Protein 2XRY (pdb70)

Solvent-accessible surface area: 19736 Å² total; per-residue (Å²): 110,47,31,114,68,28,136,27,32,99,95,3,34,91,65,39,42,101,41,172,107,28,117,9,27,2,0,0,3,1,25,23,0,13,3,9,121,24,0,1,0,0,13,17,0,18,11,12,0,99,85,41,135,26,40,0,7,2,0,10,9,16,23,90,44,51,91,131,6,2,19,12,3,14,45,9,32,0,83,7,1,57,37,5,53,71,35,0,72,192,52,86,1,35,28,58,41,30,77,12,40,0,13,148,81,1,19,158,7,12,102,87,105,80,4,2,5,0,0,0,0,4,12,5,16,118,67,4,72,104,36,9,104,122,0,45,102,42,18,80,11,18,0,51,6,0,0,6,11,4,0,1,0,6,36,65,6,4,168,124,60,5,141,13,10,115,33,1,71,78,77,0,82,73,45,25,117,65,1,34,55,94,20,45,145,9,72,54,3,108,103,94,83,144,84,8,51,60,14,26,99,86,2,29,147,47,4,87,111,115,99,17,87,48,123,81,69,95,55,35,39,52,76,188,80,21,124,27,0,29,151,12,0,48,140,30,11,82,47,0,45,74,99,26,0,61,36,16,31,90,46,81,39,23,10,18,86,104,45,27,13,29,1,33,0,2,20,24,7,0,4,13,2,4,5,36,0,0,23,48,0,73,133,17,168,25,79,139,42,2,48,169,19,9,13,29,64,11,1,0,74,17,6,0,6,2,1,0,4,62,61,23,118,14,15,46,14,29,115,17,4,40,74,66,0,58,119,9,2,75,74,13,75,145,33,144,24,80,76,84,27,79,76,85,68,0,57,40,10,138,12,152,15,59,0,0,26,3,0,0,47,15,0,8,15,9,0,22,1,12,34,32,0,56,53,0,6,3,10,9,0,1,27,19,1,121,26,0,59,54,0,6,106,10,0,29,55,1,7,22,38,12,1,3,15,1,74,8,2,65,15,28,5,32,8,2,30,3,0,0,1,2,16,23,137,38,89,58,107,118,120,13,6,0,85,3,80,63,24,24,67,108,19,3,108,191,111,14,78,3,87,61,0,37,131,106,49,125

Sequence (458 aa):
LVPRGSHMMNPKRIIRALKKSSGKQGDGPVVYWMSRDQRAEDNWALLFFSRAIAKEANVPVVVVVVFCCLTDEFLEAGIRQYEFMLKGLQELEVSLSRKKIPSFFLRGDPGEKISRFVKDYNAGTLVTDFSPLRIKKNQWIEKVISSGISIPFFEVDAHNVVPCWEASQKHEYAAHTFRPKLLYALLPEFLEEFPELEPNSSVTTPETLSDVLETGVKALLPERALLKNKDPLFEPWHFEPGEKAAKKKVMESSFIIADRLDSYGALRNDPTKNMLSNLSPYLHFGQISSQRVVLEVEKKAESNPGSKKKAFLDEILIWKEISDNFCYYNPGYDGFESFPSSWAKESLNAHRNDVRSHIYTLEEFEAGKTHHDPLWNASSQMMELLSTGKMHGYTRMYWAKKILEWSSESPEKALEIAICLNDRYELDGRDPNGYAGIAWSIGGVHDRAWGEREVTGKIRYMMSYEGCKRKFDVKLYIEKYS

Radius of gyration: 22.35 Å; Cα contacts (8 Å, |Δi|>4): 830; chains: 1; bounding box: 66×51×48 Å

Foldseek 3Di:
DFDPPLPQDCQQKDWPDAFAFWLAAEEEAEEFALADPLFNQLSVSQRVCVVSVYHYEYEYEPEPCPLLAALLQLVQLLVQNVVRQVVLVVLLHHYYYHYYAQLVGVLVCCVVRRHGEYEYEDDLDPVVVVSSVSNNVRDRHIYMYGHSAALRRLCQQDVAQDQALVVSVVSQVVCCVPRLDDDDRRHGDPHNPVPSVNVSVVVNVVRVVVADADPVRHGQADNPPQRHHLVSLVVLLVCLLVPQLQCCQPPLQAQLDPRDSPNLLCSRSSRDHLSVSLVVLVPGDHHPRSSVVNCCCSHRLQSSLRNLSNRPVPLLALVSFDPVQNVQLVVQLPPDAPAADDLVCQQCLNDPQLLLSLQSLCQRYYLDGRPNVLLVNLLVLQRHHNGLGVSSVSQLSSNQHRHSNHPGSSSSQSSCCNSRVRNHDFQDQDHSNGRRDDDDPVNVVVVYPSVSSSVVRD

Nearest PDB structures (foldseek):
  5o86-assembly1_A  TM=1.002E+00  e=1.732E-87  Methanosarcina mazei Go1
  5o8e-assembly1_A  TM=1.001E+00  e=5.358E-87  Methanosarcina mazei Go1
  5o8d-assembly1_A  TM=1.002E+00  e=7.398E-87  Methanosarcina mazei Go1
  7ycm-assembly1_A  TM=9.935E-01  e=6.486E-84  Methanosarcina mazei Go1
  8oet-assembly1_A  TM=9.949E-01  e=1.063E-82  Methanosarcina mazei Go1

Structure (mmCIF, N/CA/C/O backbone):
data_2XRY
#
_entry.id   2XRY
#
_cell.length_a   69.770
_cell.length_b   69.770
_cell.length_c   243.080
_cell.angle_alpha   90.00
_cell.angle_beta   90.00
_cell.angle_gamma   90.00
#
_symmetry.space_group_name_H-M   'P 43 21 2'
#
loop_
_entity.id
_entity.type
_entity.pdbx_description
1 polymer 'DEOXYRIBODIPYRIMIDINE PHOTOLYASE'
2 non-polymer 'FLAVIN-ADENINE DINUCLEOTIDE'
3 non-polymer 'SULFATE ION'
4 non-polymer GLYCEROL
5 water water
#
loop_
_atom_site.group_PDB
_atom_site.id
_atom_site.type_symbol
_atom_site.label_atom_id
_atom_site.label_alt_id
_atom_site.label_comp_id
_atom_site.label_asym_id
_atom_site.label_entity_id
_atom_site.label_seq_id
_atom_site.pdbx_PDB_ins_code
_atom_site.Cartn_x
_atom_site.Cartn_y
_atom_site.Cartn_z
_atom_site.occupancy
_atom_site.B_iso_or_equiv
_atom_site.auth_seq_id
_atom_site.auth_comp_id
_atom_site.auth_asym_id
_atom_site.auth_atom_id
_atom_site.pdbx_PDB_model_num
ATOM 1 N N . LEU A 1 14 ? -7.459 11.014 109.082 1.00 49.68 -4 LEU A N 1
ATOM 2 C CA . LEU A 1 14 ? -8.055 10.465 107.835 1.00 51.18 -4 LEU A CA 1
ATOM 3 C C . LEU A 1 14 ? -8.136 11.539 106.746 1.00 51.43 -4 LEU A C 1
ATOM 4 O O . LEU A 1 14 ? -8.439 12.708 107.017 1.00 49.16 -4 LEU A O 1
ATOM 6 N N . VAL A 1 15 ? -7.849 11.118 105.518 1.00 50.38 -3 VAL A N 1
ATOM 7 C CA . VAL A 1 15 ? -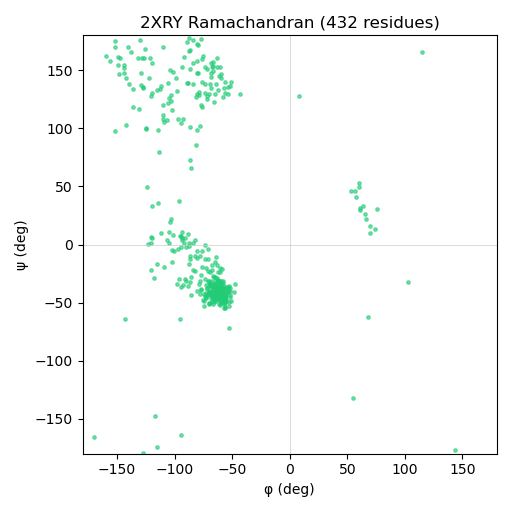7.955 11.955 104.333 1.00 49.17 -3 VAL A CA 1
ATOM 8 C C . VAL A 1 15 ? -8.935 11.261 103.394 1.00 51.14 -3 VAL A C 1
ATOM 9 O O . VAL A 1 15 ? -9.167 10.057 103.536 1.00 51.03 -3 VAL A O 1
ATOM 13 N N . PRO A 1 16 ? -9.518 12.000 102.430 1.00 53.51 -2 PRO A N 1
ATOM 14 C CA . PRO A 1 16 ? -10.484 11.332 101.552 1.00 57.38 -2 PRO A CA 1
ATOM 15 C C . PRO A 1 16 ? -9.813 10.276 100.668 1.00 60.03 -2 PRO A C 1
ATOM 16 O O . PRO A 1 16 ? -8.630 10.410 100.326 1.00 60.70 -2 PRO A O 1
ATOM 20 N N . ARG A 1 17 ? -10.563 9.229 100.330 1.00 64.18 -1 ARG A N 1
ATOM 21 C CA . ARG A 1 17 ? -10.070 8.174 99.447 1.00 65.80 -1 ARG A CA 1
ATOM 22 C C . ARG A 1 17 ? -9.616 8.779 98.117 1.00 66.42 -1 ARG A C 1
ATOM 23 O O . ARG A 1 17 ? -10.339 9.573 97.509 1.00 67.01 -1 ARG A O 1
ATOM 25 N N . GLY A 1 18 ? -8.408 8.419 97.688 1.00 66.38 0 GLY A N 1
ATOM 26 C CA . GLY A 1 18 ? -7.850 8.912 96.431 1.00 65.44 0 GLY A CA 1
ATOM 27 C C . GLY A 1 18 ? -7.366 10.352 96.502 1.00 63.60 0 GLY A C 1
ATOM 28 O O . GLY A 1 18 ? -7.386 11.066 95.496 1.00 63.33 0 GLY A O 1
ATOM 29 N N . SER A 1 19 ? -6.914 10.776 97.682 1.00 60.54 1 SER A N 1
ATOM 30 C CA . SER A 1 19 ? -6.364 12.122 97.855 1.00 58.08 1 SER A CA 1
ATOM 31 C C . SER A 1 19 ? -4.903 12.218 97.386 1.00 54.39 1 SER A C 1
ATOM 32 O O . SER A 1 19 ? -4.335 13.314 97.365 1.00 54.50 1 SER A O 1
ATOM 35 N N . HIS A 1 20 ? -4.312 11.076 97.017 1.00 50.91 2 HIS A N 1
ATOM 36 C CA . HIS A 1 20 ? -2.919 10.985 96.529 1.00 49.54 2 HIS A CA 1
ATOM 37 C C . HIS A 1 20 ? -1.857 11.393 97.563 1.00 43.82 2 HIS A C 1
ATOM 38 O O . HIS A 1 20 ? -0.810 11.929 97.201 1.00 41.95 2 HIS A O 1
ATOM 45 N N . MET A 1 21 ? -2.146 11.120 98.836 1.00 38.46 3 MET A N 1
ATOM 46 C CA A MET A 1 21 ? -1.232 11.416 99.927 0.50 37.02 3 MET A CA 1
ATOM 47 C CA B MET A 1 21 ? -1.241 11.419 99.946 0.50 37.19 3 MET A CA 1
ATOM 48 C C . MET A 1 21 ? -0.668 10.099 100.469 1.00 34.00 3 MET A C 1
ATOM 49 O O . MET A 1 21 ? -1.408 9.254 100.959 1.00 34.05 3 MET A O 1
ATOM 58 N N . ASN A 1 22 ? 0.642 9.918 100.369 1.00 26.17 4 ASN A N 1
ATOM 59 C CA . ASN A 1 22 ? 1.305 8.744 100.934 1.00 21.04 4 ASN A CA 1
ATOM 60 C C . ASN A 1 22 ? 1.407 8.978 102.441 1.00 20.81 4 ASN A C 1
ATOM 61 O O . ASN A 1 22 ? 2.059 9.927 102.865 1.00 22.21 4 ASN A O 1
ATOM 66 N N . PRO A 1 23 ? 0.808 8.094 103.247 1.00 21.63 5 PRO A N 1
ATOM 67 C CA . PRO A 1 23 ? 0.741 8.287 104.696 1.00 22.37 5 PRO A CA 1
ATOM 68 C C . PRO A 1 23 ? 2.087 8.252 105.409 1.00 20.86 5 PRO A C 1
ATOM 69 O O . PRO A 1 23 ? 2.187 8.706 106.554 1.00 19.86 5 PRO A O 1
ATOM 73 N N . LYS A 1 24 ? 3.121 7.747 104.730 1.00 17.89 6 LYS A N 1
ATOM 74 C CA . LYS A 1 24 ? 4.438 7.710 105.318 1.00 17.18 6 LYS A CA 1
ATOM 75 C C . LYS A 1 24 ? 5.035 9.116 105.412 1.00 17.33 6 LYS A C 1
ATOM 76 O O . LYS A 1 24 ? 6.013 9.314 106.122 1.00 16.61 6 LYS A O 1
ATOM 82 N N . ARG A 1 25 ? 4.430 10.102 104.741 1.00 14.74 7 ARG A N 1
ATOM 83 C CA . ARG A 1 25 ? 4.921 11.501 104.849 1.00 14.34 7 ARG A CA 1
ATOM 84 C C . ARG A 1 25 ? 4.464 12.245 106.103 1.00 15.05 7 ARG A C 1
ATOM 85 O O . ARG A 1 25 ? 4.979 13.315 106.416 1.00 15.58 7 ARG A O 1
ATOM 93 N N . ILE A 1 26 ? 3.515 11.670 106.827 1.00 15.10 8 ILE A N 1
ATOM 94 C CA A ILE A 1 26 ? 2.912 12.305 108.004 0.50 15.79 8 ILE A CA 1
ATOM 95 C CA B ILE A 1 26 ? 2.936 12.312 108.008 0.50 18.66 8 ILE A CA 1
ATOM 96 C C . ILE A 1 26 ? 3.188 11.488 109.266 1.00 20.08 8 ILE A C 1
ATOM 97 O O . ILE A 1 26 ? 3.131 10.268 109.225 1.00 21.83 8 ILE A O 1
ATOM 106 N N . ARG A 1 27 ? 3.502 12.179 110.365 1.00 18.52 9 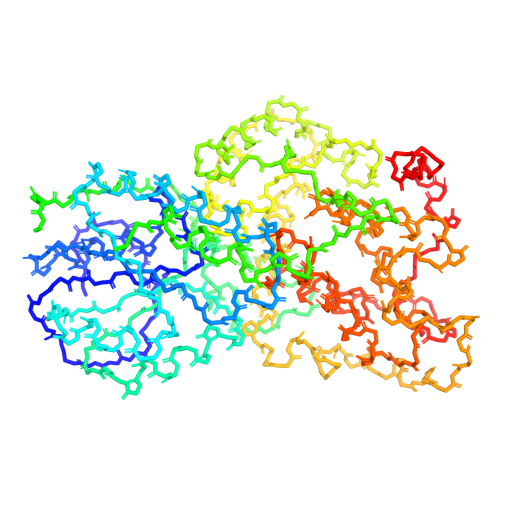ARG A N 1
ATOM 107 C CA . ARG A 1 27 ? 3.793 11.599 111.688 1.00 23.58 9 ARG A CA 1
ATOM 108 C C . ARG A 1 27 ? 2.929 12.334 112.700 1.00 19.74 9 ARG A C 1
ATOM 109 O O . ARG A 1 27 ? 2.864 13.566 112.672 1.00 20.10 9 ARG A O 1
ATOM 117 N N . ALA A 1 28 ? 2.341 11.594 113.636 1.00 23.19 10 ALA A N 1
ATOM 118 C CA . ALA A 1 28 ? 1.610 12.211 114.755 1.00 22.23 10 ALA A CA 1
ATOM 119 C C . ALA A 1 28 ? 2.609 12.697 115.784 1.00 24.36 10 ALA A C 1
ATOM 120 O O . ALA A 1 28 ? 3.487 11.946 116.183 1.00 23.15 10 ALA A O 1
ATOM 122 N N . LEU A 1 29 ? 2.478 13.962 116.187 1.00 18.66 11 LEU A N 1
ATOM 123 C CA . LEU A 1 29 ? 3.246 14.549 117.289 1.00 21.40 11 LEU A CA 1
ATOM 124 C C . LEU A 1 29 ? 2.528 14.442 118.629 1.00 24.75 11 LEU A C 1
ATOM 125 O O . LEU A 1 29 ? 3.159 14.292 119.683 1.00 25.08 11 LEU A O 1
ATOM 130 N N . LYS A 1 30 ? 1.206 14.551 118.576 1.00 22.40 12 LYS A N 1
ATOM 131 C CA A LYS A 1 30 ? 0.379 14.526 119.766 0.50 26.49 12 LYS A CA 1
ATOM 132 C CA B LYS A 1 30 ? 0.376 14.530 119.767 0.50 26.03 12 LYS A CA 1
ATOM 133 C C . LYS A 1 30 ? -0.978 14.004 119.365 1.00 25.12 12 LYS A C 1
ATOM 134 O O . LYS A 1 30 ? -1.573 14.493 118.396 1.00 23.98 12 LYS A O 1
ATOM 145 N N . SER A 1 31 ? -1.459 12.994 120.083 1.00 27.71 13 SER A N 1
ATOM 146 C CA A SER A 1 31 ? -2.849 12.605 119.978 0.50 28.71 13 SER A CA 1
ATOM 147 C CA B SER A 1 31 ? -2.849 12.598 119.988 0.50 26.06 13 SER A CA 1
ATOM 148 C C . SER A 1 31 ? -3.643 13.620 120.781 1.00 29.48 13 SER A C 1
ATOM 149 O O . SER A 1 31 ? -3.122 14.253 121.700 1.00 34.11 13 SER A O 1
ATOM 154 N N . GLY A 1 32 ? -4.894 13.788 120.445 1.00 28.59 14 GLY A N 1
ATOM 155 C CA . GLY A 1 32 ? -5.706 14.722 121.194 1.00 28.49 14 GLY A CA 1
ATOM 156 C C . GLY A 1 32 ? -7.127 14.538 120.767 1.00 29.22 14 GLY A C 1
ATOM 157 O O . GLY A 1 32 ? -7.456 13.551 120.108 1.00 35.32 14 GLY A O 1
ATOM 158 N N . LYS A 1 33 ? -7.968 15.491 121.126 1.00 31.95 15 LYS A N 1
ATOM 159 C CA . LYS A 1 33 ? -9.360 15.446 120.742 1.00 31.12 15 LYS A CA 1
ATOM 160 C C . LYS A 1 33 ? -9.599 16.471 119.648 1.00 26.76 15 LYS A C 1
ATOM 161 O O . LYS A 1 33 ? -9.372 17.666 119.834 1.00 26.63 15 LYS A O 1
ATOM 167 N N . GLN A 1 34 ? -10.069 15.986 118.514 1.00 25.64 16 GLN A N 1
ATOM 168 C CA . GLN A 1 34 ? -10.341 16.826 117.357 1.00 26.70 16 GLN A CA 1
ATOM 169 C C . GLN A 1 34 ? -11.415 17.871 117.660 1.00 24.46 16 GLN A C 1
ATOM 170 O O . GLN A 1 34 ? -12.468 17.565 118.214 1.00 25.55 16 GLN A O 1
ATOM 176 N N . GLY A 1 35 ? -11.146 19.112 117.286 1.00 22.33 17 GLY A N 1
ATOM 177 C CA . GLY A 1 35 ? -12.129 20.194 117.369 1.00 24.56 17 GLY A CA 1
ATOM 178 C C . GLY A 1 35 ? -12.941 20.222 116.088 1.00 24.89 17 GLY A C 1
ATOM 179 O O . GLY A 1 35 ? -12.683 19.444 115.174 1.00 25.61 17 GLY A O 1
ATOM 180 N N . ASP A 1 36 ? -13.917 21.119 115.996 1.00 26.10 18 ASP A N 1
ATOM 181 C CA . ASP A 1 36 ? -14.764 21.136 114.810 1.00 26.07 18 ASP A CA 1
ATOM 182 C C . ASP A 1 36 ? -14.499 22.288 113.859 1.00 26.38 18 ASP A C 1
ATOM 183 O O . ASP A 1 36 ? -15.204 22.420 112.872 1.00 25.00 18 ASP A O 1
ATOM 188 N N . GLY A 1 37 ? -13.487 23.102 114.147 1.00 23.41 19 GLY A N 1
ATOM 189 C CA . GLY A 1 37 ? -13.145 24.264 113.323 1.00 23.71 19 GLY A CA 1
ATOM 190 C C . GLY A 1 37 ? -12.078 23.976 112.286 1.00 19.79 19 GLY A C 1
ATOM 191 O O . GLY A 1 37 ? -11.800 22.823 111.973 1.00 22.63 19 GLY A O 1
ATOM 192 N N . PRO A 1 38 ? -11.468 25.038 111.723 1.00 20.61 20 PRO A N 1
ATOM 193 C CA . PRO A 1 38 ? -10.538 24.860 110.607 1.00 19.32 20 PRO A CA 1
ATOM 194 C C . PRO A 1 38 ? -9.321 23.985 110.933 1.00 20.36 20 PRO A C 1
ATOM 195 O O . PRO A 1 38 ? -8.912 23.875 112.093 1.00 18.62 20 PRO A O 1
ATOM 199 N N . VAL A 1 39 ? -8.778 23.347 109.903 1.00 18.19 21 VAL A N 1
ATOM 200 C CA . VAL A 1 39 ? -7.468 22.740 110.004 1.00 15.88 21 VAL A CA 1
ATOM 201 C C . VAL A 1 39 ? -6.452 23.859 109.862 1.00 17.77 21 VAL A C 1
ATOM 202 O O . VAL A 1 39 ? -6.526 24.665 108.913 1.00 17.63 21 VAL A O 1
ATOM 206 N N . VAL A 1 40 ? -5.483 23.893 110.773 1.00 16.06 22 VAL A N 1
ATOM 207 C CA . VAL A 1 40 ? -4.479 24.936 110.752 1.00 14.53 22 VAL A CA 1
ATOM 208 C C . VAL A 1 40 ? -3.137 24.334 110.337 1.00 14.91 22 VAL A C 1
ATOM 209 O O . VAL A 1 40 ? -2.653 23.413 110.984 1.00 14.91 22 VAL A O 1
ATOM 213 N N . TYR A 1 41 ? -2.571 24.819 109.235 1.00 14.41 23 TYR A N 1
ATOM 214 C CA . TYR A 1 41 ? -1.197 24.505 108.858 1.00 12.84 23 TYR A CA 1
ATOM 215 C C . TYR A 1 41 ? -0.296 25.600 109.436 1.00 13.37 23 TYR A C 1
ATOM 216 O O . TYR A 1 41 ? -0.300 26.760 108.983 1.00 14.79 23 TYR A O 1
ATOM 225 N N . TRP A 1 42 ? 0.460 25.214 110.458 1.00 14.52 24 TRP A N 1
ATOM 226 C CA . TRP A 1 42 ? 1.539 26.019 110.994 1.00 12.07 24 TRP A CA 1
ATOM 227 C C . TRP A 1 42 ? 2.761 25.819 110.084 1.00 14.66 24 TRP A C 1
ATOM 228 O O . TRP A 1 42 ? 3.483 24.844 110.188 1.00 12.24 24 TRP A O 1
ATOM 239 N N . MET A 1 43 ? 2.939 26.772 109.182 1.00 12.48 25 MET A N 1
ATOM 240 C CA . MET A 1 43 ? 3.989 26.754 108.162 1.00 14.74 25 MET A CA 1
ATOM 241 C C . MET A 1 43 ? 5.234 27.296 108.818 1.00 15.64 25 MET A C 1
ATOM 242 O O . MET A 1 43 ? 5.156 28.245 109.566 1.00 15.87 25 MET A O 1
ATOM 247 N N . SER A 1 44 ? 6.379 26.687 108.553 1.00 12.10 26 SER A N 1
ATOM 248 C CA . SER A 1 44 ? 7.633 27.123 109.175 1.00 12.60 26 SER A CA 1
ATOM 249 C C . SER A 1 44 ? 8.748 26.979 108.167 1.00 12.31 26 SER A C 1
ATOM 250 O O . SER A 1 44 ? 9.331 27.984 107.709 1.00 15.27 26 SER A O 1
ATOM 253 N N . ARG A 1 45 ? 9.026 25.742 107.763 1.00 11.67 27 ARG A N 1
ATOM 254 C CA . ARG A 1 45 ? 10.138 25.478 106.853 1.00 12.09 27 ARG A CA 1
ATOM 255 C C . ARG A 1 45 ? 9.769 25.628 105.394 1.00 13.08 27 ARG A C 1
ATOM 256 O O . ARG A 1 45 ? 10.645 25.857 104.541 1.00 15.85 27 ARG A O 1
ATOM 264 N N . ASP A 1 46 ? 8.506 25.401 105.067 1.00 13.34 28 ASP A N 1
ATOM 265 C CA . ASP A 1 46 ? 8.099 25.270 103.661 1.00 10.85 28 ASP A CA 1
ATOM 266 C C . ASP A 1 46 ? 7.198 26.405 103.201 1.00 12.35 28 ASP A C 1
ATOM 267 O O . ASP A 1 46 ? 5.983 26.247 103.101 1.00 12.64 28 ASP A O 1
ATOM 272 N N . GLN A 1 47 ? 7.843 27.533 102.904 1.00 12.26 29 GLN A N 1
ATOM 273 C CA . GLN A 1 47 ? 7.174 28.802 102.642 1.00 11.31 29 GLN A CA 1
ATOM 274 C C . GLN A 1 47 ? 6.751 28.945 101.177 1.00 12.94 29 GLN A C 1
ATOM 275 O O . GLN A 1 47 ? 7.263 29.774 100.428 1.00 12.00 29 GLN A O 1
ATOM 281 N N . ARG A 1 48 ? 5.808 28.093 100.769 1.00 12.00 30 ARG A N 1
ATOM 282 C CA . ARG A 1 48 ? 5.300 28.103 99.424 1.00 12.08 30 ARG A CA 1
ATOM 283 C C . ARG A 1 48 ? 3.897 27.486 99.376 1.00 12.83 30 ARG A C 1
ATOM 284 O O . ARG A 1 48 ? 3.513 26.695 100.243 1.00 12.36 30 ARG A O 1
ATOM 292 N N . ALA A 1 49 ? 3.153 27.838 98.337 1.00 14.70 31 ALA A N 1
ATOM 293 C CA . ALA A 1 49 ? 1.800 27.313 98.155 1.00 15.31 31 ALA A CA 1
ATOM 294 C C . ALA A 1 49 ? 1.751 26.114 97.226 1.00 17.08 31 ALA A C 1
ATOM 295 O O . ALA A 1 49 ? 0.833 25.285 97.325 1.00 19.45 31 ALA A O 1
ATOM 297 N N . GLU A 1 50 ? 2.676 26.050 96.270 1.00 15.14 32 GLU A N 1
ATOM 298 C CA . GLU A 1 50 ? 2.738 24.918 95.338 1.00 17.23 32 GLU A CA 1
ATOM 299 C C . GLU A 1 50 ? 3.706 23.866 95.842 1.00 15.64 32 GLU A C 1
ATOM 300 O O . GLU A 1 50 ? 4.650 24.177 96.557 1.00 13.72 32 GLU A O 1
ATOM 306 N N . ASP A 1 51 ? 3.452 22.614 95.444 1.00 15.08 33 ASP A N 1
ATOM 307 C CA . ASP A 1 51 ? 4.369 21.508 95.694 1.00 13.58 33 ASP A CA 1
ATOM 308 C C . ASP A 1 51 ? 4.732 21.415 97.176 1.00 13.35 33 ASP A C 1
ATOM 309 O O . ASP A 1 51 ? 5.886 21.273 97.531 1.00 11.91 33 ASP A O 1
ATOM 314 N N . ASN A 1 52 ? 3.730 21.504 98.046 1.00 11.15 34 ASN A N 1
ATOM 315 C CA . ASN A 1 52 ? 3.925 21.517 99.503 1.00 10.86 34 ASN A CA 1
ATOM 316 C C . ASN A 1 52 ? 3.095 20.402 100.145 1.00 11.80 34 ASN A C 1
ATOM 317 O O . ASN A 1 52 ? 1.875 20.558 100.323 1.00 14.72 34 ASN A O 1
ATOM 322 N N . TRP A 1 53 ? 3.722 19.279 100.484 1.00 12.97 35 TRP A N 1
ATOM 323 C CA . TRP A 1 53 ? 2.945 18.165 101.017 1.00 10.79 35 TRP A CA 1
ATOM 324 C C . TRP A 1 53 ? 2.233 18.495 102.327 1.00 13.32 35 TRP A C 1
ATOM 325 O O . TRP A 1 53 ? 1.179 17.929 102.621 1.00 14.55 35 TRP A O 1
ATOM 336 N N . ALA A 1 54 ? 2.823 19.367 103.139 1.00 12.38 36 ALA A N 1
ATOM 337 C CA . ALA A 1 54 ? 2.188 19.738 104.413 1.00 12.26 36 ALA A CA 1
ATOM 338 C C . ALA A 1 54 ? 0.912 20.488 104.163 1.00 15.00 36 ALA A C 1
ATOM 339 O O . ALA A 1 54 ? -0.114 20.212 104.792 1.00 14.57 36 ALA A O 1
ATOM 341 N N . LEU A 1 55 ? 0.956 21.451 103.242 1.00 14.73 37 LEU A N 1
ATOM 342 C CA . LEU A 1 55 ? -0.261 22.181 102.851 1.00 14.42 37 LEU A CA 1
ATOM 343 C C . LEU A 1 55 ? -1.291 21.261 102.199 1.00 16.07 37 LEU A C 1
ATOM 344 O O . LEU A 1 55 ? -2.486 21.353 102.489 1.00 16.02 37 LEU A O 1
ATOM 349 N N . LEU A 1 56 ? -0.831 20.394 101.299 1.00 16.05 38 LEU A N 1
ATOM 350 C CA . LEU A 1 56 ? -1.699 19.433 100.643 1.00 13.11 38 LEU A CA 1
ATOM 351 C C . LEU A 1 56 ? -2.345 18.479 101.636 1.00 15.61 38 LEU A C 1
ATOM 352 O O . LEU A 1 56 ? -3.540 18.204 101.530 1.00 16.30 38 LEU A O 1
ATOM 357 N N . PHE A 1 57 ? -1.586 17.950 102.583 1.00 15.92 39 PHE A N 1
ATOM 358 C CA A PHE A 1 57 ? -2.178 17.088 103.612 0.50 16.39 39 PHE A CA 1
ATOM 359 C CA B PHE A 1 57 ? -2.176 17.082 103.592 0.50 16.15 39 PHE A CA 1
ATOM 360 C C . PHE A 1 57 ? -3.198 17.866 104.437 1.00 15.08 39 PHE A C 1
ATOM 361 O O . PHE A 1 57 ? -4.298 17.372 104.717 1.00 17.05 39 PHE A O 1
ATOM 376 N N . SER A 1 58 ? -2.849 19.091 104.826 1.00 16.99 40 SER A N 1
ATOM 377 C CA . SER A 1 58 ? -3.762 19.934 105.610 1.00 14.36 40 SER A CA 1
ATOM 378 C C . SER A 1 58 ? -5.076 20.187 104.874 1.00 14.22 40 SER A C 1
ATOM 379 O O . SER A 1 58 ? -6.150 20.083 105.468 1.00 16.67 40 SER A O 1
ATOM 382 N N . ARG A 1 59 ? -4.995 20.497 103.582 1.00 15.72 41 ARG A N 1
ATOM 383 C CA . ARG A 1 59 ? -6.181 20.669 102.755 1.00 15.06 41 ARG A CA 1
ATOM 384 C C . ARG A 1 59 ? -7.060 19.393 102.693 1.00 17.64 41 ARG A C 1
ATOM 385 O O . ARG A 1 59 ? -8.275 19.474 102.736 1.00 23.33 41 ARG A O 1
ATOM 393 N N . ALA A 1 60 ? -6.412 18.234 102.566 1.00 17.42 42 ALA A N 1
ATOM 394 C CA . ALA A 1 60 ? -7.080 16.936 102.472 1.00 18.93 42 ALA A CA 1
ATOM 395 C C . ALA A 1 60 ? -7.788 16.535 103.773 1.00 17.61 42 ALA A C 1
ATOM 396 O O . ALA A 1 60 ? -8.930 16.042 103.752 1.00 20.65 42 ALA A O 1
ATOM 398 N N . ILE A 1 61 ? -7.141 16.778 104.912 1.00 18.55 43 ILE A N 1
ATOM 399 C CA . ILE A 1 61 ? -7.783 16.579 106.234 1.00 20.66 43 ILE A CA 1
ATOM 400 C C . ILE A 1 61 ? -8.968 17.528 106.417 1.00 19.88 43 ILE A C 1
ATOM 401 O O . ILE A 1 61 ? -10.041 17.122 106.913 1.00 20.04 43 ILE A O 1
ATOM 406 N N . ALA A 1 62 ? -8.800 18.780 106.002 1.00 19.23 44 ALA A N 1
ATOM 407 C CA . ALA A 1 62 ? -9.879 19.770 106.014 1.00 19.98 44 ALA A CA 1
ATOM 408 C C . ALA A 1 62 ? -11.072 19.327 105.163 1.00 22.56 44 ALA A C 1
ATOM 409 O O . ALA A 1 62 ? -12.215 19.367 105.605 1.00 23.51 44 ALA A O 1
ATOM 411 N N . LYS A 1 63 ? -10.817 18.903 103.931 1.00 19.83 45 LYS A N 1
ATOM 412 C CA . LYS A 1 63 ? -11.879 18.424 103.074 1.00 21.05 45 LYS A CA 1
ATOM 413 C C . LYS A 1 63 ? -12.626 17.257 103.700 1.00 23.79 45 LYS A C 1
ATOM 414 O O . LYS A 1 63 ? -13.863 17.225 103.653 1.00 23.10 45 LYS A O 1
ATOM 420 N N . GLU A 1 64 ? -11.911 16.307 104.288 1.00 22.47 46 GLU A N 1
ATOM 421 C CA . GLU A 1 64 ? -12.545 15.134 104.947 1.00 25.17 46 GLU A CA 1
ATOM 422 C C . GLU A 1 64 ? -13.405 15.535 106.159 1.00 25.46 46 GLU A C 1
ATOM 423 O O . GLU A 1 64 ? -14.432 14.900 106.439 1.00 28.34 46 GLU A O 1
ATOM 429 N N . ALA A 1 65 ? -12.994 16.590 106.858 1.00 25.67 47 ALA A N 1
ATOM 430 C CA . ALA A 1 65 ? -13.698 17.101 108.033 1.00 23.78 47 ALA A CA 1
ATOM 431 C C . ALA A 1 65 ? -14.722 18.195 107.688 1.00 26.13 47 ALA A C 1
ATOM 432 O O . ALA A 1 65 ? -15.361 18.748 108.582 1.00 28.70 47 ALA A O 1
ATOM 434 N N . ASN A 1 66 ? -14.857 18.519 106.404 1.00 26.47 48 ASN A N 1
ATOM 435 C CA . ASN A 1 66 ? -15.771 19.561 105.933 1.00 25.37 48 ASN A CA 1
ATOM 436 C C . ASN A 1 66 ? -15.549 20.955 106.557 1.00 27.22 48 ASN A C 1
ATOM 437 O O . ASN A 1 66 ? -16.521 21.629 106.961 1.00 24.87 48 ASN A O 1
ATOM 442 N N . VAL A 1 67 ? -14.296 21.383 106.622 1.00 26.04 49 VAL A N 1
ATOM 443 C CA . VAL A 1 67 ? -13.911 22.708 107.132 1.00 21.76 49 VAL A CA 1
ATOM 444 C C . VAL A 1 67 ? -12.832 23.334 106.244 1.00 23.80 49 VAL A C 1
ATOM 445 O O . VAL A 1 67 ? -12.206 22.645 105.452 1.00 21.01 49 VAL A O 1
ATOM 449 N N . PRO A 1 68 ? -12.595 24.642 106.393 1.00 21.85 50 PRO A N 1
ATOM 450 C CA . PRO A 1 68 ? -11.508 25.227 105.612 1.00 16.81 50 PRO A CA 1
ATOM 451 C C . PRO A 1 68 ? -10.141 24.865 106.177 1.00 19.35 50 PRO A C 1
ATOM 452 O O . PRO A 1 68 ? -10.013 24.419 107.317 1.00 20.77 50 PRO A O 1
ATOM 456 N N . VAL A 1 69 ? -9.144 25.034 105.339 1.00 16.57 51 VAL A N 1
ATOM 457 C CA . VAL A 1 69 ? -7.758 25.055 105.788 1.00 15.20 51 VAL A CA 1
ATOM 458 C C . VAL A 1 69 ? -7.327 26.519 105.918 1.00 18.91 51 VAL A C 1
ATOM 459 O O . VAL A 1 69 ? -7.741 27.373 105.136 1.00 17.60 51 VAL A O 1
ATOM 463 N N . VAL A 1 70 ? -6.511 26.792 106.935 1.00 16.83 52 VAL A N 1
ATOM 464 C CA A VAL A 1 70 ? -5.934 28.120 107.120 0.50 14.76 52 VAL A CA 1
ATOM 465 C CA B VAL A 1 70 ? -5.968 28.113 107.204 0.50 14.93 52 VAL A CA 1
ATOM 466 C C . VAL A 1 70 ? -4.457 27.943 107.404 1.00 14.76 52 VAL A C 1
ATOM 467 O O . VAL A 1 70 ? -4.035 26.908 107.875 1.00 17.79 52 VAL A O 1
ATOM 474 N N . VAL A 1 71 ? -3.672 28.952 107.062 1.00 13.32 53 VAL A N 1
ATOM 475 C CA . VAL A 1 71 ? -2.210 28.903 107.261 1.00 11.26 53 VAL A CA 1
ATOM 476 C C . VAL A 1 71 ? -1.820 29.896 108.336 1.00 15.10 53 VAL A C 1
ATOM 477 O O . VAL A 1 71 ? -2.327 30.993 108.351 1.00 14.98 53 VAL A O 1
ATOM 481 N N . VAL A 1 72 ? -0.942 29.511 109.260 1.00 14.87 54 VAL A N 1
ATOM 482 C CA A VAL A 1 72 ? -0.439 30.456 110.236 0.50 12.37 54 VAL A CA 1
ATOM 483 C CA B VAL A 1 72 ? -0.436 30.430 110.273 0.50 12.75 54 VAL A CA 1
ATOM 484 C C . VAL A 1 72 ? 1.082 30.372 110.212 1.00 11.37 54 VAL A C 1
ATOM 485 O O . VAL A 1 72 ? 1.657 29.303 109.995 1.00 14.40 54 VAL A O 1
ATOM 492 N N . PHE A 1 73 ? 1.721 31.515 110.391 1.00 14.99 55 PHE A N 1
ATOM 493 C CA . PHE A 1 73 ? 3.174 31.575 110.370 1.00 14.00 55 PHE A CA 1
ATOM 494 C C . PHE A 1 73 ? 3.573 32.453 111.534 1.00 12.91 55 PHE A C 1
ATOM 495 O O . PHE A 1 73 ? 2.992 33.515 111.713 1.00 15.24 55 PHE A O 1
ATOM 503 N N . CYS A 1 74 ? 4.565 32.030 112.330 1.00 13.08 56 CYS A N 1
ATOM 504 C CA A CYS A 1 74 ? 5.002 32.844 113.474 0.70 14.05 56 CYS A CA 1
ATOM 505 C CA B CYS A 1 74 ? 4.992 32.826 113.471 0.30 16.44 56 CYS A CA 1
ATOM 506 C C . CYS A 1 74 ? 6.239 33.631 113.103 1.00 14.10 56 CYS A C 1
ATOM 507 O O . CYS A 1 74 ? 7.248 33.046 112.664 1.00 15.34 56 CYS A O 1
ATOM 512 N N . LEU A 1 75 ? 6.158 34.945 113.266 1.00 15.60 57 LEU A N 1
ATOM 513 C CA . LEU A 1 75 ? 7.339 35.813 113.139 1.00 15.69 57 LEU A CA 1
ATOM 514 C C . LEU A 1 75 ? 7.973 35.808 114.538 1.00 17.28 57 LEU A C 1
ATOM 515 O O . LEU A 1 75 ? 7.495 36.480 115.438 1.00 16.71 57 LEU A O 1
ATOM 520 N N . THR A 1 76 ? 9.030 35.022 114.702 1.00 15.59 58 THR A N 1
ATOM 521 C CA . THR A 1 76 ? 9.548 34.660 116.028 1.00 14.22 58 THR A CA 1
ATOM 522 C C . THR A 1 76 ? 10.524 35.698 116.560 1.00 22.02 58 THR A C 1
ATOM 523 O O . THR A 1 76 ? 11.002 36.546 115.817 1.00 21.76 58 THR A O 1
ATOM 527 N N . ASP A 1 77 ? 10.827 35.577 117.853 1.00 22.64 59 ASP A N 1
ATOM 528 C CA . ASP A 1 77 ? 11.666 36.522 118.575 1.00 25.60 59 ASP A CA 1
ATOM 529 C C . ASP A 1 77 ? 13.135 36.337 118.257 1.00 26.27 59 ASP A C 1
ATOM 530 O O . ASP A 1 77 ? 13.945 37.123 118.721 1.00 22.51 59 ASP A O 1
ATOM 535 N N . GLU A 1 78 ? 13.478 35.307 117.484 1.00 21.35 60 GLU A N 1
ATOM 536 C CA . GLU A 1 78 ? 14.872 34.994 117.191 1.00 23.75 60 GLU A CA 1
ATOM 537 C C . GLU A 1 78 ? 15.364 35.623 115.878 1.00 24.21 60 GLU A C 1
ATOM 538 O O . GLU A 1 78 ? 16.498 35.365 115.453 1.00 20.53 60 GLU A O 1
ATOM 544 N N . PHE A 1 79 ? 14.556 36.483 115.246 1.00 23.06 61 PHE A N 1
ATOM 545 C CA . PHE A 1 79 ? 14.973 37.088 113.972 1.00 20.13 61 PHE A CA 1
ATOM 546 C C . PHE A 1 79 ? 16.200 37.990 114.175 1.00 18.64 61 PHE A C 1
ATOM 547 O O . PHE A 1 79 ? 17.030 38.202 113.257 1.00 17.29 61 PHE A O 1
ATOM 555 N N . LEU A 1 80 ? 16.311 38.525 115.394 1.00 19.84 62 LEU A N 1
ATOM 556 C CA . LEU A 1 80 ? 17.396 39.401 115.743 1.00 18.43 62 LEU A CA 1
ATOM 557 C C . LEU A 1 80 ? 18.750 38.708 115.877 1.00 17.49 62 LEU A C 1
ATOM 558 O O . LEU A 1 80 ? 19.743 39.384 116.074 1.00 18.17 62 LEU A O 1
ATOM 563 N N . GLU A 1 81 ? 18.779 37.386 115.732 1.00 17.97 63 GLU A N 1
ATOM 564 C CA . GLU A 1 81 ? 20.016 36.621 115.755 1.00 17.85 63 GLU A CA 1
ATOM 565 C C . GLU A 1 81 ? 20.690 36.535 114.386 1.00 21.15 63 GLU A C 1
ATOM 566 O O . GLU A 1 81 ? 21.849 36.137 114.282 1.00 22.06 63 GLU A O 1
ATOM 572 N N . ALA A 1 82 ? 19.976 36.930 113.330 1.00 16.45 64 ALA A N 1
ATOM 573 C CA . ALA A 1 82 ? 20.546 36.965 112.002 1.00 14.68 64 ALA A CA 1
ATOM 574 C C . ALA A 1 82 ? 20.536 38.408 111.515 1.00 19.13 64 ALA A C 1
ATOM 575 O O . ALA A 1 82 ? 20.721 39.336 112.323 1.00 18.11 64 ALA A O 1
ATOM 577 N N . GLY A 1 83 ? 20.373 38.623 110.215 1.00 14.39 65 GLY A N 1
ATOM 578 C CA . GLY A 1 83 ? 20.445 39.972 109.684 1.00 15.29 65 GLY A CA 1
ATOM 579 C C . GLY A 1 83 ? 19.270 40.404 108.825 1.00 13.24 65 GLY A C 1
ATOM 580 O O . GLY A 1 83 ? 18.301 39.665 108.594 1.00 11.48 65 GLY A O 1
ATOM 581 N N . ILE A 1 84 ? 19.375 41.627 108.343 1.00 14.07 66 ILE A N 1
ATOM 582 C CA . ILE A 1 84 ? 18.407 42.157 107.394 1.00 14.19 66 ILE A CA 1
ATOM 583 C C . ILE A 1 84 ? 18.382 41.254 106.158 1.00 12.66 66 ILE A C 1
ATOM 584 O O . ILE A 1 84 ? 17.315 40.983 105.579 1.00 12.80 66 ILE A O 1
ATOM 589 N N . ARG A 1 85 ? 19.538 40.748 105.752 1.00 11.99 67 ARG A N 1
ATOM 590 C CA . ARG A 1 85 ? 19.579 39.997 104.501 1.00 13.68 67 ARG A CA 1
ATOM 591 C C . ARG A 1 85 ? 18.588 38.831 104.513 1.00 12.35 67 ARG A C 1
ATOM 592 O O . ARG A 1 85 ? 17.864 38.643 103.537 1.00 14.33 67 ARG A O 1
ATOM 600 N N . GLN A 1 86 ? 18.534 38.061 105.603 1.00 10.43 68 GLN A N 1
ATOM 601 C CA . GLN A 1 86 ? 17.602 36.928 105.687 1.00 10.66 68 GLN A CA 1
ATOM 602 C C . GLN A 1 86 ? 16.160 37.389 105.979 1.00 11.34 68 GLN A C 1
ATOM 603 O O . GLN A 1 86 ? 15.205 36.844 105.446 1.00 11.98 68 GLN A O 1
ATOM 609 N N . TYR A 1 87 ? 15.988 38.393 106.826 1.00 10.53 69 TYR A N 1
ATOM 610 C CA . TYR A 1 87 ? 14.647 38.847 107.195 1.00 12.34 69 TYR A CA 1
ATOM 611 C C . TYR A 1 87 ? 13.897 39.375 105.986 1.00 12.97 69 TYR A C 1
ATOM 612 O O . TYR A 1 87 ? 12.718 39.039 105.765 1.00 13.22 69 TYR A O 1
ATOM 621 N N . GLU A 1 88 ? 14.558 40.209 105.195 1.00 10.53 70 GLU A N 1
ATOM 622 C CA . GLU A 1 88 ? 13.945 40.770 103.998 1.00 14.85 70 GLU A CA 1
ATOM 623 C C . GLU A 1 88 ? 13.675 39.696 102.956 1.00 12.56 70 GLU A C 1
ATOM 624 O O . GLU A 1 88 ? 12.616 39.666 102.319 1.00 14.31 70 GLU A O 1
ATOM 630 N N . PHE A 1 89 ? 14.623 38.776 102.779 1.00 14.74 71 PHE A N 1
ATOM 631 C CA . PHE A 1 89 ? 14.410 37.673 101.831 1.00 13.12 71 PHE A CA 1
ATOM 632 C C . PHE A 1 89 ? 13.169 36.831 102.230 1.00 12.64 71 PHE A C 1
ATOM 633 O O . PHE A 1 89 ? 12.343 36.478 101.389 1.00 16.12 71 PHE A O 1
ATOM 641 N N . MET A 1 90 ? 13.030 36.518 103.513 1.00 9.55 72 MET A N 1
ATOM 642 C CA . MET A 1 90 ? 11.940 35.701 103.983 1.00 12.98 72 MET A CA 1
ATOM 643 C C . MET A 1 90 ? 10.626 36.493 103.873 1.00 13.71 72 MET A C 1
ATOM 644 O O . MET A 1 90 ? 9.641 35.992 103.340 1.00 13.41 72 MET A O 1
ATOM 649 N N . LEU A 1 91 ? 10.609 37.717 104.388 1.00 13.94 73 LEU A N 1
ATOM 650 C CA . LEU A 1 91 ? 9.348 38.468 104.441 1.00 14.28 73 LEU A CA 1
ATOM 651 C C . LEU A 1 91 ? 8.850 38.879 103.067 1.00 13.93 73 LEU A C 1
ATOM 652 O O . LEU A 1 91 ? 7.639 38.816 102.808 1.00 14.95 73 LEU A O 1
ATOM 657 N N . LYS A 1 92 ? 9.744 39.226 102.158 1.00 15.07 74 LYS A N 1
ATOM 658 C CA . LYS A 1 92 ? 9.281 39.531 100.794 1.00 16.58 74 LYS A CA 1
ATOM 659 C C . LYS A 1 92 ? 8.682 38.286 100.155 1.00 15.91 74 LYS A C 1
ATOM 660 O O . LYS A 1 92 ? 7.690 38.370 99.445 1.00 17.33 74 LYS A O 1
ATOM 666 N N . GLY A 1 93 ? 9.260 37.112 100.403 1.00 12.71 75 GLY A N 1
ATOM 667 C CA . GLY A 1 93 ? 8.635 35.882 99.963 1.00 12.05 75 GLY A CA 1
ATOM 668 C C . GLY A 1 93 ? 7.232 35.738 100.535 1.00 14.57 75 GLY A C 1
ATOM 669 O O . GLY A 1 93 ? 6.287 35.453 99.816 1.00 14.85 75 GLY A O 1
ATOM 670 N N . LEU A 1 94 ? 7.111 35.958 101.840 1.00 14.15 76 LEU A N 1
ATOM 671 C CA . LEU A 1 94 ? 5.833 35.817 102.516 1.00 13.10 76 LEU A CA 1
ATOM 672 C C . LEU A 1 94 ? 4.790 36.778 101.960 1.00 15.15 76 LEU A C 1
ATOM 673 O O . LEU A 1 94 ? 3.614 36.419 101.906 1.00 15.65 76 LEU A O 1
ATOM 678 N N . GLN A 1 95 ? 5.184 37.983 101.543 1.00 14.08 77 GLN A N 1
ATOM 679 C CA . GLN A 1 95 ? 4.221 38.925 100.952 1.00 17.45 77 GLN A CA 1
ATOM 680 C C . GLN A 1 95 ? 3.602 38.370 99.676 1.00 17.96 77 GLN A C 1
ATOM 681 O O . GLN A 1 95 ? 2.400 38.591 99.405 1.00 18.82 77 GLN A O 1
ATOM 687 N N . GLU A 1 96 ? 4.420 37.694 98.875 1.00 15.45 78 GLU A N 1
ATOM 688 C CA . GLU A 1 96 ? 3.974 37.062 97.644 1.00 16.71 78 GLU A CA 1
ATOM 689 C C . GLU A 1 96 ? 3.120 35.829 97.963 1.00 14.22 78 GLU A C 1
ATOM 690 O O . GLU A 1 96 ? 2.122 35.559 97.287 1.00 17.97 78 GLU A O 1
ATOM 696 N N . LEU A 1 97 ? 3.514 35.103 99.004 1.00 14.32 79 LEU A N 1
ATOM 697 C CA . LEU A 1 97 ? 2.783 33.905 99.462 1.00 11.77 79 LEU A CA 1
ATOM 698 C C . LEU A 1 97 ? 1.359 34.223 99.920 1.00 15.72 79 LEU A C 1
ATOM 699 O O . LEU A 1 97 ? 0.424 33.483 99.609 1.00 16.06 79 LEU A O 1
ATOM 704 N N . GLU A 1 98 ? 1.204 35.340 100.622 1.00 18.05 80 GLU A N 1
ATOM 705 C CA . GLU A 1 98 ? -0.111 35.829 101.040 1.00 21.77 80 GLU A CA 1
ATOM 706 C C . GLU A 1 98 ? -1.081 35.886 99.876 1.00 19.42 80 GLU A C 1
ATOM 707 O O . GLU A 1 98 ? -2.245 35.454 99.978 1.00 21.57 80 GLU A O 1
ATOM 713 N N . VAL A 1 99 ? -0.604 36.472 98.788 1.00 20.73 81 VAL A N 1
ATOM 714 C CA . VAL A 1 99 ? -1.399 36.646 97.596 1.00 19.90 81 VAL A CA 1
ATOM 715 C C . VAL A 1 99 ? -1.708 35.281 96.970 1.00 19.73 81 VAL A C 1
ATOM 716 O O . VAL A 1 99 ? -2.867 34.995 96.636 1.00 21.59 81 VAL A O 1
ATOM 720 N N . SER A 1 100 ? -0.686 34.435 96.851 1.00 19.62 82 SER A N 1
ATOM 721 C CA . SER A 1 100 ? -0.863 33.091 96.282 1.00 18.89 82 SER A CA 1
ATOM 722 C C . SER A 1 100 ? -1.955 32.320 97.042 1.00 18.52 82 SER A C 1
ATOM 723 O O . SER A 1 100 ? -2.868 31.756 96.452 1.00 20.69 82 SER A O 1
ATOM 726 N N . LEU A 1 101 ? -1.849 32.333 98.369 1.00 19.29 83 LEU A N 1
ATOM 727 C CA . LEU A 1 101 ? -2.814 31.648 99.205 1.00 18.91 83 LEU A CA 1
ATOM 728 C C . LEU A 1 101 ? -4.209 32.304 99.114 1.00 19.56 83 LEU A C 1
ATOM 729 O O . LEU A 1 101 ? -5.210 31.613 99.049 1.00 20.70 83 LEU A O 1
ATOM 734 N N . SER A 1 102 ? -4.270 33.636 99.088 1.00 22.07 84 SER A N 1
ATOM 735 C CA . SER A 1 102 ? -5.552 34.330 98.916 1.00 22.38 84 SER A CA 1
ATOM 736 C C . SER A 1 102 ? -6.246 33.925 97.628 1.00 23.07 84 SER A C 1
ATOM 737 O O . SER A 1 102 ? -7.487 33.885 97.572 1.00 22.09 84 SER A O 1
ATOM 740 N N . ARG A 1 103 ? -5.470 33.627 96.586 1.00 20.68 85 ARG A N 1
ATOM 741 C CA . ARG A 1 103 ? -6.070 33.212 95.316 1.00 25.57 85 ARG A CA 1
ATOM 742 C C . ARG A 1 103 ? -6.680 31.825 95.421 1.00 23.37 85 ARG A C 1
ATOM 743 O O . ARG A 1 103 ? -7.526 31.480 94.610 1.00 26.86 85 ARG A O 1
ATOM 751 N N . LYS A 1 104 ? -6.225 31.022 96.385 1.00 22.24 86 LYS A N 1
ATOM 752 C CA . LYS A 1 104 ? -6.837 29.715 96.667 1.00 19.68 86 LYS A CA 1
ATOM 753 C C . LYS A 1 104 ? -7.898 29.834 97.774 1.00 22.80 86 LYS A C 1
ATOM 754 O O . LYS A 1 104 ? -8.342 28.832 98.311 1.00 20.62 86 LYS A O 1
ATOM 760 N N . LYS A 1 105 ? -8.271 31.057 98.149 1.00 18.34 87 LYS A N 1
ATOM 761 C CA . LYS A 1 105 ? -9.239 31.279 99.228 1.00 21.79 87 LYS A CA 1
ATOM 762 C C . LYS A 1 105 ? -8.768 30.713 100.575 1.00 20.47 87 LYS A C 1
ATOM 763 O O . LYS A 1 105 ? -9.586 30.331 101.434 1.00 20.62 87 LYS A O 1
ATOM 769 N N . ILE A 1 106 ? -7.452 30.718 100.779 1.00 19.77 88 ILE A N 1
ATOM 770 C CA . ILE A 1 106 ? -6.829 30.218 102.013 1.00 19.99 88 ILE A CA 1
ATOM 771 C C . ILE A 1 106 ? -6.265 31.417 102.765 1.00 21.52 88 ILE A C 1
ATOM 772 O O . ILE A 1 106 ? -5.276 32.019 102.330 1.00 20.43 88 ILE A O 1
ATOM 777 N N . PRO A 1 107 ? -6.854 31.751 103.917 1.00 21.85 89 PRO A N 1
ATOM 778 C CA . PRO A 1 107 ? -6.312 32.887 104.658 1.00 21.93 89 PRO A CA 1
ATOM 779 C C . PRO A 1 107 ? -5.011 32.566 105.333 1.00 19.70 89 PRO A C 1
ATOM 780 O O . PRO A 1 107 ? -4.768 31.397 105.688 1.00 19.38 89 PRO A O 1
ATOM 784 N N . SER A 1 108 ? -4.197 33.593 105.524 1.00 20.60 90 SER A N 1
ATOM 785 C CA . SER A 1 108 ? -2.913 33.447 106.187 1.00 18.07 90 SER A CA 1
ATOM 786 C C . SER A 1 108 ? -2.810 34.449 107.330 1.00 20.72 90 SER A C 1
ATOM 787 O O . SER A 1 108 ? -3.186 35.623 107.193 1.00 22.85 90 SER A O 1
ATOM 790 N N . PHE A 1 109 ? -2.344 33.957 108.467 1.00 16.72 91 PHE A N 1
ATOM 791 C CA . PHE A 1 109 ? -2.203 34.764 109.657 1.00 17.54 91 PHE A CA 1
ATOM 792 C C . PHE A 1 109 ? -0.751 34.768 110.088 1.00 18.36 91 PHE A C 1
ATOM 793 O O . PHE A 1 109 ? -0.146 33.714 110.227 1.00 18.92 91 PHE A O 1
ATOM 801 N N . PHE A 1 110 ? -0.197 35.956 110.283 1.00 19.93 92 PHE A N 1
ATOM 802 C CA . PHE A 1 110 ? 1.198 36.112 110.667 1.00 19.00 92 PHE A CA 1
ATOM 803 C C . PHE A 1 110 ? 1.219 36.615 112.102 1.00 20.13 92 PHE A C 1
ATOM 804 O O . PHE A 1 110 ? 0.837 37.738 112.381 1.00 25.31 92 PHE A O 1
ATOM 812 N N . LEU A 1 111 ? 1.620 35.737 113.012 1.00 16.61 93 LEU A N 1
ATOM 813 C CA . LEU A 1 111 ? 1.576 35.986 114.444 1.00 16.75 93 LEU A CA 1
ATOM 814 C C . LEU A 1 111 ? 2.933 36.446 114.943 1.00 19.90 93 LEU A C 1
ATOM 815 O O . LEU A 1 111 ? 3.935 35.817 114.628 1.00 20.76 93 LEU A O 1
ATOM 820 N N . ARG A 1 112 ? 2.963 37.513 115.731 1.00 18.32 94 ARG A N 1
ATOM 821 C CA . ARG A 1 112 ? 4.224 38.106 116.164 1.00 18.19 94 ARG A CA 1
ATOM 822 C C . ARG A 1 112 ? 4.547 37.563 117.544 1.00 17.50 94 ARG A C 1
ATOM 823 O O . ARG A 1 112 ? 3.906 37.950 118.523 1.00 25.03 94 ARG A O 1
ATOM 827 N N . GLY A 1 113 ? 5.547 36.690 117.616 1.00 19.90 95 GLY A N 1
ATOM 828 C CA . GLY A 1 113 ? 5.971 36.096 118.871 1.00 19.93 95 GLY A CA 1
ATOM 829 C C . GLY A 1 113 ? 6.390 34.665 118.642 1.00 20.67 95 GLY A C 1
ATOM 830 O O . GLY A 1 113 ? 6.368 34.176 117.509 1.00 23.34 95 GLY A O 1
ATOM 831 N N . ASP A 1 114 ? 6.741 33.986 119.723 1.00 25.31 96 ASP A N 1
ATOM 832 C CA . ASP A 1 114 ? 7.175 32.605 119.597 1.00 25.30 96 ASP A CA 1
ATOM 833 C C . ASP A 1 114 ? 5.997 31.635 119.636 1.00 21.63 96 ASP A C 1
ATOM 834 O O . ASP A 1 114 ? 4.927 31.954 120.191 1.00 20.34 96 ASP A O 1
ATOM 839 N N . PRO A 1 115 ? 6.157 30.482 118.970 1.00 20.52 97 PRO A N 1
ATOM 840 C CA . PRO A 1 115 ? 5.045 29.599 118.676 1.00 21.40 97 PRO A CA 1
ATOM 841 C C . PRO A 1 115 ? 4.277 29.064 119.872 1.00 19.22 97 PRO A C 1
ATOM 842 O O . PRO A 1 115 ? 3.077 28.917 119.792 1.00 21.53 97 PRO A O 1
ATOM 846 N N . GLY A 1 116 ? 4.956 28.755 120.968 1.00 21.48 98 GLY A N 1
ATOM 847 C CA . GLY A 1 116 ? 4.265 28.204 122.131 1.00 20.62 98 GLY A CA 1
ATOM 848 C C . GLY A 1 116 ? 3.087 29.036 122.577 1.00 22.58 98 GLY A C 1
ATOM 849 O O . GLY A 1 116 ? 1.965 28.529 122.696 1.00 28.31 98 GLY A O 1
ATOM 850 N N . GLU A 1 117 ? 3.303 30.321 122.804 1.00 18.63 99 GLU A N 1
ATOM 851 C CA . GLU A 1 117 ? 2.207 31.183 123.205 1.00 26.99 99 GLU A CA 1
ATOM 852 C C . GLU A 1 117 ? 1.284 31.473 122.042 1.00 24.07 99 GLU A C 1
ATOM 853 O O . GLU A 1 117 ? 0.080 31.406 122.209 1.00 26.10 99 GLU A O 1
ATOM 859 N N . LYS A 1 118 ? 1.849 31.784 120.876 1.00 21.83 100 LYS A N 1
ATOM 860 C CA . LYS A 1 118 ? 1.028 32.302 119.764 1.00 19.91 100 LYS A CA 1
ATOM 861 C C . LYS A 1 118 ? 0.197 31.239 119.088 1.00 18.18 100 LYS A C 1
ATOM 862 O O . LYS A 1 118 ? -0.977 31.476 118.790 1.00 20.11 100 LYS A O 1
ATOM 868 N N . ILE A 1 119 ? 0.775 30.071 118.846 1.00 18.37 101 ILE A N 1
ATOM 869 C CA . ILE A 1 119 ? 0.020 28.970 118.199 1.00 19.58 101 ILE A CA 1
ATOM 870 C C . ILE A 1 119 ? -1.035 28.407 119.167 1.00 22.06 101 ILE A C 1
ATOM 871 O O . ILE A 1 119 ? -2.168 28.130 118.766 1.00 20.59 101 ILE A O 1
ATOM 876 N N . SER A 1 120 ? -0.693 28.262 120.448 1.00 18.59 102 SER A N 1
ATOM 877 C CA . SER A 1 120 ? -1.688 27.821 121.444 1.00 22.94 102 SER A CA 1
ATOM 878 C C . SER A 1 120 ? -2.912 28.722 121.526 1.00 24.77 102 SER A C 1
ATOM 879 O O . SER A 1 120 ? -4.060 28.259 121.558 1.00 23.40 102 SER A O 1
ATOM 882 N N . ARG A 1 121 ? -2.674 30.020 121.539 1.00 23.95 103 ARG A N 1
ATOM 883 C CA . ARG A 1 121 ? -3.740 31.001 121.638 1.00 27.09 103 ARG A CA 1
ATOM 884 C C . ARG A 1 121 ? -4.571 31.037 120.356 1.00 23.64 103 ARG A C 1
ATOM 885 O O . ARG A 1 121 ? -5.796 31.141 120.396 1.00 25.72 103 ARG A O 1
ATOM 893 N N . PHE A 1 122 ? -3.890 30.961 119.215 1.00 23.59 104 PHE A N 1
ATOM 894 C CA . PHE A 1 122 ? -4.583 30.953 117.935 1.00 22.53 104 PHE A CA 1
ATOM 895 C C . PHE A 1 122 ? -5.527 29.747 117.867 1.00 23.99 104 PHE A C 1
ATOM 896 O O . PHE A 1 122 ? -6.669 29.879 117.479 1.00 21.55 104 PHE A O 1
ATOM 904 N N . VAL A 1 123 ? -5.030 28.570 118.229 1.00 21.83 105 VAL A N 1
ATOM 905 C CA . VAL A 1 123 ? -5.833 27.333 118.207 1.00 23.44 105 VAL A CA 1
ATOM 906 C C . VAL A 1 123 ? -7.117 27.472 119.037 1.00 29.18 105 VAL A C 1
ATOM 907 O O . VAL A 1 123 ? -8.207 27.067 118.615 1.00 25.25 105 VAL A O 1
ATOM 911 N N . LYS A 1 124 ? -6.990 28.083 120.207 1.00 29.93 106 LYS A N 1
ATOM 912 C CA . LYS A 1 124 ? -8.133 28.326 121.071 1.00 28.50 106 LYS A CA 1
ATOM 913 C C . LYS A 1 124 ? -9.092 29.392 120.485 1.00 29.12 106 LYS A C 1
ATOM 914 O O . LYS A 1 124 ? -10.298 29.177 120.397 1.00 30.97 106 LYS A O 1
ATOM 917 N N . ASP A 1 125 ? -8.542 30.537 120.092 1.00 29.26 107 ASP A N 1
ATOM 918 C CA . ASP A 1 125 ? -9.330 31.662 119.591 1.00 31.70 107 ASP A CA 1
ATOM 919 C C . ASP A 1 125 ? -10.087 31.327 118.315 1.00 30.99 107 ASP A C 1
ATOM 920 O O . ASP A 1 125 ? -11.197 31.804 118.124 1.00 31.62 107 ASP A O 1
ATOM 925 N N . TYR A 1 126 ? -9.478 30.541 117.434 1.00 26.88 108 TYR A N 1
ATOM 926 C CA . TYR A 1 126 ? -10.075 30.231 116.130 1.00 28.47 108 TYR A CA 1
ATOM 927 C C . TYR A 1 126 ? -10.719 28.845 116.096 1.00 29.69 108 TYR A C 1
ATOM 928 O O . TYR A 1 126 ? -11.119 28.374 115.032 1.00 27.62 108 TYR A O 1
ATOM 937 N N . ASN A 1 127 ? -10.816 28.194 117.257 1.00 26.15 109 ASN A N 1
ATOM 938 C CA . ASN A 1 127 ? -11.521 26.926 117.378 1.00 23.66 109 ASN A CA 1
ATOM 939 C C . ASN A 1 127 ? -10.964 25.845 116.447 1.00 24.22 109 ASN A C 1
ATOM 940 O O . ASN A 1 127 ? -11.720 25.071 115.890 1.00 25.62 109 ASN A O 1
ATOM 945 N N . ALA A 1 128 ? -9.639 25.772 116.316 1.00 20.13 110 ALA A N 1
ATOM 946 C CA . ALA A 1 128 ? -9.018 24.851 115.351 1.00 15.97 110 ALA A CA 1
ATOM 947 C C . ALA A 1 128 ? -9.380 23.407 115.632 1.00 20.56 110 ALA A C 1
ATOM 948 O O . ALA A 1 128 ? -9.472 23.005 116.786 1.00 21.51 110 ALA A O 1
ATOM 950 N N . GLY A 1 129 ? -9.556 22.629 114.565 1.00 22.28 111 GLY A N 1
ATOM 951 C CA . GLY A 1 129 ? -9.869 21.210 114.694 1.00 19.36 111 GLY A CA 1
ATOM 952 C C . GLY A 1 129 ? -8.654 20.321 114.840 1.00 21.18 111 GLY A C 1
ATOM 953 O O . GLY A 1 129 ? -8.647 19.384 115.642 1.00 23.26 111 GLY A O 1
ATOM 954 N N . THR A 1 130 ? -7.649 20.614 114.021 1.00 20.61 112 THR A N 1
ATOM 955 C CA . THR A 1 130 ? -6.412 19.853 113.926 1.00 18.17 112 THR A CA 1
ATOM 956 C C . THR A 1 130 ? -5.293 20.816 113.576 1.00 18.29 112 THR A C 1
ATOM 957 O O . THR A 1 130 ? -5.532 21.812 112.871 1.00 19.61 112 THR A O 1
ATOM 961 N N . LEU A 1 131 ? -4.096 20.521 114.084 1.00 14.72 113 LEU A N 1
ATOM 962 C CA . LEU A 1 131 ? -2.880 21.318 113.763 1.00 11.89 113 LEU A CA 1
ATOM 963 C C . LEU A 1 131 ? -1.900 20.436 113.002 1.00 12.78 113 LEU A C 1
ATOM 964 O O . LEU A 1 131 ? -1.709 19.289 113.374 1.00 13.65 113 LEU A O 1
ATOM 969 N N . VAL A 1 132 ? -1.364 20.976 111.909 1.00 12.36 114 VAL A N 1
ATOM 970 C CA . VAL A 1 132 ? -0.365 20.329 111.082 1.00 14.15 114 VAL A CA 1
ATOM 971 C C . VAL A 1 132 ? 0.804 21.308 110.925 1.00 13.10 114 VAL A C 1
ATOM 972 O O . VAL A 1 132 ? 0.594 22.499 110.715 1.00 14.53 114 VAL A O 1
ATOM 976 N N . THR A 1 133 ? 2.024 20.800 111.067 1.00 13.87 115 THR A N 1
ATOM 977 C CA . THR A 1 133 ? 3.203 21.572 110.737 1.00 10.48 115 THR A CA 1
ATOM 978 C C . THR A 1 133 ? 4.068 20.820 109.752 1.00 11.44 115 THR A C 1
ATOM 979 O O . THR A 1 133 ? 3.829 19.635 109.463 1.00 13.62 115 THR A O 1
ATOM 983 N N . ASP A 1 134 ? 5.046 21.540 109.209 1.00 11.59 116 ASP A N 1
ATOM 984 C CA . ASP A 1 134 ? 6.026 20.916 108.336 1.00 9.99 116 ASP A CA 1
ATOM 985 C C . ASP A 1 134 ? 7.188 20.408 109.196 1.00 13.94 116 ASP A C 1
ATOM 986 O O . ASP A 1 134 ? 7.179 20.588 110.413 1.00 14.94 116 ASP A O 1
ATOM 991 N N . PHE A 1 135 ? 8.127 19.696 108.584 1.00 12.00 117 PHE A N 1
ATOM 992 C CA . PHE A 1 135 ? 9.196 19.009 109.299 1.00 10.96 117 PHE A CA 1
ATOM 993 C C . PHE A 1 135 ? 10.513 19.750 109.212 1.00 9.72 117 PHE A C 1
ATOM 994 O O . PHE A 1 135 ? 10.981 20.082 108.115 1.00 10.59 117 PHE A O 1
ATOM 1002 N N . SER A 1 136 ? 11.107 19.962 110.376 1.00 10.61 118 SER A N 1
ATOM 1003 C CA . SER A 1 136 ? 12.503 20.358 110.503 1.00 10.83 118 SER A CA 1
ATOM 1004 C C . SER A 1 136 ? 13.109 19.612 111.664 1.00 12.72 118 SER A C 1
ATOM 1005 O O . SER A 1 136 ? 12.519 19.567 112.751 1.00 13.73 118 SER A O 1
ATOM 1008 N N . PRO A 1 137 ? 14.336 19.123 111.490 1.00 9.33 119 PRO A N 1
ATOM 1009 C CA . PRO A 1 137 ? 14.999 18.406 112.565 1.00 11.08 119 PRO A CA 1
ATOM 1010 C C . PRO A 1 137 ? 15.783 19.294 113.521 1.00 11.44 119 PRO A C 1
ATOM 1011 O O . PRO A 1 137 ? 16.431 18.766 114.457 1.00 14.86 119 PRO A O 1
ATOM 1015 N N . LEU A 1 138 ? 15.775 20.606 113.309 1.00 10.43 120 LEU A N 1
ATOM 1016 C CA . LEU A 1 138 ? 16.608 21.477 114.105 1.00 9.96 120 LEU A CA 1
ATOM 1017 C C . LEU A 1 138 ? 16.074 21.603 115.515 1.00 12.19 120 LEU A C 1
ATOM 1018 O O . LEU A 1 138 ? 14.853 21.565 115.771 1.00 10.03 120 LEU A O 1
ATOM 1023 N N . ARG A 1 139 ? 17.007 21.843 116.424 1.00 9.52 121 ARG A N 1
ATOM 1024 C CA . ARG A 1 139 ? 16.683 22.057 117.819 1.00 14.42 121 ARG A CA 1
ATOM 1025 C C . ARG A 1 139 ? 15.624 23.111 118.091 1.00 12.06 121 ARG A C 1
ATOM 1026 O O . ARG A 1 139 ? 14.770 22.896 118.943 1.00 12.74 121 ARG A O 1
ATOM 1034 N N . ILE A 1 140 ? 15.719 24.274 117.436 1.00 12.21 122 ILE A N 1
ATOM 1035 C CA . ILE A 1 140 ? 14.745 25.344 117.704 1.00 11.55 122 ILE A CA 1
ATOM 1036 C C . ILE A 1 140 ? 13.288 24.951 117.368 1.00 11.34 122 ILE A C 1
ATOM 1037 O O . ILE A 1 140 ? 12.370 25.285 118.131 1.00 11.55 122 ILE A O 1
ATOM 1042 N N . LYS A 1 141 ? 13.083 24.175 116.300 1.00 11.62 123 LYS A N 1
ATOM 1043 C CA A LYS A 1 141 ? 11.722 23.717 115.954 0.50 9.37 123 LYS A CA 1
ATOM 1044 C CA B LYS A 1 141 ? 11.757 23.659 115.927 0.50 12.54 123 LYS A CA 1
ATOM 1045 C C . LYS A 1 141 ? 11.244 22.702 116.994 1.00 11.58 123 LYS A C 1
ATOM 1046 O O . LYS A 1 141 ? 10.072 22.699 117.368 1.00 12.29 123 LYS A O 1
ATOM 1057 N N . ASN A 1 142 ? 12.139 21.871 117.507 1.00 13.25 124 ASN A N 1
ATOM 1058 C CA . ASN A 1 142 ? 11.772 20.934 118.545 1.00 12.93 124 ASN A CA 1
ATOM 1059 C C . ASN A 1 142 ? 11.434 21.645 119.850 1.00 12.15 124 ASN A C 1
ATOM 1060 O O . ASN A 1 142 ? 10.488 21.250 120.523 1.00 14.33 124 ASN A O 1
ATOM 1065 N N . GLN A 1 143 ? 12.137 22.737 120.149 1.00 13.85 125 GLN A N 1
ATOM 1066 C CA . GLN A 1 143 ? 11.789 23.578 121.291 1.00 12.37 125 GLN A CA 1
ATOM 1067 C C . GLN A 1 143 ? 10.365 24.097 121.103 1.00 13.96 125 GLN A C 1
ATOM 1068 O O . GLN A 1 143 ? 9.552 23.975 122.008 1.00 15.78 125 GLN A O 1
ATOM 1074 N N . TRP A 1 144 ? 10.077 24.660 119.930 1.00 12.57 126 TRP A N 1
ATOM 1075 C CA . TRP A 1 144 ? 8.762 25.222 119.654 1.00 14.42 126 TRP A CA 1
ATOM 1076 C C . TRP A 1 144 ? 7.679 24.150 119.768 1.00 14.12 126 TRP A C 1
ATOM 1077 O O . TRP A 1 144 ? 6.628 24.400 120.373 1.00 14.53 126 TRP A O 1
ATOM 1088 N N . ILE A 1 145 ? 7.923 22.965 119.212 1.00 13.99 127 ILE A N 1
ATOM 1089 C CA . ILE A 1 145 ? 6.946 21.852 119.248 1.00 15.55 127 ILE A CA 1
ATOM 1090 C C . ILE A 1 145 ? 6.607 21.493 120.691 1.00 16.12 127 ILE A C 1
ATOM 1091 O O . ILE A 1 145 ? 5.445 21.369 121.063 1.00 16.78 127 ILE A O 1
ATOM 1096 N N . GLU A 1 146 ? 7.629 21.350 121.520 1.00 14.96 128 GLU A N 1
ATOM 1097 C CA . GLU A 1 146 ? 7.393 21.029 122.911 1.00 16.35 128 GLU A CA 1
ATOM 1098 C C . GLU A 1 146 ? 6.489 22.031 123.604 1.00 17.56 128 GLU A C 1
ATOM 1099 O O . GLU A 1 146 ? 5.578 21.628 124.300 1.00 17.44 128 GLU A O 1
ATOM 1105 N N . LYS A 1 147 ? 6.713 23.331 123.398 1.00 16.31 129 LYS A N 1
ATOM 1106 C CA . LYS A 1 147 ? 5.896 24.382 124.020 1.00 17.04 129 LYS A CA 1
ATOM 1107 C C . LYS A 1 147 ? 4.471 24.380 123.453 1.00 16.50 129 LYS A C 1
ATOM 1108 O O . LYS A 1 147 ? 3.478 24.522 124.205 1.00 19.13 129 LYS A O 1
ATOM 1114 N N . VAL A 1 148 ? 4.337 24.193 122.135 1.00 14.59 130 VAL A N 1
ATOM 1115 C CA . VAL A 1 148 ? 2.983 24.058 121.546 1.00 14.78 130 VAL A CA 1
ATOM 1116 C C . VAL A 1 148 ? 2.208 22.865 122.092 1.00 18.57 130 VAL A C 1
ATOM 1117 O O . VAL A 1 148 ? 1.036 23.003 122.470 1.00 18.64 130 VAL A O 1
ATOM 1121 N N . ILE A 1 149 ? 2.872 21.719 122.191 1.00 18.24 131 ILE A N 1
ATOM 1122 C CA . ILE A 1 149 ? 2.241 20.476 122.663 1.00 19.32 131 ILE A CA 1
ATOM 1123 C C . ILE A 1 149 ? 1.660 20.703 124.046 1.00 21.93 131 ILE A C 1
ATOM 1124 O O . ILE A 1 149 ? 0.576 20.207 124.332 1.00 23.47 131 ILE A O 1
ATOM 1129 N N . SER A 1 150 ? 2.356 21.480 124.880 1.00 19.33 132 SER A N 1
ATOM 1130 C CA A SER A 1 150 ? 1.907 21.721 126.249 0.50 23.77 132 SER A CA 1
ATOM 1131 C CA B SER A 1 150 ? 1.907 21.732 126.252 0.50 22.84 132 SER A CA 1
ATOM 1132 C C . SER A 1 150 ? 0.706 22.672 126.311 1.00 22.87 132 SER A C 1
ATOM 1133 O O . SER A 1 150 ? 0.010 22.738 127.332 1.00 26.31 132 SER A O 1
ATOM 1138 N N . GLY A 1 151 ? 0.479 23.423 125.234 1.00 20.89 133 GLY A N 1
ATOM 1139 C CA . GLY A 1 151 ? -0.562 24.447 125.205 1.00 22.89 133 GLY A CA 1
ATOM 1140 C C . GLY A 1 151 ? -1.822 24.102 124.413 1.00 22.73 133 GLY A C 1
ATOM 1141 O O . GLY A 1 151 ? -2.740 24.928 124.332 1.00 23.97 133 GLY A O 1
ATOM 1142 N N . ILE A 1 152 ? -1.890 22.894 123.833 1.00 20.41 134 ILE A N 1
ATOM 1143 C CA . ILE A 1 152 ? -3.037 22.506 122.999 1.00 20.23 134 ILE A CA 1
ATOM 1144 C C . ILE A 1 152 ? -3.650 21.169 123.426 1.00 20.84 134 ILE A C 1
ATOM 1145 O O . ILE A 1 152 ? -3.006 20.358 124.097 1.00 22.83 134 ILE A O 1
ATOM 1150 N N . SER A 1 153 ? -4.898 20.939 123.016 1.00 21.44 135 SER A N 1
ATOM 1151 C CA . SER A 1 153 ? -5.594 19.689 123.287 1.00 25.98 135 SER A CA 1
ATOM 1152 C C . SER A 1 153 ? -6.091 18.965 122.029 1.00 22.74 135 SER A C 1
ATOM 1153 O O . SER A 1 153 ? -6.679 17.890 122.126 1.00 27.50 135 SER A O 1
ATOM 1156 N N . ILE A 1 154 ? -5.827 19.554 120.860 1.00 23.17 136 ILE A N 1
ATOM 1157 C CA . ILE A 1 154 ? -6.185 18.968 119.572 1.00 20.04 136 ILE A CA 1
ATOM 1158 C C . ILE A 1 154 ? -5.024 18.094 118.986 1.00 19.54 136 ILE A C 1
ATOM 1159 O O . ILE A 1 154 ? -3.864 18.218 119.410 1.00 22.13 136 ILE A O 1
ATOM 1164 N N . PRO A 1 155 ? -5.347 17.203 118.028 1.00 18.61 137 PRO A N 1
ATOM 1165 C CA . PRO A 1 155 ? -4.334 16.397 117.362 1.00 21.33 137 PRO A CA 1
ATOM 1166 C C . PRO A 1 155 ? -3.348 17.277 116.620 1.00 18.40 137 PRO A C 1
ATOM 1167 O O . PRO A 1 155 ? -3.720 18.334 116.075 1.00 18.02 137 PRO A O 1
ATOM 1171 N N . PHE A 1 156 ? -2.090 16.840 116.609 1.00 16.76 138 PHE A N 1
ATOM 1172 C CA . PHE A 1 156 ? -0.975 17.614 116.075 1.00 16.13 138 PHE A CA 1
ATOM 1173 C C . PHE A 1 156 ? -0.144 16.654 115.255 1.00 18.47 138 PHE A C 1
ATOM 1174 O O . PHE A 1 156 ? 0.369 15.672 115.789 1.00 18.25 138 PHE A O 1
ATOM 1182 N N . PHE A 1 157 ? -0.025 16.935 113.952 1.00 17.20 139 PHE A N 1
ATOM 1183 C CA . PHE A 1 157 ? 0.769 16.124 113.033 1.00 15.83 139 PHE A CA 1
ATOM 1184 C C . PHE A 1 157 ? 1.878 16.946 112.411 1.00 15.04 139 PHE A C 1
ATOM 1185 O O . PHE A 1 157 ? 1.782 18.185 112.321 1.00 14.16 139 PHE A O 1
ATOM 1193 N N . GLU A 1 158 ? 2.925 16.243 111.968 1.00 13.04 140 GLU A N 1
ATOM 1194 C CA . GLU A 1 158 ? 3.926 16.836 111.083 1.00 11.63 140 GLU A CA 1
ATOM 1195 C C . GLU A 1 158 ? 4.076 16.090 109.781 1.00 11.80 140 GLU A C 1
ATOM 1196 O O . GLU A 1 158 ? 3.955 14.870 109.737 1.00 13.34 140 GLU A O 1
ATOM 1202 N N . VAL A 1 159 ? 4.299 16.844 108.717 1.00 12.21 141 VAL A N 1
ATOM 1203 C CA . VAL A 1 159 ? 4.467 16.304 107.383 1.00 11.77 141 VAL A CA 1
ATOM 1204 C C . VAL A 1 159 ? 5.857 16.698 106.874 1.00 10.79 141 VAL A C 1
ATOM 1205 O O . VAL A 1 159 ? 6.255 17.887 106.965 1.00 11.52 141 VAL A O 1
ATOM 1209 N N . ASP A 1 160 ? 6.621 15.732 106.354 1.00 12.51 142 ASP A N 1
ATOM 1210 C CA . ASP A 1 160 ? 7.879 16.036 105.706 1.00 13.01 142 ASP A CA 1
ATOM 1211 C C . ASP A 1 160 ? 7.573 16.558 104.307 1.00 14.97 142 ASP A C 1
ATOM 1212 O O . ASP A 1 160 ? 7.270 15.797 103.380 1.00 15.03 142 ASP A O 1
ATOM 1217 N N . ALA A 1 161 ? 7.651 17.870 104.185 1.00 11.35 143 ALA A N 1
ATOM 1218 C CA . ALA A 1 161 ? 7.422 18.572 102.938 1.00 11.35 143 ALA A CA 1
ATOM 1219 C C . ALA A 1 161 ? 8.761 18.984 102.305 1.00 12.95 143 ALA A C 1
ATOM 1220 O O . ALA A 1 161 ? 8.781 19.482 101.177 1.00 13.40 143 ALA A O 1
ATOM 1222 N N . HIS A 1 162 ? 9.872 18.741 102.994 1.00 11.12 144 HIS A N 1
ATOM 1223 C CA . HIS A 1 162 ? 11.164 19.245 102.505 1.00 9.16 144 HIS A CA 1
ATOM 1224 C C . HIS A 1 162 ? 11.981 18.217 101.744 1.00 12.55 144 HIS A C 1
ATOM 1225 O O . HIS A 1 162 ? 12.734 18.577 100.834 1.00 14.33 144 HIS A O 1
ATOM 1232 N N . ASN A 1 163 ? 11.874 16.976 102.163 1.00 13.78 145 ASN A N 1
ATOM 1233 C CA . ASN A 1 163 ? 12.641 15.893 101.590 1.00 13.50 145 ASN A CA 1
ATOM 1234 C C . ASN A 1 163 ? 11.760 15.123 100.635 1.00 13.53 145 ASN A C 1
ATOM 1235 O O . ASN A 1 163 ? 10.527 15.028 100.815 1.00 15.22 145 ASN A O 1
ATOM 1240 N N . VAL A 1 164 ? 12.389 14.580 99.595 1.00 12.95 146 VAL A N 1
ATOM 1241 C CA . VAL A 1 164 ? 11.677 13.653 98.700 1.00 10.79 146 VAL A CA 1
ATOM 1242 C C . VAL A 1 164 ? 11.261 12.393 99.454 1.00 14.06 146 VAL A C 1
ATOM 1243 O O . VAL A 1 164 ? 10.127 11.990 99.352 1.00 14.63 146 VAL A O 1
ATOM 1247 N N . VAL A 1 165 ? 12.172 11.777 100.203 1.00 13.07 147 VAL A N 1
ATOM 1248 C CA . VAL A 1 165 ? 11.838 10.610 101.012 1.00 14.55 147 VAL A CA 1
ATOM 1249 C C . VAL A 1 165 ? 11.775 11.111 102.448 1.00 12.11 147 VAL A C 1
ATOM 1250 O O . VAL A 1 165 ? 12.723 11.739 102.906 1.00 14.39 147 VAL A O 1
ATOM 1254 N N . PRO A 1 166 ? 10.655 10.865 103.150 1.00 12.87 148 PRO A N 1
ATOM 1255 C CA . PRO A 1 166 ? 10.533 11.350 104.520 1.00 14.15 148 PRO A CA 1
ATOM 1256 C C . PRO A 1 166 ? 11.727 10.943 105.372 1.00 16.39 148 PRO A C 1
ATOM 1257 O O . PRO A 1 166 ? 12.212 9.831 105.286 1.00 15.05 148 PRO A O 1
ATOM 1261 N N . CYS A 1 167 ? 12.226 11.875 106.169 1.00 15.21 149 CYS A N 1
ATOM 1262 C CA . CYS A 1 167 ? 13.452 11.660 106.918 1.00 16.89 149 CYS A CA 1
ATOM 1263 C C . CYS A 1 167 ? 13.433 10.380 107.768 1.00 17.87 149 CYS A C 1
ATOM 1264 O O . CYS A 1 167 ? 14.384 9.611 107.787 1.00 19.16 149 CYS A O 1
ATOM 1267 N N . TRP A 1 168 ? 12.303 10.119 108.402 1.00 16.85 150 TRP A N 1
ATOM 1268 C CA . TRP A 1 168 ? 12.148 8.939 109.256 1.00 17.68 150 TRP A CA 1
ATOM 1269 C C . TRP A 1 168 ? 11.925 7.648 108.450 1.00 18.71 150 TRP A C 1
ATOM 1270 O O . TRP A 1 168 ? 11.991 6.557 109.021 1.00 23.63 150 TRP A O 1
ATOM 1281 N N . GLU A 1 169 ? 11.693 7.754 107.141 1.00 16.92 151 GLU A N 1
ATOM 1282 C CA . GLU A 1 169 ? 11.598 6.581 106.257 1.00 15.19 151 GLU A CA 1
ATOM 1283 C C . GLU A 1 169 ? 12.906 6.228 105.565 1.00 18.60 151 GLU A C 1
ATOM 1284 O O . GLU A 1 169 ? 13.198 5.047 105.337 1.00 20.10 151 GLU A O 1
ATOM 1290 N N . ALA A 1 170 ? 13.676 7.241 105.184 1.00 16.48 152 ALA A N 1
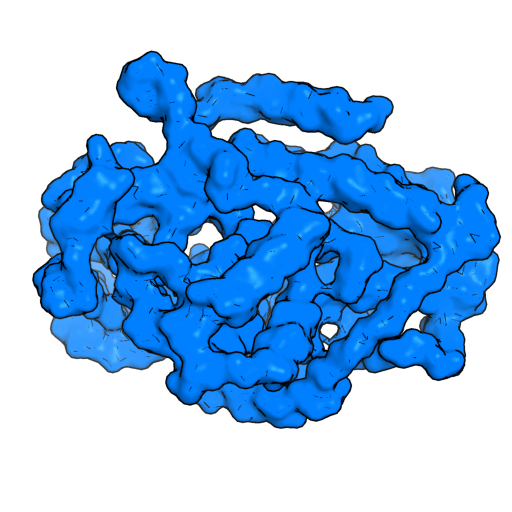ATOM 1291 C CA . ALA A 1 170 ? 14.891 7.012 104.404 1.00 17.27 152 ALA A CA 1
ATOM 1292 C C . ALA A 1 170 ? 15.861 6.063 105.104 1.00 23.08 152 ALA A C 1
ATOM 1293 O O . ALA A 1 170 ? 16.447 5.194 104.461 1.00 18.13 152 ALA A O 1
ATOM 1295 N N . SER A 1 171 ? 16.055 6.259 106.408 1.00 19.78 153 SER A N 1
ATOM 1296 C CA . SER A 1 171 ? 16.813 5.340 107.239 1.00 18.96 153 SER A CA 1
ATOM 1297 C C . SER A 1 171 ? 16.246 5.389 108.638 1.00 19.75 153 SER A C 1
ATOM 1298 O O . SER A 1 171 ? 15.665 6.398 109.035 1.00 19.86 153 SER A O 1
ATOM 1301 N N . GLN A 1 172 ? 16.422 4.307 109.388 1.00 20.52 154 GLN A N 1
ATOM 1302 C CA . GLN A 1 172 ? 16.019 4.265 110.799 1.00 23.09 154 GLN A CA 1
ATOM 1303 C C . GLN A 1 172 ? 17.116 4.781 111.725 1.00 19.28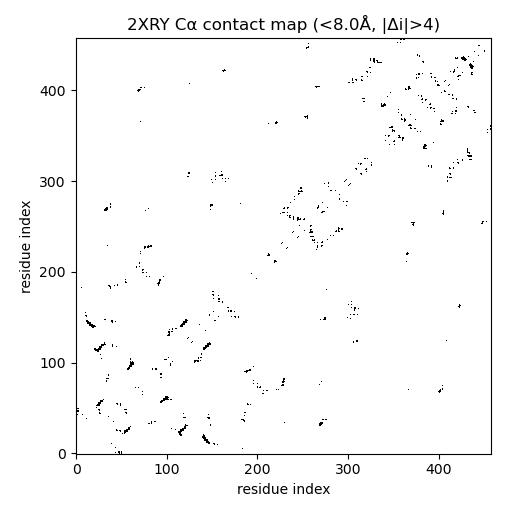 154 GLN A C 1
ATOM 1304 O O . GLN A 1 172 ? 16.932 4.793 112.936 1.00 20.82 154 GLN A O 1
ATOM 1310 N N . LYS A 1 173 ? 18.265 5.168 111.176 1.00 18.19 155 LYS A N 1
ATOM 1311 C CA . LYS A 1 173 ? 19.390 5.599 112.006 1.00 18.40 155 LYS A CA 1
ATOM 1312 C C . LYS A 1 173 ? 20.289 6.608 111.297 1.00 17.45 155 LYS A C 1
ATOM 1313 O O . LYS A 1 173 ? 20.154 6.827 110.096 1.00 14.29 155 LYS A O 1
ATOM 1319 N N . HIS A 1 174 ? 21.212 7.201 112.059 1.00 13.36 156 HIS A N 1
ATOM 1320 C CA . HIS A 1 174 ? 22.352 7.935 111.510 1.00 15.47 156 HIS A CA 1
ATOM 1321 C C . HIS A 1 174 ? 23.148 7.085 110.524 1.00 17.47 156 HIS A C 1
ATOM 1322 O O . HIS A 1 174 ? 23.542 5.911 110.836 1.00 17.58 156 HIS A O 1
ATOM 1329 N N . GLU A 1 175 ? 23.402 7.655 109.340 1.00 15.17 157 GLU A N 1
ATOM 1330 C CA . GLU A 1 175 ? 24.205 6.981 108.320 1.00 18.31 157 GLU A CA 1
ATOM 1331 C C . GLU A 1 175 ? 25.588 7.588 108.313 1.00 16.47 157 GLU A C 1
ATOM 1332 O O . GLU A 1 175 ? 25.733 8.794 108.138 1.00 17.57 157 GLU A O 1
ATOM 1338 N N . TYR A 1 176 ? 26.598 6.751 108.498 1.00 18.48 158 TYR A N 1
ATOM 1339 C CA . TYR A 1 176 ? 27.970 7.253 108.661 1.00 17.85 158 TYR A CA 1
ATOM 1340 C C . TYR A 1 176 ? 28.596 7.703 107.352 1.00 19.25 158 TYR A C 1
ATOM 1341 O O . TYR A 1 176 ? 29.563 8.469 107.369 1.00 22.03 158 TYR A O 1
ATOM 1350 N N . ALA A 1 177 ? 28.059 7.254 106.220 1.00 19.54 159 ALA A N 1
ATOM 1351 C CA . ALA A 1 177 ? 28.594 7.673 104.917 1.00 21.61 159 ALA A CA 1
ATOM 1352 C C . ALA A 1 177 ? 27.512 7.847 103.849 1.00 18.82 159 ALA A C 1
ATOM 1353 O O . ALA A 1 177 ? 26.454 7.220 103.915 1.00 19.90 159 ALA A O 1
ATOM 1355 N N . ALA A 1 178 ? 27.772 8.729 102.881 1.00 18.67 160 ALA A N 1
ATOM 1356 C CA . ALA A 1 178 ? 26.920 8.837 101.711 1.00 19.46 160 ALA A CA 1
ATOM 1357 C C . ALA A 1 178 ? 26.714 7.472 101.062 1.00 21.97 160 ALA A C 1
ATOM 1358 O O . ALA A 1 178 ? 25.598 7.164 100.630 1.00 25.33 160 ALA A O 1
ATOM 1360 N N . HIS A 1 179 ? 27.766 6.652 100.997 1.00 20.83 161 HIS A N 1
ATOM 1361 C CA . HIS A 1 179 ? 27.633 5.339 100.349 1.00 23.99 161 HIS A CA 1
ATOM 1362 C C . HIS A 1 179 ? 26.721 4.345 101.080 1.00 24.38 161 HIS A C 1
ATOM 1363 O O . HIS A 1 179 ? 26.278 3.387 100.456 1.00 28.35 161 HIS A O 1
ATOM 1370 N N . THR A 1 180 ? 26.416 4.563 102.364 1.00 23.32 162 THR A N 1
ATOM 1371 C CA . THR A 1 180 ? 25.425 3.719 103.081 1.00 21.89 162 THR A CA 1
ATOM 1372 C C . THR A 1 180 ? 23.995 4.301 102.984 1.00 22.52 162 THR A C 1
ATOM 1373 O O . THR A 1 180 ? 23.026 3.562 102.998 1.00 26.60 162 THR A O 1
ATOM 1377 N N . PHE A 1 181 ? 23.893 5.620 102.871 1.00 19.78 163 PHE A N 1
ATOM 1378 C CA . PHE A 1 181 ? 22.592 6.317 102.791 1.00 18.73 163 PHE A CA 1
ATOM 1379 C C . PHE A 1 181 ? 22.042 6.228 101.371 1.00 19.46 163 PHE A C 1
ATOM 1380 O O . PHE A 1 181 ? 20.838 6.033 101.164 1.00 19.74 163 PHE A O 1
ATOM 1388 N N . ARG A 1 182 ? 22.945 6.365 100.401 1.00 15.22 164 ARG A N 1
ATOM 1389 C CA . ARG A 1 182 ? 22.555 6.460 98.992 1.00 20.30 164 ARG A CA 1
ATOM 1390 C C . ARG A 1 182 ? 21.710 5.279 98.498 1.00 23.94 164 ARG A C 1
ATOM 1391 O O . ARG A 1 182 ? 20.652 5.494 97.915 1.00 20.91 164 ARG A O 1
ATOM 1399 N N . PRO A 1 183 ? 22.147 4.034 98.755 1.00 24.15 165 PRO A N 1
ATOM 1400 C CA . PRO A 1 183 ? 21.336 2.904 98.311 1.00 27.32 165 PRO A CA 1
ATOM 1401 C C . PRO A 1 183 ? 19.949 2.870 98.962 1.00 26.01 165 PRO A C 1
ATOM 1402 O O . PRO A 1 183 ? 18.983 2.537 98.285 1.00 27.04 165 PRO A O 1
ATOM 1406 N N . LYS A 1 184 ? 19.851 3.225 100.245 1.00 22.72 166 LYS A N 1
ATOM 1407 C CA . LYS A 1 184 ? 18.562 3.310 100.939 1.00 23.99 166 LYS A CA 1
ATOM 1408 C C . LYS A 1 184 ? 17.666 4.365 100.312 1.00 21.26 166 LYS A C 1
ATOM 1409 O O . LYS A 1 184 ? 16.484 4.114 100.099 1.00 20.58 166 LYS A O 1
ATOM 1415 N N . LEU A 1 185 ? 18.220 5.552 100.049 1.00 18.28 167 LEU A N 1
ATOM 1416 C CA A LEU A 1 185 ? 17.435 6.646 99.471 0.50 19.92 167 LEU A CA 1
ATOM 1417 C CA B LEU A 1 185 ? 17.458 6.667 99.463 0.50 18.68 167 LEU A CA 1
ATOM 1418 C C . LEU A 1 185 ? 16.989 6.295 98.050 1.00 20.64 167 LEU A C 1
ATOM 1419 O O . LEU A 1 185 ? 15.808 6.399 97.717 1.00 20.31 167 LEU A O 1
ATOM 1428 N N . TYR A 1 186 ? 17.928 5.870 97.214 1.00 21.50 168 TYR A N 1
ATOM 1429 C CA . TYR A 1 186 ? 17.602 5.586 95.809 1.00 24.59 168 TYR A CA 1
ATOM 1430 C C . TYR A 1 186 ? 16.574 4.460 95.668 1.00 25.58 168 TYR A C 1
ATOM 1431 O O . TYR A 1 186 ? 15.741 4.469 94.749 1.00 27.85 168 TYR A O 1
ATOM 1440 N N . ALA A 1 187 ? 16.584 3.517 96.602 1.00 24.04 169 ALA A N 1
ATOM 1441 C CA . ALA A 1 187 ? 15.614 2.428 96.609 1.00 25.42 169 ALA A CA 1
ATOM 1442 C C . ALA A 1 187 ? 14.175 2.879 96.891 1.00 23.19 169 ALA A C 1
ATOM 1443 O O . ALA A 1 187 ? 13.223 2.159 96.572 1.00 21.71 169 ALA A O 1
ATOM 1445 N N . LEU A 1 188 ? 14.024 4.046 97.524 1.00 22.89 170 LEU A N 1
ATOM 1446 C CA . LEU A 1 188 ? 12.714 4.587 97.862 1.00 17.86 170 LEU A CA 1
ATOM 1447 C C . LEU A 1 188 ? 12.220 5.682 96.907 1.00 19.21 170 LEU A C 1
ATOM 1448 O O . LEU A 1 188 ? 11.090 6.151 97.064 1.00 20.94 170 LEU A O 1
ATOM 1453 N N . LEU A 1 189 ? 13.037 6.126 95.948 1.00 21.33 171 LEU A N 1
ATOM 1454 C CA . LEU A 1 189 ? 12.554 7.085 94.937 1.00 19.17 171 LEU A CA 1
ATOM 1455 C C . LEU A 1 189 ? 11.340 6.602 94.124 1.00 22.03 171 LEU A C 1
ATOM 1456 O O . LEU A 1 189 ? 10.445 7.390 93.861 1.00 22.24 171 LEU A O 1
ATOM 1461 N N . PRO A 1 190 ? 11.329 5.335 93.681 1.00 20.92 172 PRO A N 1
ATOM 1462 C CA . PRO A 1 190 ? 10.150 4.868 92.943 1.00 22.64 172 PRO A CA 1
ATOM 1463 C C . PRO A 1 190 ? 8.878 5.114 93.724 1.00 24.86 172 PRO A C 1
ATOM 1464 O O . PRO A 1 190 ? 7.862 5.471 93.140 1.00 26.41 172 PRO A O 1
ATOM 1468 N N . GLU A 1 191 ? 8.939 4.962 95.044 1.00 21.12 173 GLU A N 1
ATOM 1469 C CA . GLU A 1 191 ? 7.778 5.209 95.882 1.00 19.39 173 GLU A CA 1
ATOM 1470 C C . GLU A 1 191 ? 7.499 6.683 96.064 1.00 18.85 173 GLU A C 1
ATOM 1471 O O . GLU A 1 191 ? 6.365 7.116 95.919 1.00 21.77 173 GLU A O 1
ATOM 1477 N N . PHE A 1 192 ? 8.526 7.456 96.389 1.00 15.03 174 PHE A N 1
ATOM 1478 C CA . PHE A 1 192 ? 8.313 8.822 96.879 1.00 14.39 174 PHE A CA 1
ATOM 1479 C C . PHE A 1 192 ? 8.553 9.929 95.875 1.00 17.21 174 PHE A C 1
ATOM 1480 O O . PHE A 1 192 ? 8.151 11.064 96.117 1.00 16.46 174 PHE A O 1
ATOM 1488 N N . LEU A 1 193 ? 9.204 9.639 94.758 1.00 16.53 175 LEU A N 1
ATOM 1489 C CA . LEU A 1 193 ? 9.450 10.701 93.797 1.00 17.07 175 LEU A CA 1
ATOM 1490 C C . LEU A 1 193 ? 8.331 10.658 92.794 1.00 19.45 175 LEU A C 1
ATOM 1491 O O . LEU A 1 193 ? 8.298 9.807 91.940 1.00 19.67 175 LEU A O 1
ATOM 1496 N N . GLU A 1 194 ? 7.409 11.598 92.916 1.00 19.48 176 GLU A N 1
ATOM 1497 C CA . GLU A 1 194 ? 6.165 11.571 92.181 1.00 23.26 176 GLU A CA 1
ATOM 1498 C C . GLU A 1 194 ? 5.734 13.009 91.940 1.00 21.34 176 GLU A C 1
ATOM 1499 O O . GLU A 1 194 ? 6.186 13.917 92.618 1.00 18.62 176 GLU A O 1
ATOM 1505 N N . GLU A 1 195 ? 4.852 13.203 90.979 1.00 21.27 177 GLU A N 1
ATOM 1506 C CA . GLU A 1 195 ? 4.245 14.511 90.755 1.00 22.12 177 GLU A CA 1
ATOM 1507 C C . GLU A 1 195 ? 3.322 14.921 91.902 1.00 22.67 177 GLU A C 1
ATOM 1508 O O . GLU A 1 195 ? 2.755 14.087 92.615 1.00 22.93 177 GLU A O 1
ATOM 1514 N N . PHE A 1 196 ? 3.187 16.225 92.075 1.00 19.65 178 PHE A N 1
ATOM 1515 C CA . PHE A 1 196 ? 2.288 16.778 93.059 1.00 19.23 178 PHE A CA 1
ATOM 1516 C C . PHE A 1 196 ? 0.898 17.002 92.479 1.00 21.52 178 PHE A C 1
ATOM 1517 O O . PHE A 1 196 ? 0.773 17.517 91.366 1.00 21.75 178 PHE A O 1
ATOM 1525 N N . PRO A 1 197 ? -0.148 16.679 93.260 1.00 19.83 179 PRO A N 1
ATOM 1526 C CA . PRO A 1 197 ? -1.476 17.120 92.885 1.00 21.38 179 PRO A CA 1
ATOM 1527 C C . PRO A 1 197 ? -1.568 18.634 93.020 1.00 23.36 179 PRO A C 1
ATOM 1528 O O . PRO A 1 197 ? -0.817 19.228 93.793 1.00 21.40 179 PRO A O 1
ATOM 1532 N N . GLU A 1 198 ? -2.487 19.245 92.284 1.00 24.57 180 GLU A N 1
ATOM 1533 C CA . GLU A 1 198 ? -2.802 20.659 92.435 1.00 26.66 180 GLU A CA 1
ATOM 1534 C C . GLU A 1 198 ? -3.482 20.879 93.778 1.00 24.21 180 GLU A C 1
ATOM 1535 O O . GLU A 1 198 ? -4.224 20.010 94.251 1.00 24.50 180 GLU A O 1
ATOM 1541 N N . LEU A 1 199 ? -3.199 22.021 94.403 1.00 20.13 181 LEU A N 1
ATOM 1542 C CA . LEU A 1 199 ? -3.841 22.390 95.673 1.00 20.72 181 LEU A CA 1
ATOM 1543 C C . LEU A 1 199 ? -5.271 22.861 95.393 1.00 23.57 181 LEU A C 1
ATOM 1544 O O . LEU A 1 199 ? -5.488 23.829 94.666 1.00 22.48 181 LEU A O 1
ATOM 1549 N N . GLU A 1 200 ? -6.232 22.146 95.952 1.00 22.22 182 GLU A N 1
ATOM 1550 C CA . GLU A 1 200 ? -7.644 22.503 95.832 1.00 24.53 182 GLU A CA 1
ATOM 1551 C C . GLU A 1 200 ? -7.925 23.738 96.678 1.00 23.59 182 GLU A C 1
ATOM 1552 O O . GLU A 1 200 ? -7.600 23.747 97.878 1.00 22.31 182 GLU A O 1
ATOM 1558 N N . PRO A 1 201 ? -8.501 24.799 96.071 1.00 23.23 183 PRO A N 1
ATOM 1559 C CA . PRO A 1 201 ? -8.848 25.954 96.898 1.00 22.78 183 PRO A CA 1
ATOM 1560 C C . PRO A 1 201 ? -9.889 25.623 97.961 1.00 23.92 183 PRO A C 1
ATOM 1561 O O . PRO A 1 201 ? -10.589 24.613 97.846 1.00 22.77 183 PRO A O 1
ATOM 1565 N N . ASN A 1 202 ? -9.981 26.457 98.994 1.00 23.81 184 ASN A N 1
ATOM 1566 C CA . ASN A 1 202 ? -11.108 26.372 99.900 1.00 21.48 184 ASN A CA 1
ATOM 1567 C C . ASN A 1 202 ? -12.400 26.596 99.099 1.00 27.32 184 ASN A C 1
ATOM 1568 O O . ASN A 1 202 ? -12.409 27.370 98.128 1.00 27.02 184 ASN A O 1
ATOM 1573 N N . SER A 1 203 ? -13.475 25.926 99.501 1.00 30.00 185 SER A N 1
ATOM 1574 C CA A SER A 1 203 ? -14.746 26.021 98.781 0.50 34.27 185 SER A CA 1
ATOM 1575 C CA B SER A 1 203 ? -14.753 26.023 98.788 0.50 34.03 185 SER A CA 1
ATOM 1576 C C . SER A 1 203 ? -15.292 27.449 98.791 1.00 36.63 185 SER A C 1
ATOM 1577 O O . SER A 1 203 ? -15.927 27.878 97.835 1.00 41.89 185 SER A O 1
ATOM 1582 N N . VAL A 1 204 ? -15.053 28.176 99.880 1.00 37.20 186 VAL A N 1
ATOM 1583 C CA . VAL A 1 204 ? -15.408 29.600 99.969 1.00 39.11 186 VAL A CA 1
ATOM 1584 C C . VAL A 1 204 ? -14.371 30.286 100.854 1.00 40.57 186 VAL A C 1
ATOM 1585 O O . VAL A 1 204 ? -13.671 29.598 101.598 1.00 38.37 186 VAL A O 1
ATOM 1589 N N . THR A 1 205 ? -14.247 31.614 100.761 1.00 40.72 187 THR A N 1
ATOM 1590 C CA A THR A 1 205 ? -13.308 32.344 101.623 0.50 41.66 187 THR A CA 1
ATOM 1591 C CA B THR A 1 205 ? -13.327 32.366 101.619 0.50 42.45 187 THR A CA 1
ATOM 1592 C C . THR A 1 205 ? -13.874 32.363 103.049 1.00 42.22 187 THR A C 1
ATOM 1593 O O . THR A 1 205 ? -14.925 32.953 103.297 1.00 42.72 187 THR A O 1
ATOM 1600 N N . PRO A 1 206 ? -13.189 31.681 103.994 1.00 40.40 188 PRO A N 1
ATOM 1601 C CA . PRO A 1 206 ? -13.724 31.579 105.366 1.00 43.84 188 PRO A CA 1
ATOM 1602 C C . PRO A 1 206 ? -14.081 32.924 105.997 1.00 46.24 188 PRO A C 1
ATOM 1603 O O . PRO A 1 206 ? -13.215 33.796 106.075 1.00 45.37 188 PRO A O 1
ATOM 1607 N N . GLU A 1 216 ? -1.972 44.850 111.463 1.00 54.57 198 GLU A N 1
ATOM 1608 C CA . GLU A 1 216 ? -0.610 45.062 110.984 1.00 53.44 198 GLU A CA 1
ATOM 1609 C C . GLU A 1 216 ? -0.329 44.214 109.742 1.00 49.58 198 GLU A C 1
ATOM 1610 O O . GLU A 1 216 ? -0.545 43.003 109.741 1.00 51.53 198 GLU A O 1
ATOM 1616 N N . THR A 1 217 ? 0.159 44.867 108.693 1.00 44.98 199 THR A N 1
ATOM 1617 C CA . THR A 1 217 ? 0.487 44.210 107.437 1.00 39.94 199 THR A CA 1
ATOM 1618 C C . THR A 1 217 ? 1.916 43.702 107.520 1.00 38.50 199 THR A C 1
ATOM 1619 O O . THR A 1 217 ? 2.660 44.094 108.434 1.00 34.40 199 THR A O 1
ATOM 1623 N N . LEU A 1 218 ? 2.309 42.837 106.579 1.00 32.54 200 LEU A N 1
ATOM 1624 C CA . LEU A 1 218 ? 3.695 42.388 106.537 1.00 29.27 200 LEU A CA 1
ATOM 1625 C C . LEU A 1 218 ? 4.626 43.549 106.244 1.00 25.21 200 LEU A C 1
ATOM 1626 O O . LEU A 1 218 ? 5.777 43.539 106.686 1.00 25.51 200 LEU A O 1
ATOM 1631 N N . SER A 1 219 ? 4.136 44.555 105.513 1.00 24.81 201 SER A N 1
ATOM 1632 C CA . SER A 1 219 ? 4.942 45.745 105.265 1.00 27.46 201 SER A CA 1
ATOM 1633 C C . SER A 1 219 ? 5.302 46.426 106.578 1.00 26.44 201 SER A C 1
ATOM 1634 O O . SER A 1 219 ? 6.453 46.771 106.793 1.00 27.01 201 SER A O 1
ATOM 1637 N N . ASP A 1 220 ? 4.328 46.584 107.462 1.00 31.29 202 ASP A N 1
ATOM 1638 C CA . ASP A 1 220 ? 4.585 47.198 108.771 1.00 35.18 202 ASP A CA 1
ATOM 1639 C C . ASP A 1 220 ? 5.597 46.371 109.574 1.00 32.45 202 ASP A C 1
ATOM 1640 O O . ASP A 1 220 ? 6.560 46.918 110.118 1.00 30.20 202 ASP A O 1
ATOM 1645 N N . VAL A 1 221 ? 5.412 45.053 109.612 1.00 27.59 203 VAL A N 1
ATOM 1646 C CA . VAL A 1 221 ? 6.321 44.172 110.346 1.00 27.09 203 VAL A CA 1
ATOM 1647 C C . VAL A 1 221 ? 7.738 44.251 109.804 1.00 25.89 203 VAL A C 1
ATOM 1648 O O . VAL A 1 221 ? 8.709 44.298 110.562 1.00 26.60 203 VAL A O 1
ATOM 1652 N N . LEU A 1 222 ? 7.850 44.216 108.476 1.00 23.59 204 LEU A N 1
ATOM 1653 C CA . LEU A 1 222 ? 9.133 44.330 107.805 1.00 27.16 204 LEU A CA 1
ATOM 1654 C C . LEU A 1 222 ? 9.816 45.635 108.188 1.00 26.25 204 LEU A C 1
ATOM 1655 O O . LEU A 1 222 ? 11.000 45.628 108.539 1.00 22.52 204 LEU A O 1
ATOM 1660 N N . GLU A 1 223 ? 9.064 46.742 108.150 1.00 26.56 205 GLU A N 1
ATOM 1661 C CA . GLU A 1 223 ? 9.607 48.051 108.518 1.00 31.22 205 GLU A CA 1
ATOM 1662 C C . GLU A 1 223 ? 10.166 48.006 109.933 1.00 29.13 205 GLU A C 1
ATOM 1663 O O . GLU A 1 223 ? 11.326 48.339 110.152 1.00 27.88 205 GLU A O 1
ATOM 1669 N N . THR A 1 224 ? 9.331 47.592 110.883 1.00 25.32 206 THR A N 1
ATOM 1670 C CA . THR A 1 224 ? 9.703 47.559 112.306 1.00 27.10 206 THR A CA 1
ATOM 1671 C C . THR A 1 224 ? 10.888 46.644 112.581 1.00 25.21 206 THR A C 1
ATOM 1672 O O . THR A 1 224 ? 11.808 46.998 113.328 1.00 25.74 206 THR A O 1
ATOM 1676 N N . GLY A 1 225 ? 10.880 45.475 111.953 1.00 21.87 207 GLY A N 1
ATOM 1677 C CA . GLY A 1 225 ? 11.990 44.533 112.093 1.00 20.03 207 GLY A CA 1
ATOM 1678 C C . GLY A 1 225 ? 13.308 45.071 111.561 1.00 20.78 207 GLY A C 1
ATOM 1679 O O . GLY A 1 225 ? 14.353 44.930 112.180 1.00 20.15 207 GLY A O 1
ATOM 1680 N N . VAL A 1 226 ? 13.271 45.684 110.382 1.00 23.64 208 VAL A N 1
ATOM 1681 C CA . VAL A 1 226 ? 14.477 46.243 109.802 1.00 21.32 208 VAL A CA 1
ATOM 1682 C C . VAL A 1 226 ? 15.049 47.328 110.702 1.00 22.98 208 VAL A C 1
ATOM 1683 O O . VAL A 1 226 ? 16.261 47.388 110.916 1.00 21.54 208 VAL A O 1
ATOM 1687 N N . LYS A 1 227 ? 14.178 48.174 111.248 1.00 24.90 209 LYS A N 1
ATOM 1688 C CA . LYS A 1 227 ? 14.613 49.218 112.181 1.00 24.79 209 LYS A CA 1
ATOM 1689 C C . LYS A 1 227 ? 15.367 48.627 113.379 1.00 22.14 209 LYS A C 1
ATOM 1690 O O . LYS A 1 227 ? 16.372 49.180 113.795 1.00 22.71 209 LYS A O 1
ATOM 1696 N N . ALA A 1 228 ? 14.906 47.481 113.896 1.00 22.12 210 ALA A N 1
ATOM 1697 C CA . ALA A 1 228 ? 15.567 46.810 115.013 1.00 18.66 210 ALA A CA 1
ATOM 1698 C C . ALA A 1 228 ? 16.936 46.199 114.659 1.00 20.92 210 ALA A C 1
ATOM 1699 O O . ALA A 1 228 ? 17.847 46.132 115.491 1.00 22.02 210 ALA A O 1
ATOM 1701 N N . LEU A 1 229 ? 17.059 45.738 113.413 1.00 19.45 211 LEU A N 1
ATOM 1702 C CA . LEU A 1 229 ? 18.274 45.137 112.876 1.00 19.90 211 LEU A CA 1
ATOM 1703 C C . LEU A 1 229 ? 19.318 46.141 112.384 1.00 20.68 211 LEU A C 1
ATOM 1704 O O . LEU A 1 229 ? 20.506 45.831 112.305 1.00 21.80 211 LEU A O 1
ATOM 1709 N N . LEU A 1 230 ? 18.871 47.349 112.055 1.00 24.40 212 LEU A N 1
ATOM 1710 C CA . LEU A 1 230 ? 19.734 48.342 111.409 1.00 26.09 212 LEU A CA 1
ATOM 1711 C C . LEU A 1 230 ? 21.058 48.586 112.137 1.00 25.94 212 LEU A C 1
ATOM 1712 O O . LEU A 1 230 ? 22.118 48.651 111.504 1.00 25.42 212 LEU A O 1
ATOM 1717 N N . PRO A 1 231 ? 21.028 48.700 113.480 1.00 26.47 213 PRO A N 1
ATOM 1718 C CA . PRO A 1 231 ? 22.286 48.922 114.182 1.00 26.74 213 PRO A CA 1
ATOM 1719 C C . PRO A 1 231 ? 23.339 47.805 114.080 1.00 28.18 213 PRO A C 1
ATOM 1720 O O . PRO A 1 231 ? 24.516 48.053 114.360 1.00 34.83 213 PRO A O 1
ATOM 1724 N N . GLU A 1 232 ? 22.944 46.590 113.695 1.00 26.57 214 GLU A N 1
ATOM 1725 C CA . GLU A 1 232 ? 23.875 45.474 113.555 1.00 26.70 214 GLU A CA 1
ATOM 1726 C C . GLU A 1 232 ? 24.210 45.122 112.102 1.00 23.79 214 GLU A C 1
ATOM 1727 O O . GLU A 1 232 ? 24.821 44.075 111.821 1.00 25.36 214 GLU A O 1
ATOM 1733 N N . ARG A 1 233 ? 23.814 45.989 111.181 1.00 21.63 215 ARG A N 1
ATOM 1734 C CA . ARG A 1 233 ? 23.999 45.735 109.764 1.00 24.54 215 ARG A CA 1
ATOM 1735 C C . ARG A 1 233 ? 25.492 45.671 109.451 1.00 26.72 215 ARG A C 1
ATOM 1736 O O . ARG A 1 233 ? 26.268 46.464 109.988 1.00 27.99 215 ARG A O 1
ATOM 1744 N N . ALA A 1 234 ? 25.902 44.716 108.617 1.00 27.29 216 ALA A N 1
ATOM 1745 C CA . ALA A 1 234 ? 27.284 44.651 108.141 1.00 25.90 216 ALA A CA 1
ATOM 1746 C C . ALA A 1 234 ? 27.659 45.857 107.232 1.00 27.25 216 ALA A C 1
ATOM 1747 O O . ALA A 1 234 ? 27.033 46.098 106.203 1.00 20.54 216 ALA A O 1
ATOM 1749 N N . LEU A 1 235 ? 28.703 46.595 107.621 1.00 27.85 217 LEU A N 1
ATOM 1750 C CA . LEU A 1 235 ? 29.144 47.812 106.908 1.00 30.64 217 LEU A CA 1
ATOM 1751 C C . LEU A 1 235 ? 30.646 47.754 106.602 1.00 34.27 217 LEU A C 1
ATOM 1752 O O . LEU A 1 235 ? 31.405 47.160 107.362 1.00 36.75 217 LEU A O 1
ATOM 1757 N N . LEU A 1 236 ? 31.065 48.352 105.489 1.00 39.15 218 LEU A N 1
ATOM 1758 C CA . LEU A 1 236 ? 32.494 48.545 105.202 1.00 45.25 218 LEU A CA 1
ATOM 1759 C C . LEU A 1 236 ? 33.011 49.770 105.971 1.00 47.63 218 LEU A C 1
ATOM 1760 O O . LEU A 1 236 ? 32.234 50.500 106.594 1.00 51.09 218 LEU A O 1
ATOM 1762 N N . LYS A 1 237 ? 34.323 49.990 105.940 0.50 50.76 219 LYS A N 1
ATOM 1763 C CA . LYS A 1 237 ? 34.930 51.131 106.629 0.50 53.01 219 LYS A CA 1
ATOM 1764 C C . LYS A 1 237 ? 34.179 52.440 106.347 0.50 55.12 219 LYS A C 1
ATOM 1765 O O . LYS A 1 237 ? 34.080 53.306 107.216 0.50 56.21 219 LYS A O 1
ATOM 1767 N N . ASN A 1 238 ? 33.645 52.562 105.133 1.00 57.11 220 ASN A N 1
ATOM 1768 C CA . ASN A 1 238 ? 32.898 53.753 104.702 1.00 58.65 220 ASN A CA 1
ATOM 1769 C C . ASN A 1 238 ? 31.483 53.914 105.293 1.00 55.92 220 ASN A C 1
ATOM 1770 O O . ASN A 1 238 ? 30.793 54.889 104.979 1.00 58.23 220 ASN A O 1
ATOM 1772 N N . LYS A 1 239 ? 31.047 52.967 106.123 0.50 50.47 221 LYS A N 1
ATOM 1773 C CA . LYS A 1 239 ? 29.670 52.951 106.637 0.50 47.00 221 LYS A CA 1
ATOM 1774 C C . LYS A 1 239 ? 28.627 52.624 105.560 0.50 45.43 221 LYS A C 1
ATOM 1775 O O . LYS A 1 239 ? 27.429 52.755 105.801 0.50 40.90 221 LYS A O 1
ATOM 1777 N N . ASP A 1 240 ? 29.082 52.208 104.378 1.00 45.85 222 ASP A N 1
ATOM 1778 C CA . ASP A 1 240 ? 28.185 51.732 103.324 1.00 44.85 222 ASP A CA 1
ATOM 1779 C C . ASP A 1 240 ? 27.977 50.241 103.534 1.00 34.82 222 ASP A C 1
ATOM 1780 O O . ASP A 1 240 ? 28.933 49.528 103.845 1.00 32.86 222 ASP A O 1
ATOM 1785 N N . PRO A 1 241 ? 26.736 49.761 103.364 1.00 31.71 223 PRO A N 1
ATOM 1786 C CA . PRO A 1 241 ? 26.490 48.359 103.687 1.00 26.35 223 PRO A CA 1
ATOM 1787 C C . PRO A 1 241 ? 27.160 47.381 102.741 1.00 20.01 223 PRO A C 1
ATOM 1788 O O . PRO A 1 241 ? 27.295 47.660 101.549 1.00 23.22 223 PRO A O 1
ATOM 1792 N N . LEU A 1 242 ? 27.547 46.223 103.282 1.00 19.71 224 LEU A N 1
ATOM 1793 C CA . LEU A 1 242 ? 28.219 45.190 102.498 1.00 20.84 224 LEU A CA 1
ATOM 1794 C C . LEU A 1 242 ? 27.255 44.410 101.610 1.00 19.31 224 LEU A C 1
ATOM 1795 O O . LEU A 1 242 ? 27.582 44.068 100.481 1.00 18.36 224 LEU A O 1
ATOM 1800 N N . PHE A 1 243 ? 26.068 44.121 102.117 1.00 16.20 225 PHE A N 1
ATOM 1801 C CA . PHE A 1 243 ? 25.176 43.224 101.416 1.00 14.17 225 PHE A CA 1
ATOM 1802 C C . PHE A 1 243 ? 24.645 43.828 100.114 1.00 14.27 225 PHE A C 1
ATOM 1803 O O . PHE A 1 243 ? 24.190 44.965 100.078 1.00 18.25 225 PHE A O 1
ATOM 1811 N N . GLU A 1 244 ? 24.672 43.005 99.071 1.00 12.69 226 GLU A N 1
ATOM 1812 C CA . GLU A 1 244 ? 24.146 43.316 97.751 1.00 14.05 226 GLU A CA 1
ATOM 1813 C C . GLU A 1 244 ? 22.897 42.490 97.501 1.00 13.46 226 GLU A C 1
ATOM 1814 O O . GLU A 1 244 ? 22.997 41.282 97.246 1.00 16.34 226 GLU A O 1
ATOM 1820 N N . PRO A 1 245 ? 21.703 43.115 97.558 1.00 16.03 227 PRO A N 1
ATOM 1821 C CA . PRO A 1 245 ? 20.458 42.333 97.528 1.00 17.16 227 PRO A CA 1
ATOM 1822 C C . PRO A 1 245 ? 19.981 41.908 96.159 1.00 20.68 227 PRO A C 1
ATOM 1823 O O . PRO A 1 245 ? 18.901 41.312 96.055 1.00 25.80 227 PRO A O 1
ATOM 1827 N N . TRP A 1 246 ? 20.761 42.197 95.124 1.00 15.59 228 TRP A N 1
ATOM 1828 C CA . TRP A 1 246 ? 20.336 41.883 93.754 1.00 15.94 228 TRP A CA 1
ATOM 1829 C C . TRP A 1 246 ? 20.809 40.553 93.209 1.00 18.37 228 TRP A C 1
ATOM 1830 O O . TRP A 1 246 ? 20.602 40.264 92.045 1.00 20.33 228 TRP A O 1
ATOM 1841 N N . HIS A 1 247 ? 21.477 39.763 94.018 1.00 17.49 229 HIS A N 1
ATOM 1842 C CA . HIS A 1 247 ? 21.889 38.439 93.565 1.00 19.71 229 HIS A CA 1
ATOM 1843 C C . HIS A 1 247 ? 20.785 37.436 93.588 1.00 21.77 229 HIS A C 1
ATOM 1844 O O . HIS A 1 247 ? 20.803 36.507 92.783 1.00 21.81 229 HIS A O 1
ATOM 1851 N N . PHE A 1 248 ? 19.842 37.579 94.517 1.00 19.73 230 PHE A N 1
ATOM 1852 C CA . PHE A 1 248 ? 18.752 36.596 94.662 1.00 18.63 230 PHE A CA 1
ATOM 1853 C C . PHE A 1 248 ? 17.483 37.308 94.989 1.00 22.59 230 PHE A C 1
ATOM 1854 O O . PHE A 1 248 ? 17.279 37.726 96.134 1.00 24.28 230 PHE A O 1
ATOM 1862 N N . GLU A 1 249 ? 16.630 37.452 93.992 1.00 17.98 231 GLU A N 1
ATOM 1863 C CA . GLU A 1 249 ? 15.308 38.044 94.179 1.00 19.91 231 GLU A CA 1
ATOM 1864 C C . GLU A 1 249 ? 14.452 37.029 94.946 1.00 19.43 231 GLU A C 1
ATOM 1865 O O . GLU A 1 249 ? 14.373 35.898 94.541 1.00 16.48 231 GLU A O 1
ATOM 1871 N N . PRO A 1 250 ? 13.811 37.433 96.052 1.00 18.72 232 PRO A N 1
ATOM 1872 C CA . PRO A 1 250 ? 13.057 36.434 96.808 1.00 18.09 232 PRO A CA 1
ATOM 1873 C C . PRO A 1 250 ? 11.725 36.019 96.202 1.00 18.47 232 PRO A C 1
ATOM 1874 O O . PRO A 1 250 ? 11.145 36.742 95.391 1.00 17.05 232 PRO A O 1
ATOM 1878 N N . GLY A 1 251 ? 11.245 34.848 96.620 1.00 15.32 233 GLY A N 1
ATOM 1879 C CA . GLY A 1 251 ? 9.879 34.421 96.415 1.00 15.80 233 GLY A CA 1
ATOM 1880 C C . GLY A 1 251 ? 9.705 33.208 95.519 1.00 16.03 233 GLY A C 1
ATOM 1881 O O . GLY A 1 251 ? 10.621 32.822 94.781 1.00 16.13 233 GLY A O 1
ATOM 1882 N N . GLU A 1 252 ? 8.506 32.632 95.568 1.00 14.47 234 GLU A N 1
ATOM 1883 C CA . GLU A 1 252 ? 8.177 31.444 94.764 1.00 16.88 234 GLU A CA 1
ATOM 1884 C C . GLU A 1 252 ? 8.419 31.644 93.265 1.00 16.32 234 GLU A C 1
ATOM 1885 O O . GLU A 1 252 ? 8.988 30.777 92.593 1.00 17.11 234 GLU A O 1
ATOM 1891 N N . LYS A 1 253 ? 7.959 32.762 92.712 1.00 16.97 235 LYS A N 1
ATOM 1892 C CA . LYS A 1 253 ? 8.061 32.959 91.265 1.00 16.16 235 LYS A CA 1
ATOM 1893 C C . LYS A 1 253 ? 9.525 33.078 90.811 1.00 16.63 235 LYS A C 1
ATOM 1894 O O . LYS A 1 253 ? 9.936 32.459 89.834 1.00 16.24 235 LYS A O 1
ATOM 1900 N N . ALA A 1 254 ? 10.315 33.828 91.560 1.00 16.11 236 ALA A N 1
ATOM 1901 C CA . ALA A 1 254 ? 11.750 33.962 91.259 1.00 15.90 236 ALA A CA 1
ATOM 1902 C C . ALA A 1 254 ? 12.466 32.643 91.361 1.00 15.25 236 ALA A C 1
ATOM 1903 O O . ALA A 1 254 ? 13.322 32.327 90.536 1.00 18.30 236 ALA A O 1
ATOM 1905 N N . ALA A 1 255 ? 12.135 31.860 92.386 1.00 13.67 237 ALA A N 1
ATOM 1906 C CA . ALA A 1 255 ? 12.758 30.538 92.569 1.00 13.66 237 ALA A CA 1
ATOM 1907 C C . ALA A 1 255 ? 12.577 29.653 91.332 1.00 12.35 237 ALA A C 1
ATOM 1908 O O . ALA A 1 255 ? 13.514 28.999 90.865 1.00 13.50 237 ALA A O 1
ATOM 1910 N N . LYS A 1 256 ? 11.351 29.609 90.811 1.00 13.79 238 LYS A N 1
ATOM 1911 C CA A LYS A 1 256 ? 11.059 28.848 89.580 0.50 13.62 238 LYS A CA 1
ATOM 1912 C CA B LYS A 1 256 ? 11.075 28.832 89.595 0.50 13.93 238 LYS A CA 1
ATOM 1913 C C . LYS A 1 256 ? 11.896 29.334 88.409 1.00 15.26 238 LYS A C 1
ATOM 1914 O O . LYS A 1 256 ? 12.391 28.545 87.613 1.00 17.79 238 LYS A O 1
ATOM 1919 N N . LYS A 1 257 ? 12.078 30.648 88.303 1.00 16.47 239 LYS A N 1
ATOM 1920 C CA . LYS A 1 257 ? 12.909 31.194 87.215 1.00 17.33 239 LYS A CA 1
ATOM 1921 C C . LYS A 1 257 ? 14.394 30.825 87.379 1.00 16.21 239 LYS A C 1
ATOM 1922 O O . LYS A 1 257 ? 15.072 30.566 86.391 1.00 16.88 239 LYS A O 1
ATOM 1928 N N . VAL A 1 258 ? 14.885 30.773 88.609 1.00 13.72 240 VAL A N 1
ATOM 1929 C CA . VAL A 1 258 ? 16.256 30.349 88.877 1.00 13.73 240 VAL A CA 1
ATOM 1930 C C . VAL A 1 258 ? 16.435 28.870 88.520 1.00 15.56 240 VAL A C 1
ATOM 1931 O O . VAL A 1 258 ? 17.402 28.505 87.884 1.00 14.23 240 VAL A O 1
ATOM 1935 N N . MET A 1 259 ? 15.475 28.039 88.895 1.00 13.27 241 MET A N 1
ATOM 1936 C CA . MET A 1 259 ? 15.481 26.616 88.495 1.00 14.01 241 MET A CA 1
ATOM 1937 C C . MET A 1 259 ? 15.516 26.491 86.978 1.00 15.59 241 MET A C 1
ATOM 1938 O O . MET A 1 259 ? 16.315 25.743 86.435 1.00 14.70 241 MET A O 1
ATOM 1943 N N . GLU A 1 260 ? 14.697 27.267 86.286 1.00 16.61 242 GLU A N 1
ATOM 1944 C CA . GLU A 1 260 ? 14.627 27.184 84.818 1.00 17.42 242 GLU A CA 1
ATOM 1945 C C . GLU A 1 260 ? 15.894 27.649 84.170 1.00 18.37 242 GLU A C 1
ATOM 1946 O O . GLU A 1 260 ? 16.367 27.015 83.223 1.00 18.25 242 GLU A O 1
ATOM 1952 N N . SER A 1 261 ? 16.476 28.734 84.681 1.00 17.63 243 SER A N 1
ATOM 1953 C CA A SER A 1 261 ? 17.743 29.237 84.158 0.50 18.53 243 SER A CA 1
ATOM 1954 C CA B SER A 1 261 ? 17.736 29.233 84.136 0.50 17.45 243 SER A CA 1
ATOM 1955 C C . SER A 1 261 ? 18.881 28.256 84.428 1.00 18.10 243 SER A C 1
ATOM 1956 O O . SER A 1 261 ? 19.760 28.067 83.599 1.00 18.15 243 SER A O 1
ATOM 1961 N N . PHE A 1 262 ? 18.859 27.614 85.595 1.00 15.36 244 PHE A N 1
ATOM 1962 C CA . PHE A 1 262 ? 19.806 26.544 85.852 1.00 15.91 244 PHE A CA 1
ATOM 1963 C C . PHE A 1 262 ? 19.716 25.455 84.795 1.00 15.10 244 PHE A C 1
ATOM 1964 O O . PHE A 1 262 ? 20.712 25.110 84.166 1.00 16.22 244 PHE A O 1
ATOM 1972 N N . ILE A 1 263 ? 18.525 24.927 84.575 1.00 15.09 245 ILE A N 1
ATOM 1973 C CA A ILE A 1 263 ? 18.340 23.839 83.618 0.50 20.93 245 ILE A CA 1
ATOM 1974 C CA B ILE A 1 263 ? 18.411 23.824 83.636 0.50 18.03 245 ILE A CA 1
ATOM 1975 C C . ILE A 1 263 ? 18.763 24.279 82.221 1.00 19.19 245 ILE A C 1
ATOM 1976 O O . ILE A 1 263 ? 19.474 23.559 81.514 1.00 21.85 245 ILE A O 1
ATOM 1985 N N . ALA A 1 264 ? 18.335 25.477 81.832 1.00 18.57 246 ALA A N 1
ATOM 1986 C CA . ALA A 1 264 ? 18.600 25.987 80.489 1.00 21.50 246 ALA A CA 1
ATOM 1987 C C . ALA A 1 264 ? 20.080 26.305 80.245 1.00 22.53 246 ALA A C 1
ATOM 1988 O O . ALA A 1 264 ? 20.611 25.957 79.180 1.00 24.65 246 ALA A O 1
ATOM 1990 N N . ASP A 1 265 ? 20.757 26.926 81.216 1.00 19.51 247 ASP A N 1
ATOM 1991 C CA . ASP A 1 265 ? 22.061 27.567 80.996 1.00 22.89 247 ASP A CA 1
ATOM 1992 C C . ASP A 1 265 ? 23.250 27.068 81.810 1.00 21.96 247 ASP A C 1
ATOM 1993 O O . ASP A 1 265 ? 24.401 27.307 81.440 1.00 24.84 247 ASP A O 1
ATOM 1998 N N . ARG A 1 266 ? 23.023 26.428 82.944 1.00 20.28 248 ARG A N 1
ATOM 1999 C CA . ARG A 1 266 ? 24.146 26.095 83.820 1.00 18.53 248 ARG A CA 1
ATOM 2000 C C . ARG A 1 266 ? 24.335 24.582 84.020 1.00 17.33 248 ARG A C 1
ATOM 2001 O O . ARG A 1 266 ? 25.461 24.127 84.226 1.00 20.18 248 ARG A O 1
ATOM 2009 N N . LEU A 1 267 ? 23.253 23.814 83.941 1.00 18.02 249 LEU A N 1
ATOM 2010 C CA . LEU A 1 267 ? 23.297 22.377 84.244 1.00 16.21 249 LEU A CA 1
ATOM 2011 C C . LEU A 1 267 ? 24.264 21.638 83.341 1.00 21.21 249 LEU A C 1
ATOM 2012 O O . LEU A 1 267 ? 24.952 20.744 83.808 1.00 16.51 249 LEU A O 1
ATOM 2017 N N . ASP A 1 268 ? 24.336 22.002 82.064 1.00 19.60 250 ASP A N 1
ATOM 2018 C CA . ASP A 1 268 ? 25.179 21.243 81.150 1.00 20.25 250 ASP A CA 1
ATOM 2019 C C . ASP A 1 268 ? 26.649 21.280 81.620 1.00 20.52 250 ASP A C 1
ATOM 2020 O O . ASP A 1 268 ? 27.348 20.285 81.533 1.00 24.45 250 ASP A O 1
ATOM 2025 N N . SER A 1 269 ? 27.076 22.417 82.158 1.00 18.43 251 SER A N 1
ATOM 2026 C CA . SER A 1 269 ? 28.459 22.601 82.609 1.00 24.15 251 SER A CA 1
ATOM 2027 C C . SER A 1 269 ? 28.669 22.303 84.095 1.00 21.20 251 SER A C 1
ATOM 2028 O O . SER A 1 269 ? 29.794 22.401 84.574 1.00 20.04 251 SER A O 1
ATOM 2031 N N . TYR A 1 270 ? 27.597 21.968 84.814 1.00 17.81 252 TYR A N 1
ATOM 2032 C CA . TYR A 1 270 ? 27.668 21.720 86.267 1.00 19.14 252 TYR A CA 1
ATOM 2033 C C . TYR A 1 270 ? 28.670 20.611 86.641 1.00 21.31 252 TYR A C 1
ATOM 2034 O O . TYR A 1 270 ? 29.469 20.753 87.564 1.00 18.77 252 TYR A O 1
ATOM 2043 N N . GLY A 1 271 ? 28.626 19.490 85.931 1.00 18.36 253 GLY A N 1
ATOM 2044 C CA . GLY A 1 271 ? 29.557 18.392 86.200 1.00 19.86 253 GLY A CA 1
ATOM 2045 C C . GLY A 1 271 ? 31.007 18.848 86.135 1.00 18.98 253 GLY A C 1
ATOM 2046 O O . GLY A 1 271 ? 31.802 18.519 87.002 1.00 20.64 253 GLY A O 1
ATOM 2047 N N . ALA A 1 272 ? 31.324 19.650 85.127 1.00 19.96 254 ALA A N 1
ATOM 2048 C CA . ALA A 1 272 ? 32.692 20.113 84.890 1.00 20.93 254 ALA A CA 1
ATOM 2049 C C . ALA A 1 272 ? 33.141 21.273 85.801 1.00 22.60 254 ALA A C 1
ATOM 2050 O O . ALA A 1 272 ? 34.332 21.368 86.142 1.00 23.13 254 ALA A O 1
ATOM 2052 N N . LEU A 1 273 ? 32.224 22.167 86.163 1.00 19.42 255 LEU A N 1
ATOM 2053 C CA . LEU A 1 273 ? 32.596 23.435 86.780 1.00 19.20 255 LEU A CA 1
ATOM 2054 C C . LEU A 1 273 ? 32.033 23.673 88.168 1.00 18.36 255 LEU A C 1
ATOM 2055 O O . LEU A 1 273 ? 32.232 24.743 88.730 1.00 20.53 255 LEU A O 1
ATOM 2060 N N . ARG A 1 274 ? 31.356 22.683 88.745 1.00 16.81 256 ARG A N 1
ATOM 2061 C CA . ARG A 1 274 ? 30.801 22.842 90.097 1.00 15.79 256 ARG A CA 1
ATOM 2062 C C . ARG A 1 274 ? 31.832 23.117 91.179 1.00 17.80 256 ARG A C 1
ATOM 2063 O O . ARG A 1 274 ? 31.488 23.657 92.222 1.00 19.68 256 ARG A O 1
ATOM 2071 N N . ASN A 1 275 ? 33.082 22.728 90.962 1.00 18.81 257 ASN A N 1
ATOM 2072 C CA . ASN A 1 275 ? 34.139 23.005 91.929 1.00 21.28 257 ASN A CA 1
ATOM 2073 C C . ASN A 1 275 ? 35.047 24.161 91.519 1.00 23.99 257 ASN A C 1
ATOM 2074 O O . ASN A 1 275 ? 36.169 24.268 92.005 1.00 23.32 257 ASN A O 1
ATOM 2079 N N . ASP A 1 276 ? 34.557 25.034 90.641 1.00 20.60 258 ASP A N 1
ATOM 2080 C CA . ASP A 1 276 ? 35.295 26.236 90.246 1.00 20.43 258 ASP A CA 1
ATOM 2081 C C . ASP A 1 276 ? 34.581 27.501 90.701 1.00 21.03 258 ASP A C 1
ATOM 2082 O O . ASP A 1 276 ? 33.629 27.962 90.035 1.00 19.76 258 ASP A O 1
ATOM 2087 N N . PRO A 1 277 ? 35.025 28.079 91.843 1.00 18.73 259 PRO A N 1
ATOM 2088 C CA . PRO A 1 277 ? 34.374 29.260 92.412 1.00 21.22 259 PRO A CA 1
ATOM 2089 C C . PRO A 1 277 ? 34.437 30.504 91.557 1.00 19.05 259 PRO A C 1
ATOM 2090 O O . PRO A 1 277 ? 33.776 31.485 91.892 1.00 23.89 259 PRO A O 1
ATOM 2094 N N . THR A 1 278 ? 35.241 30.501 90.496 1.00 20.79 260 THR A N 1
ATOM 2095 C CA . THR A 1 278 ? 35.262 31.651 89.573 1.00 23.91 260 THR A CA 1
ATOM 2096 C C . THR A 1 278 ? 34.138 31.612 88.543 1.00 27.96 260 THR A C 1
ATOM 2097 O O . THR A 1 278 ? 33.932 32.594 87.809 1.00 29.19 260 THR A O 1
ATOM 2101 N N . LYS A 1 279 ? 33.428 30.486 88.478 1.00 26.70 261 LYS A N 1
ATOM 2102 C CA . LYS A 1 279 ? 32.379 30.272 87.482 1.00 28.51 261 LYS A CA 1
ATOM 2103 C C . LYS A 1 279 ? 31.011 30.213 88.148 1.00 24.72 261 LYS A C 1
ATOM 2104 O O . LYS A 1 279 ? 30.840 29.532 89.172 1.00 24.45 261 LYS A O 1
ATOM 2110 N N . ASN A 1 280 ? 30.043 30.926 87.576 1.00 25.02 262 ASN A N 1
ATOM 2111 C CA . ASN A 1 280 ? 28.662 30.926 88.073 1.00 25.55 262 ASN A CA 1
ATOM 2112 C C . ASN A 1 280 ? 27.925 29.773 87.434 1.00 20.66 262 ASN A C 1
ATOM 2113 O O . ASN A 1 280 ? 27.084 29.982 86.537 1.00 21.23 262 ASN A O 1
ATOM 2118 N N . MET A 1 281 ? 28.247 28.558 87.866 1.00 20.28 263 MET A N 1
ATOM 2119 C CA . MET A 1 281 ? 27.623 27.380 87.276 1.00 21.48 263 MET A CA 1
ATOM 2120 C C . MET A 1 281 ? 26.847 26.508 88.250 1.00 16.79 263 MET A C 1
ATOM 2121 O O . MET A 1 281 ? 26.370 25.447 87.874 1.00 19.19 263 MET A O 1
ATOM 2126 N N . LEU A 1 282 ? 26.701 26.954 89.494 1.00 15.67 264 LEU A N 1
ATOM 2127 C CA . LEU A 1 282 ? 25.837 26.251 90.421 1.00 12.64 264 LEU A CA 1
ATOM 2128 C C . LEU A 1 282 ? 24.378 26.624 90.157 1.00 14.97 264 LEU A C 1
ATOM 2129 O O . LEU A 1 282 ? 24.077 27.527 89.403 1.00 14.42 264 LEU A O 1
ATOM 2134 N N . SER A 1 283 ? 23.454 25.941 90.810 1.00 12.55 265 SER A N 1
ATOM 2135 C CA . SER A 1 283 ? 22.034 26.270 90.570 1.00 12.97 265 SER A CA 1
ATOM 2136 C C . SER A 1 283 ? 21.638 27.628 91.165 1.00 11.89 265 SER A C 1
ATOM 2137 O O . SER A 1 283 ? 20.724 28.293 90.663 1.00 14.09 265 SER A O 1
ATOM 2140 N N . ASN A 1 284 ? 22.275 28.000 92.265 1.00 10.64 266 ASN A N 1
ATOM 2141 C CA . ASN A 1 284 ? 21.903 29.187 93.051 1.00 11.17 266 ASN A CA 1
ATOM 2142 C C . ASN A 1 284 ? 20.524 29.054 93.699 1.00 12.99 266 ASN A C 1
ATOM 2143 O O . ASN A 1 284 ? 19.875 30.047 94.016 1.00 14.47 266 ASN A O 1
ATOM 2148 N N . LEU A 1 285 ? 20.115 27.805 93.949 1.00 12.86 267 LEU A N 1
ATOM 2149 C CA . LEU A 1 285 ? 18.808 27.533 94.534 1.00 9.69 267 LEU A CA 1
ATOM 2150 C C . LEU A 1 285 ? 18.812 27.543 96.064 1.00 9.44 267 LEU A C 1
ATOM 2151 O O . LEU A 1 285 ? 17.728 27.600 96.652 1.00 11.16 267 LEU A O 1
ATOM 2156 N N . SER A 1 286 ? 19.985 27.451 96.718 1.00 12.55 268 SER A N 1
ATOM 2157 C CA . SER A 1 286 ? 19.956 27.215 98.184 1.00 11.12 268 SER A CA 1
ATOM 2158 C C . SER A 1 286 ? 19.106 28.201 99.009 1.00 10.57 268 SER A C 1
ATOM 2159 O O . SER A 1 286 ? 18.440 27.774 99.946 1.00 9.94 268 SER A O 1
ATOM 2162 N N . PRO A 1 287 ? 19.128 29.514 98.694 1.00 10.19 269 PRO A N 1
ATOM 2163 C CA . PRO A 1 287 ? 18.344 30.452 99.549 1.00 11.77 269 PRO A CA 1
ATOM 2164 C C . PRO A 1 287 ? 16.850 30.096 99.452 1.00 14.42 269 PRO A C 1
ATOM 2165 O O . PRO A 1 287 ? 16.124 30.059 100.458 1.00 12.40 269 PRO A O 1
ATOM 2169 N N . TYR A 1 288 ? 16.420 29.753 98.240 1.00 12.99 270 TYR A N 1
ATOM 2170 C CA . TYR A 1 288 ? 15.038 29.377 97.995 1.00 12.88 270 TYR A CA 1
ATOM 2171 C C . TYR A 1 288 ? 14.707 28.032 98.620 1.00 13.25 270 TYR A C 1
ATOM 2172 O O . TYR A 1 288 ? 13.662 27.859 99.242 1.00 11.13 270 TYR A O 1
ATOM 2181 N N . LEU A 1 289 ? 15.607 27.071 98.507 1.00 9.83 271 LEU A N 1
ATOM 2182 C CA . LEU A 1 289 ? 15.347 25.780 99.140 1.00 9.93 271 LEU A CA 1
ATOM 2183 C C . LEU A 1 289 ? 15.328 25.884 100.667 1.00 10.83 271 LEU A C 1
ATOM 2184 O O . LEU A 1 289 ? 14.519 25.246 101.335 1.00 9.77 271 LEU A O 1
ATOM 2189 N N . HIS A 1 290 ? 16.191 26.727 101.219 1.00 10.05 272 HIS A N 1
ATOM 2190 C CA . HIS A 1 290 ? 16.268 26.871 102.669 1.00 9.48 272 HIS A CA 1
ATOM 2191 C C . HIS A 1 290 ? 14.959 27.343 103.280 1.00 11.78 272 HIS A C 1
ATOM 2192 O O . HIS A 1 290 ? 14.470 26.797 104.270 1.00 10.41 272 HIS A O 1
ATOM 2199 N N . PHE A 1 291 ? 14.382 28.370 102.667 1.00 9.84 273 PHE A N 1
ATOM 2200 C CA . PHE A 1 291 ? 13.091 28.909 103.123 1.00 10.52 273 PHE A CA 1
ATOM 2201 C C . PHE A 1 291 ? 11.910 28.159 102.580 1.00 13.80 273 PHE A C 1
ATOM 2202 O O . PHE A 1 291 ? 10.777 28.499 102.888 1.00 11.94 273 PHE A O 1
ATOM 2210 N N . GLY A 1 292 ? 12.157 27.114 101.805 1.00 10.13 274 GLY A N 1
ATOM 2211 C CA . GLY A 1 292 ? 11.105 26.377 101.152 1.00 10.33 274 GLY A CA 1
ATOM 2212 C C . GLY A 1 292 ? 10.244 27.142 100.170 1.00 9.19 274 GLY A C 1
ATOM 2213 O O . GLY A 1 292 ? 9.076 26.795 99.951 1.00 11.64 274 GLY A O 1
ATOM 2214 N N . GLN A 1 293 ? 10.834 28.150 99.540 1.00 10.74 275 GLN A N 1
ATOM 2215 C CA . GLN A 1 293 ? 10.180 28.892 98.488 1.00 9.72 275 GLN A CA 1
ATOM 2216 C C . GLN A 1 293 ? 10.095 28.083 97.194 1.00 10.19 275 GLN A C 1
ATOM 2217 O O . GLN A 1 293 ? 9.352 28.462 96.269 1.00 13.86 275 GLN A O 1
ATOM 2223 N N . ILE A 1 294 ? 10.833 26.977 97.126 1.00 11.91 276 ILE A N 1
ATOM 2224 C CA . ILE A 1 294 ? 10.709 26.008 96.045 1.00 9.23 276 ILE A CA 1
ATOM 2225 C C . ILE A 1 294 ? 10.922 24.626 96.664 1.00 9.03 276 ILE A C 1
ATOM 2226 O O . ILE A 1 294 ? 11.627 24.483 97.682 1.00 10.20 276 ILE A O 1
ATOM 2231 N N . SER A 1 295 ? 10.243 23.644 96.095 1.00 13.08 277 SER A N 1
ATOM 2232 C CA . SER A 1 295 ? 10.331 22.240 96.510 1.00 12.64 277 SER A CA 1
ATOM 2233 C C . SER A 1 295 ? 11.573 21.557 95.909 1.00 11.85 277 SER A C 1
ATOM 2234 O O . SER A 1 295 ? 11.775 21.606 94.700 1.00 12.41 277 SER A O 1
ATOM 2237 N N . SER A 1 296 ? 12.408 20.921 96.727 1.00 10.46 278 SER A N 1
ATOM 2238 C CA . SER A 1 296 ? 13.485 20.107 96.154 1.00 13.51 278 SER A CA 1
ATOM 2239 C C . SER A 1 296 ? 12.914 18.960 95.310 1.00 13.49 278 SER A C 1
ATOM 2240 O O . SER A 1 296 ? 13.505 18.627 94.284 1.00 14.03 278 SER A O 1
ATOM 2243 N N . GLN A 1 297 ? 11.776 18.374 95.712 1.00 12.14 279 GLN A N 1
ATOM 2244 C CA . GLN A 1 297 ? 11.105 17.365 94.891 1.00 12.70 279 GLN A CA 1
ATOM 2245 C C . GLN A 1 297 ? 10.754 17.889 93.496 1.00 11.40 279 GLN A C 1
ATOM 2246 O O . GLN A 1 297 ? 10.922 17.168 92.510 1.00 12.43 279 GLN A O 1
ATOM 2252 N N . ARG A 1 298 ? 10.300 19.136 93.406 1.00 12.13 280 ARG A N 1
ATOM 2253 C CA . ARG A 1 298 ? 10.008 19.772 92.126 1.00 12.34 280 ARG A CA 1
ATOM 2254 C C . ARG A 1 298 ? 11.265 19.912 91.298 1.00 13.87 280 ARG A C 1
ATOM 2255 O O . ARG A 1 298 ? 11.270 19.601 90.103 1.00 14.17 280 ARG A O 1
ATOM 2263 N N . VAL A 1 299 ? 12.321 20.383 91.945 1.00 11.07 281 VAL A N 1
ATOM 2264 C CA . VAL A 1 299 ? 13.597 20.575 91.225 1.00 12.24 281 VAL A CA 1
ATOM 2265 C C . VAL A 1 299 ? 14.074 19.254 90.668 1.00 11.72 281 VAL A C 1
ATOM 2266 O O . VAL A 1 299 ? 14.496 19.182 89.507 1.00 13.21 281 VAL A O 1
ATOM 2270 N N . VAL A 1 300 ? 13.948 18.201 91.469 1.00 12.08 282 VAL A N 1
ATOM 2271 C CA . VAL A 1 300 ? 14.409 16.871 91.044 1.00 12.45 282 VAL A CA 1
ATOM 2272 C C . VAL A 1 300 ? 13.549 16.345 89.865 1.00 16.47 282 VAL A C 1
ATOM 2273 O O . VAL A 1 300 ? 14.075 15.793 88.889 1.00 17.58 282 VAL A O 1
ATOM 2277 N N . LEU A 1 301 ? 12.233 16.531 89.935 1.00 14.13 283 LEU A N 1
ATOM 2278 C CA . LEU A 1 301 ? 11.356 16.130 88.821 1.00 16.13 283 LEU A CA 1
ATOM 2279 C C . LEU A 1 301 ? 11.733 16.840 87.534 1.00 16.36 283 LEU A C 1
ATOM 2280 O O . LEU A 1 301 ? 11.754 16.225 86.475 1.00 18.68 283 LEU A O 1
ATOM 2285 N N . GLU A 1 302 ? 12.040 18.129 87.610 1.00 16.47 284 GLU A N 1
ATOM 2286 C CA . GLU A 1 302 ? 12.377 18.872 86.405 1.00 17.95 284 GLU A CA 1
ATOM 2287 C C . GLU A 1 302 ? 13.772 18.480 85.879 1.00 20.13 284 GLU A C 1
ATOM 2288 O O . GLU A 1 302 ? 13.952 18.282 84.666 1.00 20.79 284 GLU A O 1
ATOM 2294 N N . VAL A 1 303 ? 14.745 18.316 86.767 1.00 15.94 285 VAL A N 1
ATOM 2295 C CA . VAL A 1 303 ? 16.095 17.926 86.333 1.00 15.40 285 VAL A CA 1
ATOM 2296 C C . VAL A 1 303 ? 16.110 16.521 85.757 1.00 22.41 285 VAL A C 1
ATOM 2297 O O . VAL A 1 303 ? 16.776 16.273 84.743 1.00 20.56 285 VAL A O 1
ATOM 2301 N N . GLU A 1 304 ? 15.350 15.613 86.370 1.00 19.93 286 GLU A N 1
ATOM 2302 C CA . GLU A 1 304 ? 15.316 14.232 85.895 1.00 25.21 286 GLU A CA 1
ATOM 2303 C C . GLU A 1 304 ? 14.844 14.167 84.459 1.00 24.60 286 GLU A C 1
ATOM 2304 O O . GLU A 1 304 ? 15.304 13.298 83.708 1.00 30.75 286 GLU A O 1
ATOM 2310 N N . LYS A 1 305 ? 13.948 15.075 84.066 1.00 24.60 287 LYS A N 1
ATOM 2311 C CA A LYS A 1 305 ? 13.322 15.121 82.730 0.50 29.08 287 LYS A CA 1
ATOM 2312 C CA B LYS A 1 305 ? 13.382 14.993 82.721 0.50 27.14 287 LYS A CA 1
ATOM 2313 C C . LYS A 1 305 ? 14.211 15.770 81.690 1.00 28.34 287 LYS A C 1
ATOM 2314 O O . LYS A 1 305 ? 13.935 15.689 80.500 1.00 30.57 287 LYS A O 1
ATOM 2325 N N . ALA A 1 306 ? 15.239 16.490 82.136 1.00 25.74 288 ALA A N 1
ATOM 2326 C CA . ALA A 1 306 ? 16.066 17.272 81.228 1.00 24.96 288 ALA A CA 1
ATOM 2327 C C . ALA A 1 306 ? 17.096 16.387 80.531 1.00 23.58 288 ALA A C 1
ATOM 2328 O O . ALA A 1 306 ? 17.561 15.390 81.100 1.00 25.59 288 ALA A O 1
ATOM 2330 N N . GLU A 1 307 ? 17.439 16.739 79.296 1.00 27.00 289 GLU A N 1
ATOM 2331 C CA . GLU A 1 307 ? 18.564 16.127 78.620 1.00 32.50 289 GLU A CA 1
ATOM 2332 C C . GLU A 1 307 ? 19.704 17.129 78.706 1.00 32.01 289 GLU A C 1
ATOM 2333 O O . GLU A 1 307 ? 19.607 18.243 78.192 1.00 39.20 289 GLU A O 1
ATOM 2339 N N . SER A 1 308 ? 20.762 16.741 79.401 1.00 30.04 290 SER A N 1
ATOM 2340 C CA . SER A 1 308 ? 21.901 17.617 79.631 1.00 32.12 290 SER A CA 1
ATOM 2341 C C . SER A 1 308 ? 23.159 16.782 79.517 1.00 35.37 290 SER A C 1
ATOM 2342 O O . SER A 1 308 ? 23.071 15.556 79.474 1.00 36.44 290 SER A O 1
ATOM 2345 N N . ASN A 1 309 ? 24.318 17.445 79.493 1.00 32.53 291 ASN A N 1
ATOM 2346 C CA . ASN A 1 309 ? 25.602 16.761 79.296 1.00 36.31 291 ASN A CA 1
ATOM 2347 C C . ASN A 1 309 ? 25.737 15.600 80.266 1.00 34.55 291 ASN A C 1
ATOM 2348 O O . ASN A 1 309 ? 25.357 15.723 81.430 1.00 32.41 291 ASN A O 1
ATOM 2353 N N . PRO A 1 310 ? 26.280 14.462 79.792 1.00 33.44 292 PRO A N 1
ATOM 2354 C CA . PRO A 1 310 ? 26.524 13.336 80.696 1.00 31.81 292 PRO A CA 1
ATOM 2355 C C . PRO A 1 310 ? 27.351 13.757 81.913 1.00 31.57 292 PRO A C 1
ATOM 2356 O O . PRO A 1 310 ? 28.318 14.523 81.777 1.00 33.83 292 PRO A O 1
ATOM 2360 N N . GLY A 1 311 ? 26.944 13.313 83.098 1.00 22.20 293 GLY A N 1
ATOM 2361 C CA . GLY A 1 311 ? 27.722 13.555 84.298 1.00 23.24 293 GLY A CA 1
ATOM 2362 C C . GLY A 1 311 ? 27.146 14.665 85.143 1.00 21.61 293 GLY A C 1
ATOM 2363 O O . GLY A 1 311 ? 27.235 14.627 86.367 1.00 23.24 293 GLY A O 1
ATOM 2364 N N . SER A 1 312 ? 26.533 15.643 84.489 1.00 17.31 294 SER A N 1
ATOM 2365 C CA . SER A 1 312 ? 26.064 16.830 85.205 1.00 19.24 294 SER A CA 1
ATOM 2366 C C . SER A 1 312 ? 24.847 16.494 86.044 1.00 20.55 294 SER A C 1
ATOM 2367 O O . SER A 1 312 ? 24.764 16.900 87.213 1.00 18.19 294 SER A O 1
ATOM 2370 N N . LYS A 1 313 ? 23.902 15.754 85.462 1.00 19.37 295 LYS A N 1
ATOM 2371 C CA A LYS A 1 313 ? 22.699 15.344 86.187 0.50 19.85 295 LYS A CA 1
ATOM 2372 C CA B LYS A 1 313 ? 22.707 15.360 86.201 0.50 18.78 295 LYS A CA 1
ATOM 2373 C C . LYS A 1 313 ? 23.043 14.481 87.395 1.00 17.48 295 LYS A C 1
ATOM 2374 O O . LYS A 1 313 ? 22.502 14.679 88.478 1.00 17.53 295 LYS A O 1
ATOM 2385 N N . LYS A 1 314 ? 23.952 13.522 87.200 1.00 17.23 296 LYS A N 1
ATOM 2386 C CA . LYS A 1 314 ? 24.376 12.636 88.272 1.00 20.86 296 LYS A CA 1
ATOM 2387 C C . LYS A 1 314 ? 24.940 13.464 89.416 1.00 18.64 296 LYS A C 1
ATOM 2388 O O . LYS A 1 314 ? 24.572 13.246 90.566 1.00 18.72 296 LYS A O 1
ATOM 2394 N N . ALA A 1 315 ? 25.820 14.408 89.091 1.00 17.10 297 ALA A N 1
ATOM 2395 C CA . ALA A 1 315 ? 26.486 15.205 90.126 1.00 13.35 297 ALA A CA 1
ATOM 2396 C C . ALA A 1 315 ? 25.469 16.081 90.840 1.00 10.92 297 ALA A C 1
ATOM 2397 O O . ALA A 1 315 ? 25.483 16.193 92.074 1.00 12.35 297 ALA A O 1
ATOM 2399 N N . PHE A 1 316 ? 24.591 16.719 90.078 1.00 14.82 298 PHE A N 1
ATOM 2400 C CA . PHE A 1 316 ? 23.608 17.586 90.714 1.00 13.21 298 PHE A CA 1
ATOM 2401 C C . PHE A 1 316 ? 22.630 16.833 91.623 1.00 13.25 298 PHE A C 1
ATOM 2402 O O . PHE A 1 316 ? 22.300 17.265 92.730 1.00 11.22 298 PHE A O 1
ATOM 2410 N N . LEU A 1 317 ? 22.133 15.702 91.136 1.00 15.09 299 LEU A N 1
ATOM 2411 C CA . LEU A 1 317 ? 21.168 14.927 91.913 1.00 14.73 299 LEU A CA 1
ATOM 2412 C C . LEU A 1 317 ? 21.834 14.348 93.147 1.00 17.90 299 LEU A C 1
ATOM 2413 O O . LEU A 1 317 ? 21.226 14.221 94.196 1.00 17.07 299 LEU A O 1
ATOM 2418 N N . ASP A 1 318 ? 23.118 14.041 93.075 1.00 16.19 300 ASP A N 1
ATOM 2419 C CA . ASP A 1 318 ? 23.797 13.571 94.271 1.00 18.12 300 ASP A CA 1
ATOM 2420 C C . ASP A 1 318 ? 23.826 14.649 95.349 1.00 16.91 300 ASP A C 1
ATOM 2421 O O . ASP A 1 318 ? 23.763 14.359 96.537 1.00 17.22 300 ASP A O 1
ATOM 2426 N N . GLU A 1 319 ? 23.929 15.908 94.945 1.00 11.94 301 GLU A N 1
ATOM 2427 C CA . GLU A 1 319 ? 23.936 16.983 95.896 1.00 11.44 301 GLU A CA 1
ATOM 2428 C C . GLU A 1 319 ? 22.555 17.245 96.480 1.00 12.87 301 GLU A C 1
ATOM 2429 O O . GLU A 1 319 ? 22.377 17.363 97.709 1.00 14.07 301 GLU A O 1
ATOM 2435 N N . ILE A 1 320 ? 21.543 17.347 95.616 1.00 12.53 302 ILE A N 1
ATOM 2436 C CA . ILE A 1 320 ? 20.219 17.812 96.085 1.00 11.98 302 ILE A CA 1
ATOM 2437 C C . ILE A 1 320 ? 19.393 16.686 96.683 1.00 14.44 302 ILE A C 1
ATOM 2438 O O . ILE A 1 320 ? 18.505 16.934 97.488 1.00 15.31 302 ILE A O 1
ATOM 2443 N N . LEU A 1 321 ? 19.712 15.446 96.333 1.00 14.54 303 LEU A N 1
ATOM 2444 C CA . LEU A 1 321 ? 19.078 14.280 96.954 1.00 14.38 303 LEU A CA 1
ATOM 2445 C C . LEU A 1 321 ? 19.938 13.763 98.090 1.00 18.09 303 LEU A C 1
ATOM 2446 O O . LEU A 1 321 ? 19.541 13.857 99.243 1.00 19.23 303 LEU A O 1
ATOM 2451 N N . ILE A 1 322 ? 21.139 13.281 97.803 1.00 13.72 304 ILE A N 1
ATOM 2452 C CA . ILE A 1 322 ? 21.890 12.573 98.821 1.00 12.70 304 ILE A CA 1
ATOM 2453 C C . ILE A 1 322 ? 22.477 13.471 99.887 1.00 13.59 304 ILE A C 1
ATOM 2454 O O . ILE A 1 322 ? 22.210 13.267 101.079 1.00 13.64 304 ILE A O 1
ATOM 2459 N N . TRP A 1 323 ? 23.216 14.510 99.487 1.00 13.46 305 TRP A N 1
ATOM 2460 C CA . TRP A 1 323 ? 23.881 15.344 100.492 1.00 11.28 305 TRP A CA 1
ATOM 2461 C C . TRP A 1 323 ? 22.878 16.188 101.249 1.00 10.08 305 TRP A C 1
ATOM 2462 O O . TRP A 1 323 ? 22.998 16.352 102.452 1.00 11.57 305 TRP A O 1
ATOM 2473 N N . LYS A 1 324 ? 21.863 16.698 100.572 1.00 10.40 306 LYS A N 1
ATOM 2474 C CA . LYS A 1 324 ? 20.836 17.480 101.288 1.00 11.38 306 LYS A CA 1
ATOM 2475 C C . LYS A 1 324 ? 20.058 16.581 102.256 1.00 9.89 306 LYS A C 1
ATOM 2476 O O . LYS A 1 324 ? 19.858 16.943 103.419 1.00 9.92 306 LYS A O 1
ATOM 2482 N N . GLU A 1 325 ? 19.630 15.396 101.813 1.00 12.15 307 GLU A N 1
ATOM 2483 C CA . GLU A 1 325 ? 18.809 14.569 102.672 1.00 11.65 307 GLU A CA 1
ATOM 2484 C C . GLU A 1 325 ? 19.613 13.856 103.759 1.00 10.40 307 GLU A C 1
ATOM 2485 O O . GLU A 1 325 ? 19.094 13.644 104.858 1.00 10.88 307 GLU A O 1
ATOM 2491 N N . ILE A 1 326 ? 20.899 13.608 103.524 1.00 10.02 308 ILE A N 1
ATOM 2492 C CA . ILE A 1 326 ? 21.771 13.064 104.598 1.00 10.63 308 ILE A CA 1
ATOM 2493 C C . ILE A 1 326 ? 22.005 14.135 105.686 1.00 11.47 308 ILE A C 1
ATOM 2494 O O . ILE A 1 326 ? 22.251 13.795 106.835 1.00 12.26 308 ILE A O 1
ATOM 2499 N N . SER A 1 327 ? 21.871 15.408 105.338 1.00 10.70 309 SER A N 1
ATOM 2500 C CA . SER A 1 327 ? 22.008 16.506 106.328 1.00 8.48 309 SER A CA 1
ATOM 2501 C C . SER A 1 327 ? 20.839 16.474 107.293 1.00 10.93 309 SER A C 1
ATOM 2502 O O . SER A 1 327 ? 20.999 16.659 108.489 1.00 10.02 309 SER A O 1
ATOM 2505 N N . ASP A 1 328 ? 19.630 16.234 106.766 1.00 8.92 310 ASP A N 1
ATOM 2506 C CA . ASP A 1 328 ? 18.487 16.054 107.656 1.00 9.72 310 ASP A CA 1
ATOM 2507 C C . ASP A 1 328 ? 18.644 14.796 108.492 1.00 10.20 310 ASP A C 1
ATOM 2508 O O . ASP A 1 328 ? 18.287 14.777 109.672 1.00 11.78 310 ASP A O 1
ATOM 2513 N N . ASN A 1 329 ? 19.139 13.739 107.871 1.00 10.15 311 ASN A N 1
ATOM 2514 C CA . ASN A 1 329 ? 19.376 12.476 108.593 1.00 9.58 311 ASN A CA 1
ATOM 2515 C C . ASN A 1 329 ? 20.293 12.736 109.788 1.00 9.29 311 ASN A C 1
ATOM 2516 O O . ASN A 1 329 ? 20.042 12.298 110.908 1.00 9.11 311 ASN A O 1
ATOM 2521 N N . PHE A 1 330 ? 21.376 13.467 109.525 1.00 10.38 312 PHE A N 1
ATOM 2522 C CA . PHE A 1 330 ? 22.353 13.812 110.551 1.00 11.31 312 PHE A CA 1
ATOM 2523 C C . PHE A 1 330 ? 21.695 14.559 111.714 1.00 11.07 312 PHE A C 1
ATOM 2524 O O . PHE A 1 330 ? 21.872 14.227 112.871 1.00 10.36 312 PHE A O 1
ATOM 2532 N N . CYS A 1 331 ? 20.940 15.602 111.415 1.00 8.53 313 CYS A N 1
ATOM 2533 C CA . CYS A 1 331 ? 20.382 16.437 112.502 1.00 10.11 313 CYS A CA 1
ATOM 2534 C C . CYS A 1 331 ? 19.253 15.694 113.228 1.00 12.37 313 CYS A C 1
ATOM 2535 O O . CYS A 1 331 ? 19.065 15.829 114.452 1.00 13.18 313 CYS A O 1
ATOM 2538 N N . TYR A 1 332 ? 18.479 14.907 112.486 1.00 10.39 314 TYR A N 1
ATOM 2539 C CA . TYR A 1 332 ? 17.362 14.173 113.096 1.00 9.95 314 TYR A CA 1
ATOM 2540 C C . TYR A 1 332 ? 17.837 13.123 114.101 1.00 12.83 314 TYR A C 1
ATOM 2541 O O . TYR A 1 332 ? 17.268 12.970 115.174 1.00 13.83 314 TYR A O 1
ATOM 2550 N N . TYR A 1 333 ? 18.899 12.402 113.746 1.00 8.68 315 TYR A N 1
ATOM 2551 C CA . TYR A 1 333 ? 19.368 11.287 114.547 1.00 11.01 315 TYR A CA 1
ATOM 2552 C C . TYR A 1 333 ? 20.509 11.619 115.483 1.00 12.23 315 TYR A C 1
ATOM 2553 O O . TYR A 1 333 ? 20.860 10.766 116.297 1.00 16.96 315 TYR A O 1
ATOM 2562 N N . ASN A 1 334 ? 21.032 12.858 115.448 1.00 10.23 316 ASN A N 1
ATOM 2563 C CA . ASN A 1 334 ? 22.125 13.262 116.345 1.00 11.09 316 ASN A CA 1
ATOM 2564 C C . ASN A 1 334 ? 21.703 14.501 117.109 1.00 11.21 316 ASN A C 1
ATOM 2565 O O . ASN A 1 334 ? 21.826 15.612 116.617 1.00 11.22 316 ASN A O 1
ATOM 2570 N N . PRO A 1 335 ? 21.269 14.307 118.350 1.00 10.86 317 PRO A N 1
ATOM 2571 C CA . PRO A 1 335 ? 20.842 15.449 119.144 1.00 15.48 317 PRO A CA 1
ATOM 2572 C C . PRO A 1 335 ? 21.952 16.494 119.289 1.00 13.68 317 PRO A C 1
ATOM 2573 O O . PRO A 1 335 ? 21.673 17.719 119.389 1.00 13.93 317 PRO A O 1
ATOM 2577 N N . GLY A 1 336 ? 23.192 16.025 119.300 1.00 13.38 318 GLY A N 1
ATOM 2578 C CA . GLY A 1 336 ? 24.337 16.899 119.406 1.00 10.84 318 GLY A CA 1
ATOM 2579 C C . GLY A 1 336 ? 24.975 17.258 118.083 1.00 10.45 318 GLY A C 1
ATOM 2580 O O . GLY A 1 336 ? 26.188 17.396 118.006 1.00 9.93 318 GLY A O 1
ATOM 2581 N N . TYR A 1 337 ? 24.154 17.442 117.055 1.00 9.78 319 TYR A N 1
ATOM 2582 C CA . TYR A 1 337 ? 24.640 17.700 115.688 1.00 11.00 319 TYR A CA 1
ATOM 2583 C C . TYR A 1 337 ? 25.516 18.916 115.505 1.00 11.03 319 TYR A C 1
ATOM 2584 O O . TYR A 1 337 ? 26.256 18.993 114.501 1.00 12.70 319 TYR A O 1
ATOM 2593 N N . ASP A 1 338 ? 25.442 19.874 116.436 1.00 11.62 320 ASP A N 1
ATOM 2594 C CA . ASP A 1 338 ? 26.265 21.071 116.385 1.00 10.39 320 ASP A CA 1
ATOM 2595 C C . ASP A 1 338 ? 27.426 21.056 117.380 1.00 12.84 320 ASP A C 1
ATOM 2596 O O . ASP A 1 338 ? 27.989 22.099 117.708 1.00 14.96 320 ASP A O 1
ATOM 2601 N N . GLY A 1 339 ? 27.804 19.870 117.862 1.00 11.43 321 GLY A N 1
ATOM 2602 C CA . GLY A 1 339 ? 28.859 19.718 118.823 1.00 11.10 321 GLY A CA 1
ATOM 2603 C C . GLY A 1 339 ? 29.861 18.631 118.442 1.00 12.93 321 GLY A C 1
ATOM 2604 O O . GLY A 1 339 ? 29.581 17.729 117.648 1.00 12.69 321 GLY A O 1
ATOM 2605 N N . PHE A 1 340 ? 31.029 18.728 119.051 1.00 11.08 322 PHE A N 1
ATOM 2606 C CA . PHE A 1 340 ? 32.130 17.788 118.855 1.00 11.64 322 PHE A CA 1
ATOM 2607 C C . PHE A 1 340 ? 31.685 16.342 119.083 1.00 13.56 322 PHE A C 1
ATOM 2608 O O . PHE A 1 340 ? 32.167 15.421 118.423 1.00 12.63 322 PHE A O 1
ATOM 2616 N N . GLU A 1 341 ? 30.791 16.129 120.035 1.00 13.18 323 GLU A N 1
ATOM 2617 C CA . GLU A 1 341 ? 30.400 14.764 120.416 1.00 16.90 323 GLU A CA 1
ATOM 2618 C C . GLU A 1 341 ? 29.768 13.950 119.256 1.00 12.66 323 GLU A C 1
ATOM 2619 O O . GLU A 1 341 ? 29.741 12.719 119.282 1.00 14.96 323 GLU A O 1
ATOM 2625 N N . SER A 1 342 ? 29.274 14.660 118.243 1.00 13.26 324 SER A N 1
ATOM 2626 C CA . SER A 1 342 ? 28.631 13.999 117.087 1.00 13.70 324 SER A CA 1
ATOM 2627 C C . SER A 1 342 ? 29.641 13.594 116.015 1.00 13.84 324 SER A C 1
ATOM 2628 O O . SER A 1 342 ? 29.296 12.839 115.092 1.00 13.99 324 SER A O 1
ATOM 2631 N N . PHE A 1 343 ? 30.890 14.042 116.139 1.00 12.73 325 PHE A N 1
ATOM 2632 C CA . PHE A 1 343 ? 31.924 13.615 115.210 1.00 12.81 325 PHE A CA 1
ATOM 2633 C C . PHE A 1 343 ? 32.157 12.091 115.326 1.00 11.46 325 PHE A C 1
ATOM 2634 O O . PHE A 1 343 ? 31.926 11.499 116.389 1.00 12.49 325 PHE A O 1
ATOM 2642 N N . PRO A 1 344 ? 32.610 11.448 114.244 1.00 11.43 326 PRO A N 1
ATOM 2643 C CA . PRO A 1 344 ? 32.906 10.002 114.384 1.00 14.17 326 PRO A CA 1
ATOM 2644 C C . PRO A 1 344 ? 34.078 9.751 115.325 1.00 16.23 326 PRO A C 1
ATOM 2645 O O . PRO A 1 344 ? 34.952 10.630 115.514 1.00 15.00 326 PRO A O 1
ATOM 2649 N N . SER A 1 345 ? 34.127 8.544 115.883 1.00 17.36 327 SER A N 1
ATOM 2650 C CA A SER A 1 345 ? 35.124 8.189 116.877 0.50 16.79 327 SER A CA 1
ATOM 2651 C CA B SER A 1 345 ? 35.127 8.231 116.895 0.50 15.17 327 SER A CA 1
ATOM 2652 C C . SER A 1 345 ? 36.539 8.453 116.373 1.00 17.06 327 SER A C 1
ATOM 2653 O O . SER A 1 345 ? 37.383 8.987 117.101 1.00 17.35 327 SER A O 1
ATOM 2658 N N . TRP A 1 346 ? 36.806 8.059 115.124 1.00 16.83 328 TRP A N 1
ATOM 2659 C CA . TRP A 1 346 ? 38.157 8.234 114.566 1.00 18.79 328 TRP A CA 1
ATOM 2660 C C . TRP A 1 346 ? 38.609 9.690 114.582 1.00 15.70 328 TRP A C 1
ATOM 2661 O O . TRP A 1 346 ? 39.771 9.994 114.880 1.00 15.54 328 TRP A O 1
ATOM 2672 N N . ALA A 1 347 ? 37.665 10.579 114.316 1.00 15.52 329 ALA A N 1
ATOM 2673 C CA . ALA A 1 347 ? 37.951 12.002 114.220 1.00 13.45 329 ALA A CA 1
ATOM 2674 C C . ALA A 1 347 ? 38.094 12.637 115.600 1.00 15.24 329 ALA A C 1
ATOM 2675 O O . ALA A 1 347 ? 38.975 13.456 115.810 1.00 14.85 329 ALA A O 1
ATOM 2677 N N . LYS A 1 348 ? 37.225 12.276 116.536 1.00 12.16 330 LYS A N 1
ATOM 2678 C CA . LYS A 1 348 ? 37.363 12.722 117.922 1.00 12.68 330 LYS A CA 1
ATOM 2679 C C . LYS A 1 348 ? 38.727 12.319 118.491 1.00 16.52 330 LYS A C 1
ATOM 2680 O O . LYS A 1 348 ? 39.420 13.144 119.107 1.00 16.39 330 LYS A O 1
ATOM 2686 N N . GLU A 1 349 ? 39.116 11.073 118.280 1.00 15.86 331 GLU A N 1
ATOM 2687 C CA . GLU A 1 349 ? 40.391 10.576 118.807 1.00 17.79 331 GLU A CA 1
ATOM 2688 C C . GLU A 1 349 ? 41.563 11.301 118.158 1.00 15.78 331 GLU A C 1
ATOM 2689 O O . GLU A 1 349 ? 42.517 11.675 118.840 1.00 17.81 331 GLU A O 1
ATOM 2695 N N . SER A 1 350 ? 41.473 11.512 116.853 1.00 15.24 332 SER A N 1
ATOM 2696 C CA . SER A 1 350 ? 42.524 12.206 116.111 1.00 16.70 332 SER A CA 1
ATOM 2697 C C . SER A 1 350 ? 42.650 13.661 116.536 1.00 17.62 332 SER A C 1
ATOM 2698 O O . SER A 1 350 ? 43.761 14.126 116.821 1.00 16.89 332 SER A O 1
ATOM 2701 N N . LEU A 1 351 ? 41.523 14.378 116.585 1.00 14.28 333 LEU A N 1
ATOM 2702 C CA . LEU A 1 351 ? 41.538 15.780 116.989 1.00 14.63 333 LEU A CA 1
ATOM 2703 C C . LEU A 1 351 ? 42.023 15.913 118.422 1.00 17.05 333 LEU A C 1
ATOM 2704 O O . LEU A 1 351 ? 42.736 16.857 118.743 1.00 14.99 333 LEU A O 1
ATOM 2709 N N . ASN A 1 352 ? 41.646 14.976 119.288 1.00 13.94 334 ASN A N 1
ATOM 2710 C CA . ASN A 1 352 ? 42.108 15.030 120.667 1.00 15.07 334 ASN A CA 1
ATOM 2711 C C . ASN A 1 352 ? 43.615 14.860 120.765 1.00 17.22 334 ASN A C 1
ATOM 2712 O O . ASN A 1 352 ? 44.275 15.532 121.579 1.00 17.80 334 ASN A O 1
ATOM 2717 N N . ALA A 1 353 ? 44.164 13.966 119.940 1.00 16.01 335 ALA A N 1
ATOM 2718 C CA . ALA A 1 353 ? 45.611 13.704 119.958 1.00 16.79 335 ALA A CA 1
ATOM 2719 C C . ALA A 1 353 ? 46.422 14.942 119.581 1.00 18.77 335 ALA A C 1
ATOM 2720 O O . ALA A 1 353 ? 47.583 15.052 119.944 1.00 23.34 335 ALA A O 1
ATOM 2722 N N . HIS A 1 354 ? 45.795 15.861 118.847 1.00 15.23 336 HIS A N 1
ATOM 2723 C CA . HIS A 1 354 ? 46.468 17.063 118.357 1.00 17.18 336 HIS A CA 1
ATOM 2724 C C . HIS A 1 354 ? 45.983 18.356 119.004 1.00 20.79 336 HIS A C 1
ATOM 2725 O O . HIS A 1 354 ? 46.374 19.448 118.587 1.00 16.94 336 HIS A O 1
ATOM 2732 N N . ARG A 1 355 ? 45.173 18.247 120.059 1.00 14.96 337 ARG A N 1
ATOM 2733 C CA . ARG A 1 355 ? 44.689 19.425 120.766 1.00 17.96 337 ARG A CA 1
ATOM 2734 C C . ARG A 1 355 ? 45.765 20.367 121.262 1.00 16.99 337 ARG A C 1
ATOM 2735 O O . ARG A 1 355 ? 45.555 21.565 121.292 1.00 22.88 337 ARG A O 1
ATOM 2743 N N . ASN A 1 356 ? 46.889 19.825 121.711 1.00 16.05 338 ASN A N 1
ATOM 2744 C CA . ASN A 1 356 ? 47.900 20.666 122.298 1.00 18.71 338 ASN A CA 1
ATOM 2745 C C . ASN A 1 356 ? 48.967 21.057 121.289 1.00 20.26 338 ASN A C 1
ATOM 2746 O O . ASN A 1 356 ? 49.912 21.699 121.665 1.00 20.99 338 ASN A O 1
ATOM 2751 N N . ASP A 1 357 ? 48.773 20.732 120.005 1.00 20.56 339 ASP A N 1
ATOM 2752 C CA . ASP A 1 357 ? 49.711 21.184 118.969 1.00 16.23 339 ASP A CA 1
ATOM 2753 C C . ASP A 1 357 ? 49.552 22.701 118.834 1.00 16.94 339 ASP A C 1
ATOM 2754 O O . ASP A 1 357 ? 48.448 23.226 118.814 1.00 17.51 339 ASP A O 1
ATOM 2759 N N . VAL A 1 358 ? 50.658 23.408 118.698 1.00 17.39 340 VAL A N 1
ATOM 2760 C CA . VAL A 1 358 ? 50.631 24.853 118.535 1.00 18.28 340 VAL A CA 1
ATOM 2761 C C . VAL A 1 358 ? 50.069 25.179 117.166 1.00 18.52 340 VAL A C 1
ATOM 2762 O O . VAL A 1 358 ? 50.499 24.601 116.145 1.00 17.65 340 VAL A O 1
ATOM 2766 N N . ARG A 1 359 ? 49.081 26.071 117.132 1.00 17.32 341 ARG A N 1
ATOM 2767 C CA . ARG A 1 359 ? 48.483 26.499 115.881 1.00 19.87 341 ARG A CA 1
ATOM 2768 C C . ARG A 1 359 ? 49.362 27.543 115.206 1.00 20.57 341 ARG A C 1
ATOM 2769 O O . ARG A 1 359 ? 50.000 28.352 115.877 1.00 21.61 341 ARG A O 1
ATOM 2777 N N . SER A 1 360 ? 49.346 27.537 113.868 1.00 22.14 342 SER A N 1
ATOM 2778 C CA . SER A 1 360 ? 50.163 28.457 113.085 1.00 26.37 342 SER A CA 1
ATOM 2779 C C . SER A 1 360 ? 49.653 29.896 113.212 1.00 25.71 342 SER A C 1
ATOM 2780 O O . SER A 1 360 ? 50.440 30.837 113.210 1.00 23.42 342 SER A O 1
ATOM 2783 N N . HIS A 1 361 ? 48.340 30.059 113.324 1.00 21.21 343 HIS A N 1
ATOM 2784 C CA . HIS A 1 361 ? 47.725 31.340 113.635 1.00 22.87 343 HIS A CA 1
ATOM 2785 C C . HIS A 1 361 ? 46.531 31.076 114.514 1.00 19.42 343 HIS A C 1
ATOM 2786 O O . HIS A 1 361 ? 45.999 29.967 114.510 1.00 18.90 343 HIS A O 1
ATOM 2793 N N . ILE A 1 362 ? 46.156 32.069 115.307 1.00 20.55 344 ILE A N 1
ATOM 2794 C CA . ILE A 1 362 ? 44.900 32.071 116.047 1.00 21.33 344 ILE A CA 1
ATOM 2795 C C . ILE A 1 362 ? 44.221 33.404 115.792 1.00 23.74 344 ILE A C 1
ATOM 2796 O O . ILE A 1 362 ? 44.767 34.448 116.142 1.00 25.51 344 ILE A O 1
ATOM 2801 N N . TYR A 1 363 ? 43.052 33.370 115.159 1.00 18.61 345 TYR A N 1
ATOM 2802 C CA . TYR A 1 363 ? 42.273 34.582 114.898 1.00 20.90 345 TYR A CA 1
ATOM 2803 C C . TYR A 1 363 ? 41.090 34.692 115.844 1.00 20.63 345 TYR A C 1
ATOM 2804 O O . TYR A 1 363 ? 40.568 33.692 116.300 1.00 23.40 345 TYR A O 1
ATOM 2813 N N . THR A 1 364 ? 40.694 35.922 116.141 1.00 22.11 346 THR A N 1
ATOM 2814 C CA . THR A 1 364 ? 39.490 36.185 116.906 1.00 27.15 346 THR A CA 1
ATOM 2815 C C . THR A 1 364 ? 38.290 36.081 115.971 1.00 24.23 346 THR A C 1
ATOM 2816 O O . THR A 1 364 ? 38.430 36.242 114.762 1.00 23.43 346 THR A O 1
ATOM 2820 N N . LEU A 1 365 ? 37.112 35.839 116.538 1.00 24.94 347 LEU A N 1
ATOM 2821 C CA . LEU A 1 365 ? 35.874 35.884 115.762 1.00 23.95 347 LEU A CA 1
ATOM 2822 C C . LEU A 1 365 ? 35.781 37.167 114.903 1.00 27.63 347 LEU A C 1
ATOM 2823 O O . LEU A 1 365 ? 35.348 37.105 113.752 1.00 24.44 347 LEU A O 1
ATOM 2828 N N . GLU A 1 366 ? 36.181 38.312 115.458 1.00 27.15 348 GLU A N 1
ATOM 2829 C CA . GLU A 1 366 ? 36.123 39.582 114.728 1.00 28.14 348 GLU A CA 1
ATOM 2830 C C . GLU A 1 366 ? 37.081 39.605 113.543 1.00 27.31 348 GLU A C 1
ATOM 2831 O O . GLU A 1 366 ? 36.777 40.182 112.500 1.00 23.64 348 GLU A O 1
ATOM 2834 N N . GLU A 1 367 ? 38.236 38.968 113.690 1.00 23.83 349 GLU A N 1
ATOM 2835 C CA . GLU A 1 367 ? 39.214 38.980 112.619 1.00 22.98 349 GLU A CA 1
ATOM 2836 C C . GLU A 1 367 ? 38.736 38.086 111.476 1.00 18.83 349 GLU A C 1
ATOM 2837 O O . GLU A 1 367 ? 38.820 38.459 110.309 1.00 21.94 349 GLU A O 1
ATOM 2843 N N . PHE A 1 368 ? 38.275 36.892 111.824 1.00 16.49 350 PHE A N 1
ATOM 2844 C CA . PHE A 1 368 ? 37.584 36.009 110.867 1.00 16.26 350 PHE A CA 1
ATOM 2845 C C . PHE A 1 368 ? 36.420 36.738 110.172 1.00 18.92 350 PHE A C 1
ATOM 2846 O O . PHE A 1 368 ? 36.308 36.737 108.950 1.00 19.12 350 PHE A O 1
ATOM 2854 N N . GLU A 1 369 ? 35.577 37.387 110.971 1.00 16.89 351 GLU A N 1
ATOM 2855 C CA . GLU A 1 369 ? 34.364 38.009 110.451 1.00 18.89 351 GLU A CA 1
ATOM 2856 C C . GLU A 1 369 ? 34.663 39.092 109.424 1.00 15.76 351 GLU A C 1
ATOM 2857 O O . GLU A 1 369 ? 33.960 39.225 108.425 1.00 18.99 351 GLU A O 1
ATOM 2863 N N . ALA A 1 370 ? 35.725 39.848 109.662 1.00 17.95 352 ALA A N 1
ATOM 2864 C CA . ALA A 1 370 ? 36.066 40.975 108.813 1.00 22.22 352 ALA A CA 1
ATOM 2865 C C . ALA A 1 370 ? 37.021 40.585 107.673 1.00 25.81 352 ALA A C 1
ATOM 2866 O O . ALA A 1 370 ? 37.483 41.451 106.931 1.00 27.65 352 ALA A O 1
ATOM 2868 N N . GLY A 1 371 ? 37.317 39.289 107.520 1.00 22.13 353 GLY A N 1
ATOM 2869 C CA . GLY A 1 371 ? 38.270 38.841 106.503 1.00 23.84 353 GLY A CA 1
ATOM 2870 C C . GLY A 1 371 ? 39.661 39.437 106.682 1.00 24.43 353 GLY A C 1
ATOM 2871 O O . GLY A 1 371 ? 40.252 39.936 105.730 1.00 25.90 353 GLY A O 1
ATOM 2872 N N . LYS A 1 372 ? 40.186 39.361 107.897 1.00 22.89 354 LYS A N 1
ATOM 2873 C CA . LYS A 1 372 ? 41.503 39.910 108.222 1.00 27.41 354 LYS A CA 1
ATOM 2874 C C . LYS A 1 372 ? 42.528 38.829 108.596 1.00 26.58 354 LYS A C 1
ATOM 2875 O O . LYS A 1 372 ? 43.380 39.064 109.439 1.00 28.05 354 LYS A O 1
ATOM 2881 N N . THR A 1 373 ? 42.471 37.663 107.954 1.00 20.12 355 THR A N 1
ATOM 2882 C CA . THR A 1 373 ? 43.505 36.666 108.123 1.00 20.27 355 THR A CA 1
ATOM 2883 C C . THR A 1 373 ? 44.685 36.964 107.186 1.00 19.00 355 THR A C 1
ATOM 2884 O O . THR A 1 373 ? 44.629 37.891 106.376 1.00 19.96 355 THR A O 1
ATOM 2888 N N . HIS A 1 374 ? 45.750 36.167 107.284 1.00 20.02 356 HIS A N 1
ATOM 2889 C CA A HIS A 1 374 ? 46.915 36.309 106.403 0.50 24.62 356 HIS A CA 1
ATOM 2890 C CA B HIS A 1 374 ? 46.894 36.335 106.395 0.50 23.29 356 HIS A CA 1
ATOM 2891 C C . HIS A 1 374 ? 46.720 35.564 105.075 1.00 25.12 356 HIS A C 1
ATOM 2892 O O . HIS A 1 374 ? 47.605 35.581 104.218 1.00 23.77 356 HIS A O 1
ATOM 2905 N N . ASP A 1 375 ? 45.573 34.912 104.908 1.00 18.74 357 ASP A N 1
ATOM 2906 C CA . ASP A 1 375 ? 45.283 34.067 103.733 1.00 18.54 357 ASP A CA 1
ATOM 2907 C C . ASP A 1 375 ? 44.293 34.777 102.817 1.00 19.46 357 ASP A C 1
ATOM 2908 O O . ASP A 1 375 ? 43.115 34.903 103.180 1.00 15.62 357 ASP A O 1
ATOM 2913 N N . PRO A 1 376 ? 44.760 35.280 101.648 1.00 19.25 358 PRO A N 1
ATOM 2914 C CA . PRO A 1 376 ? 43.886 36.085 100.783 1.00 20.72 358 PRO A CA 1
ATOM 2915 C C . PRO A 1 376 ? 42.727 35.298 100.160 1.00 19.30 358 PRO A C 1
ATOM 2916 O O . PRO A 1 376 ? 41.666 35.863 99.844 1.00 19.04 358 PRO A O 1
ATOM 2920 N N . LEU A 1 377 ? 42.907 33.999 99.978 1.00 18.90 359 LEU A N 1
ATOM 2921 C CA . LEU A 1 377 ? 41.814 33.155 99.511 1.00 17.28 359 LEU A CA 1
ATOM 2922 C C . LEU A 1 377 ? 40.687 33.031 100.554 1.00 14.01 359 LEU A C 1
ATOM 2923 O O . LEU A 1 377 ? 39.497 33.125 100.231 1.00 15.70 359 LEU A O 1
ATOM 2928 N N . TRP A 1 378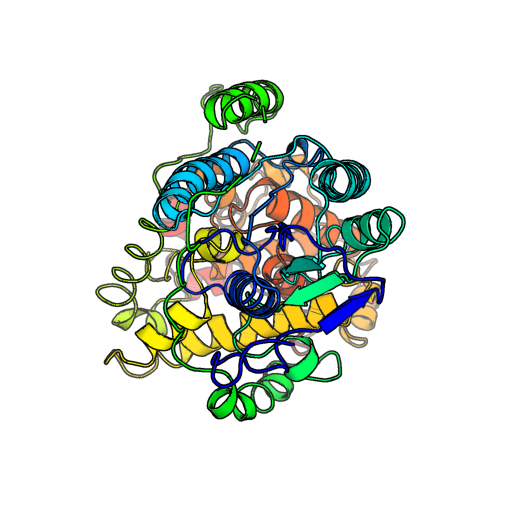 ? 41.067 32.820 101.807 1.00 14.40 360 TRP A N 1
ATOM 2929 C CA . TRP A 1 378 ? 40.143 32.755 102.912 1.00 14.67 360 TRP A CA 1
ATOM 2930 C C . TRP A 1 378 ? 39.390 34.092 102.997 1.00 15.91 360 TRP A C 1
ATOM 2931 O O . TRP A 1 378 ? 38.153 34.133 103.089 1.00 14.32 360 TRP A O 1
ATOM 2942 N N . ASN A 1 379 ? 40.138 35.188 102.968 1.00 15.64 361 ASN A N 1
ATOM 2943 C CA . ASN A 1 379 ? 39.512 36.474 103.106 1.00 16.21 361 ASN A CA 1
ATOM 2944 C C . ASN A 1 379 ? 38.533 36.765 101.986 1.00 14.99 361 ASN A C 1
ATOM 2945 O O . ASN A 1 379 ? 37.477 37.317 102.230 1.00 15.85 361 ASN A O 1
ATOM 2950 N N . ALA A 1 380 ? 38.904 36.410 100.755 1.00 15.50 362 ALA A N 1
ATOM 2951 C CA . ALA A 1 380 ? 38.006 36.553 99.620 1.00 15.56 362 ALA A CA 1
ATOM 2952 C C . ALA A 1 380 ? 36.716 35.733 99.792 1.00 15.84 362 ALA A C 1
ATOM 2953 O O . ALA A 1 380 ? 35.617 36.211 99.456 1.00 16.80 362 ALA A O 1
ATOM 2955 N N . SER A 1 381 ? 36.852 34.502 100.310 1.00 14.51 363 SER A N 1
ATOM 2956 C CA A SER A 1 381 ? 35.711 33.647 100.581 0.50 12.24 363 SER A CA 1
ATOM 2957 C CA B SER A 1 381 ? 35.706 33.648 100.572 0.50 16.02 363 SER A CA 1
ATOM 2958 C C . SER A 1 381 ? 34.776 34.305 101.589 1.00 15.31 363 SER A C 1
ATOM 2959 O O . SER A 1 381 ? 33.557 34.337 101.405 1.00 14.04 363 SER A O 1
ATOM 2964 N N . GLN A 1 382 ? 35.344 34.857 102.648 1.00 13.29 364 GLN A N 1
ATOM 2965 C CA . GLN A 1 382 ? 34.571 35.583 103.637 1.00 12.36 364 GLN A CA 1
ATOM 2966 C C . GLN A 1 382 ? 33.899 36.841 103.025 1.00 13.47 364 GLN A C 1
ATOM 2967 O O . GLN A 1 382 ? 32.747 37.165 103.374 1.00 14.66 364 GLN A O 1
ATOM 2973 N N . MET A 1 383 ? 34.575 37.515 102.108 1.00 16.43 365 MET A N 1
ATOM 2974 C CA A MET A 1 383 ? 34.017 38.709 101.454 0.50 14.68 365 MET A CA 1
ATOM 2975 C CA B MET A 1 383 ? 34.016 38.701 101.452 0.50 15.09 365 MET A CA 1
ATOM 2976 C C . MET A 1 383 ? 32.851 38.336 100.530 1.00 16.13 365 MET A C 1
ATOM 2977 O O . MET A 1 383 ? 31.852 39.066 100.467 1.00 16.39 365 MET A O 1
ATOM 2986 N N . GLU A 1 384 ? 32.965 37.217 99.814 1.00 14.02 366 GLU A N 1
ATOM 2987 C CA . GLU A 1 384 ? 31.824 36.708 99.037 1.00 15.15 366 GLU A CA 1
ATOM 2988 C C . GLU A 1 384 ? 30.613 36.477 99.951 1.00 16.92 366 GLU A C 1
ATOM 2989 O O . GLU A 1 384 ? 29.465 36.852 99.603 1.00 14.85 366 GLU A O 1
ATOM 2995 N N . LEU A 1 385 ? 30.859 35.862 101.108 1.00 14.69 367 LEU A N 1
ATOM 2996 C CA . LEU A 1 385 ? 29.800 35.631 102.088 1.00 12.10 367 LEU A CA 1
ATOM 2997 C C . LEU A 1 385 ? 29.221 36.976 102.573 1.00 14.60 367 LEU A C 1
ATOM 2998 O O . LEU A 1 385 ? 27.993 37.170 102.546 1.00 11.96 367 LEU A O 1
ATOM 3003 N N . LEU A 1 386 ? 30.082 37.902 103.003 1.00 12.37 368 LEU A N 1
ATOM 3004 C CA . LEU A 1 386 ? 29.590 39.207 103.488 1.00 13.78 368 LEU A CA 1
ATOM 3005 C C . LEU A 1 386 ? 28.752 39.967 102.450 1.00 16.08 368 LEU A C 1
ATOM 3006 O O . LEU A 1 386 ? 27.728 40.571 102.784 1.00 15.22 368 LEU A O 1
ATOM 3011 N N . SER 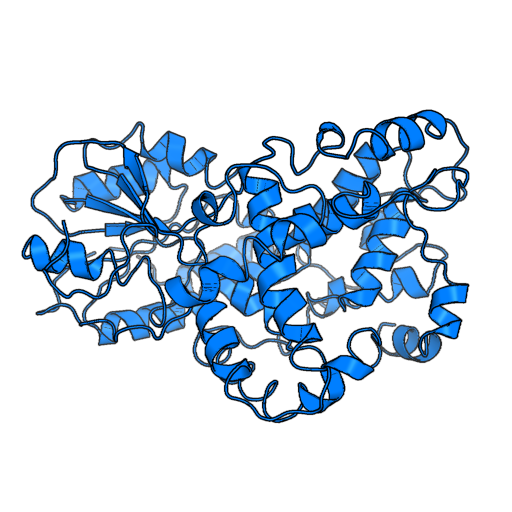A 1 387 ? 29.214 39.972 101.210 1.00 14.67 369 SER A N 1
ATOM 3012 C CA . SER A 1 387 ? 28.663 40.828 100.184 1.00 14.11 369 SER A CA 1
ATOM 3013 C C . SER A 1 387 ? 27.465 40.214 99.460 1.00 14.23 369 SER A C 1
ATOM 3014 O O . SER A 1 387 ? 26.592 40.954 99.004 1.00 17.13 369 SER A O 1
ATOM 3017 N N . THR A 1 388 ? 27.430 38.891 99.301 1.00 13.57 370 THR A N 1
ATOM 3018 C CA . THR A 1 388 ? 26.353 38.244 98.546 1.00 14.69 370 THR A CA 1
ATOM 3019 C C . THR A 1 388 ? 25.442 37.314 99.357 1.00 13.45 370 THR A C 1
ATOM 3020 O O . THR A 1 388 ? 24.377 36.949 98.880 1.00 14.37 370 THR A O 1
ATOM 3024 N N . GLY A 1 389 ? 25.872 36.905 100.551 1.00 12.86 371 GLY A N 1
ATOM 3025 C CA . GLY A 1 389 ? 25.069 36.015 101.360 1.00 13.83 371 GLY A CA 1
ATOM 3026 C C . GLY A 1 389 ? 25.085 34.594 100.830 1.00 12.03 371 GLY A C 1
ATOM 3027 O O . GLY A 1 389 ? 24.288 33.782 101.273 1.00 13.02 371 GLY A O 1
ATOM 3028 N N . LYS A 1 390 ? 26.001 34.292 99.911 1.00 12.34 372 LYS A N 1
ATOM 3029 C CA . LYS A 1 390 ? 26.123 32.946 99.387 1.00 11.28 372 LYS A CA 1
ATOM 3030 C C . LYS A 1 390 ? 27.533 32.642 98.934 1.00 15.08 372 LYS A C 1
ATOM 3031 O O . LYS A 1 390 ? 27.951 33.004 97.824 1.00 21.28 372 LYS A O 1
ATOM 3037 N N . MET A 1 391 ? 28.284 31.976 99.797 1.00 11.94 373 MET A N 1
ATOM 3038 C CA . MET A 1 391 ? 29.641 31.562 99.452 1.00 10.77 373 MET A CA 1
ATOM 3039 C C . MET A 1 391 ? 29.606 30.358 98.512 1.00 12.08 373 MET A C 1
ATOM 3040 O O . MET A 1 391 ? 28.840 29.409 98.737 1.00 12.09 373 MET A O 1
ATOM 3045 N N . HIS A 1 392 ? 30.492 30.335 97.519 1.00 12.30 374 HIS A N 1
ATOM 3046 C CA . HIS A 1 392 ? 30.553 29.194 96.613 1.00 10.93 374 HIS A CA 1
ATOM 3047 C C . HIS A 1 392 ? 30.776 27.902 97.414 1.00 13.16 374 HIS A C 1
ATOM 3048 O O . HIS A 1 392 ? 31.525 27.892 98.385 1.00 11.83 374 HIS A O 1
ATOM 3055 N N . GLY A 1 393 ? 30.096 26.821 97.029 1.00 12.63 375 GLY A N 1
ATOM 3056 C CA . GLY A 1 393 ? 30.188 25.528 97.777 1.00 13.28 375 GLY A CA 1
ATOM 3057 C C . GLY A 1 393 ? 31.608 25.014 97.987 1.00 14.51 375 GLY A C 1
ATOM 3058 O O . GLY A 1 393 ? 31.974 24.478 99.049 1.00 13.27 375 GLY A O 1
ATOM 3059 N N . TYR A 1 394 ? 32.461 25.194 96.982 1.00 15.10 376 TYR A N 1
ATOM 3060 C CA . TYR A 1 394 ? 33.823 24.691 97.087 1.00 14.18 376 TYR A CA 1
ATOM 3061 C C . TYR A 1 394 ? 34.630 25.467 98.139 1.00 13.45 376 TYR A C 1
ATOM 3062 O O . TYR A 1 394 ? 35.330 24.894 98.967 1.00 14.46 376 TYR A O 1
ATOM 3071 N N . THR A 1 395 ? 34.540 26.786 98.111 1.00 11.58 377 THR A N 1
ATOM 3072 C CA . THR A 1 395 ? 35.263 27.571 99.082 1.00 14.07 377 THR A CA 1
ATOM 3073 C C . THR A 1 395 ? 34.628 27.474 100.472 1.00 14.43 377 THR A C 1
ATOM 3074 O O . THR A 1 395 ? 35.314 27.719 101.444 1.00 12.18 377 THR A O 1
ATOM 3078 N N . ARG A 1 396 ? 33.344 27.077 100.606 1.00 11.03 378 ARG A N 1
ATOM 3079 C CA . ARG A 1 396 ? 32.822 26.848 101.955 1.00 12.60 378 ARG A CA 1
ATOM 3080 C C . ARG A 1 396 ? 33.637 25.768 102.679 1.00 13.64 378 ARG A C 1
ATOM 3081 O O . ARG A 1 396 ? 33.944 25.887 103.871 1.00 12.25 378 ARG A O 1
ATOM 3089 N N . MET A 1 397 ? 34.030 24.742 101.934 1.00 11.61 379 MET A N 1
ATOM 3090 C CA . MET A 1 397 ? 34.820 23.650 102.497 1.00 13.63 379 MET A CA 1
ATOM 3091 C C . MET A 1 397 ? 36.177 24.178 102.929 1.00 12.62 379 MET A C 1
ATOM 3092 O O . MET A 1 397 ? 36.641 23.925 104.049 1.00 13.36 379 MET A O 1
ATOM 3097 N N . TYR A 1 398 ? 36.812 24.931 102.052 1.00 12.49 380 TYR A N 1
ATOM 3098 C CA . TYR A 1 398 ? 38.104 25.526 102.376 1.00 14.17 380 TYR A CA 1
ATOM 3099 C C . TYR A 1 398 ? 38.048 26.434 103.614 1.00 14.25 380 TYR A C 1
ATOM 3100 O O . TYR A 1 398 ? 38.908 26.373 104.510 1.00 11.84 380 TYR A O 1
ATOM 3109 N N . TRP A 1 399 ? 37.003 27.249 103.628 1.00 11.36 381 TRP A N 1
ATOM 3110 C CA . TRP A 1 399 ? 36.741 28.267 104.660 1.00 11.61 381 TRP A CA 1
ATOM 3111 C C . TRP A 1 399 ? 36.597 27.620 106.035 1.00 12.42 381 TRP A C 1
ATOM 3112 O O . TRP A 1 399 ? 37.290 28.011 106.990 1.00 11.30 381 TRP A O 1
ATOM 3123 N N . ALA A 1 400 ? 35.733 26.608 106.133 1.00 10.93 382 ALA A N 1
ATOM 3124 C CA . ALA A 1 400 ? 35.477 25.958 107.427 1.00 12.11 382 ALA A CA 1
ATOM 3125 C C . ALA A 1 400 ? 36.744 25.234 107.913 1.00 12.16 382 ALA A C 1
ATOM 3126 O O . ALA A 1 400 ? 37.072 25.239 109.111 1.00 11.01 382 ALA A O 1
ATOM 3128 N N . LYS A 1 401 ? 37.453 24.598 106.984 1.00 11.17 383 LYS A N 1
ATOM 3129 C CA . LYS A 1 401 ? 38.637 23.856 107.376 1.00 13.91 383 LYS A CA 1
ATOM 3130 C C . LYS A 1 401 ? 39.741 24.761 107.912 1.00 12.15 383 LYS A C 1
ATOM 3131 O O . LYS A 1 401 ? 40.481 24.361 108.827 1.00 13.25 383 LYS A O 1
ATOM 3137 N N . LYS A 1 402 ? 39.850 25.980 107.390 1.00 12.85 384 LYS A N 1
ATOM 3138 C CA . LYS A 1 402 ? 40.865 26.896 107.927 1.00 12.57 384 LYS A CA 1
ATOM 3139 C C . LYS A 1 402 ? 40.457 27.429 109.297 1.00 15.47 384 LYS A C 1
ATOM 3140 O O . LYS A 1 402 ? 41.301 27.716 110.135 1.00 14.22 384 LYS A O 1
ATOM 3146 N N . ILE A 1 403 ? 39.165 27.548 109.562 1.00 11.22 385 ILE A N 1
ATOM 3147 C CA . ILE A 1 403 ? 38.746 27.917 110.918 1.00 13.67 385 ILE A CA 1
ATOM 3148 C C . ILE A 1 403 ? 39.223 26.879 111.949 1.00 14.19 385 ILE A C 1
ATOM 3149 O O . ILE A 1 403 ? 39.711 27.249 113.011 1.00 14.09 385 ILE A O 1
ATOM 3154 N N . LEU A 1 404 ? 39.129 25.591 111.630 1.00 13.17 386 LEU A N 1
ATOM 3155 C CA . LEU A 1 404 ? 39.720 24.556 112.489 1.00 12.11 386 LEU A CA 1
ATOM 3156 C C . LEU A 1 404 ? 41.228 24.745 112.679 1.00 14.76 386 LEU A C 1
ATOM 3157 O O . LEU A 1 404 ? 41.743 24.677 113.794 1.00 12.92 386 LEU A O 1
ATOM 3162 N N . GLU A 1 405 ? 41.928 25.008 111.584 1.00 13.07 387 GLU A N 1
ATOM 3163 C CA . GLU A 1 405 ? 43.370 25.156 111.615 1.00 15.51 387 GLU A CA 1
ATOM 3164 C C . GLU A 1 405 ? 43.854 26.382 112.417 1.00 15.78 387 GLU A C 1
ATOM 3165 O O . GLU A 1 405 ? 44.966 26.345 112.965 1.00 17.02 387 GLU A O 1
ATOM 3171 N N . TRP A 1 406 ? 43.036 27.438 112.488 1.00 17.53 388 TRP A N 1
ATOM 3172 C CA . TRP A 1 406 ? 43.465 28.711 113.075 1.00 18.75 388 TRP A CA 1
ATOM 3173 C C . TRP A 1 406 ? 42.617 29.125 114.285 1.00 16.07 388 TRP A C 1
ATOM 3174 O O . TRP A 1 406 ? 42.445 30.314 114.573 1.00 16.95 388 TRP A O 1
ATOM 3185 N N . SER A 1 407 ? 42.160 28.110 115.015 1.00 15.56 389 SER A N 1
ATOM 3186 C CA A SER A 1 407 ? 41.365 28.271 116.242 0.50 16.49 389 SER A CA 1
ATOM 3187 C CA B SER A 1 407 ? 41.452 28.355 116.264 0.50 15.16 389 SER A CA 1
ATOM 3188 C C . SER A 1 407 ? 42.014 27.490 117.377 1.00 13.55 389 SER A C 1
ATOM 3189 O O . SER A 1 407 ? 42.669 26.479 117.144 1.00 16.27 389 SER A O 1
ATOM 3194 N N . GLU A 1 408 ? 41.740 27.902 118.606 1.00 16.78 390 GLU A N 1
ATOM 3195 C CA . GLU A 1 408 ? 42.312 27.251 119.781 1.00 17.84 390 GLU A CA 1
ATOM 3196 C C . GLU A 1 408 ? 41.966 25.767 119.945 1.00 17.65 390 GLU A C 1
ATOM 3197 O O . GLU A 1 408 ? 42.722 25.010 120.501 1.00 16.82 390 GLU A O 1
ATOM 3203 N N . SER A 1 409 ? 40.787 25.360 119.489 1.00 15.33 391 SER A N 1
ATOM 3204 C CA . SER A 1 409 ? 40.289 24.006 119.689 1.00 14.90 391 SER A CA 1
ATOM 3205 C C . SER A 1 409 ? 39.196 23.707 118.666 1.00 12.75 391 SER A C 1
ATOM 3206 O O . SER A 1 409 ? 38.611 24.616 118.085 1.00 12.43 391 SER A O 1
ATOM 3209 N N . PRO A 1 410 ? 38.876 22.429 118.447 1.00 13.47 392 PRO A N 1
ATOM 3210 C CA . PRO A 1 410 ? 37.808 22.078 117.521 1.00 12.13 392 PRO A CA 1
ATOM 3211 C C . PRO A 1 410 ? 36.431 22.592 117.956 1.00 12.94 392 PRO A C 1
ATOM 3212 O O . PRO A 1 410 ? 35.563 22.901 117.131 1.00 14.34 392 PRO A O 1
ATOM 3216 N N . GLU A 1 411 ? 36.221 22.729 119.263 1.00 13.56 393 GLU A N 1
ATOM 3217 C CA . GLU A 1 411 ? 34.952 23.265 119.779 1.00 11.15 393 GLU A CA 1
ATOM 3218 C C . GLU A 1 411 ? 34.792 24.735 119.452 1.00 13.32 393 GLU A C 1
ATOM 3219 O O . GLU A 1 411 ? 33.713 25.170 119.057 1.00 11.61 393 GLU A O 1
ATOM 3225 N N . LYS A 1 412 ? 35.870 25.483 119.611 1.00 10.77 394 LYS A N 1
ATOM 3226 C CA . LYS A 1 412 ? 35.879 26.905 119.242 1.00 12.72 394 LYS A CA 1
ATOM 3227 C C . LYS A 1 412 ? 35.678 27.035 117.740 1.00 13.09 394 LYS A C 1
ATOM 3228 O O . LYS A 1 412 ? 34.863 27.864 117.299 1.00 13.76 394 LYS A O 1
ATOM 3232 N N . ALA A 1 413 ? 36.367 26.204 116.960 1.00 11.74 395 ALA A N 1
ATOM 3233 C CA . ALA A 1 413 ? 36.191 26.229 115.495 1.00 13.79 395 ALA A CA 1
ATOM 3234 C C . ALA A 1 413 ? 34.710 26.017 115.102 1.00 10.52 395 ALA A C 1
ATOM 3235 O O . ALA A 1 413 ? 34.170 26.739 114.231 1.00 11.87 395 ALA A O 1
ATOM 3237 N N . LEU A 1 414 ? 34.036 25.030 115.711 1.00 10.50 396 LEU A N 1
ATOM 3238 C CA . LEU A 1 414 ? 32.607 24.828 115.449 1.00 10.34 396 LEU A CA 1
ATOM 3239 C C . LEU A 1 414 ? 31.783 26.051 115.752 1.00 13.58 396 LEU A C 1
ATOM 3240 O O . LEU A 1 414 ? 30.944 26.459 114.934 1.00 12.34 396 LEU A O 1
ATOM 3245 N N . GLU A 1 415 ? 32.025 26.656 116.903 1.00 12.07 397 GLU A N 1
ATOM 3246 C CA . GLU A 1 415 ? 31.243 27.810 117.335 1.00 11.76 397 GLU A CA 1
ATOM 3247 C C . GLU A 1 415 ? 31.397 28.956 116.335 1.00 12.03 397 GLU A C 1
ATOM 3248 O O . GLU A 1 415 ? 30.432 29.630 115.975 1.00 12.45 397 GLU A O 1
ATOM 3254 N N . ILE A 1 416 ? 32.630 29.180 115.909 1.00 10.74 398 ILE A N 1
ATOM 3255 C CA . ILE A 1 416 ? 32.952 30.290 115.005 1.00 9.61 398 ILE A CA 1
ATOM 3256 C C . ILE A 1 416 ? 32.296 30.054 113.637 1.00 10.90 398 ILE A C 1
ATOM 3257 O O . ILE A 1 416 ? 31.649 30.969 113.065 1.00 9.56 398 ILE A O 1
ATOM 3262 N N . ALA A 1 417 ? 32.507 28.869 113.084 1.00 8.95 399 ALA A N 1
ATOM 3263 C CA . ALA A 1 417 ? 31.983 28.562 111.781 1.00 7.46 399 ALA A CA 1
ATOM 3264 C C . ALA A 1 417 ? 30.452 28.651 111.790 1.00 7.32 399 ALA A C 1
ATOM 3265 O O . ALA A 1 417 ? 29.859 29.207 110.870 1.00 10.80 399 ALA A O 1
ATOM 3267 N N . ILE A 1 418 ? 29.821 28.068 112.810 1.00 8.97 400 ILE A N 1
ATOM 3268 C CA . ILE A 1 418 ? 28.360 28.132 112.918 1.00 7.63 400 ILE A CA 1
ATOM 3269 C C . ILE A 1 418 ? 27.901 29.572 113.036 1.00 8.87 400 ILE A C 1
ATOM 3270 O O . ILE A 1 418 ? 26.926 30.009 112.359 1.00 9.15 400 ILE A O 1
ATOM 3275 N N . CYS A 1 419 ? 28.574 30.331 113.873 1.00 11.17 401 CYS A N 1
ATOM 3276 C CA . CYS A 1 419 ? 28.185 31.730 114.074 1.00 12.53 401 CYS A CA 1
ATOM 3277 C C . CYS A 1 419 ? 28.173 32.522 112.747 1.00 11.05 401 CYS A C 1
ATOM 3278 O O . CYS A 1 419 ? 27.228 33.254 112.429 1.00 13.73 401 CYS A O 1
ATOM 3281 N N . LEU A 1 420 ? 29.257 32.411 112.008 1.00 10.92 402 LEU A N 1
ATOM 3282 C CA . LEU A 1 420 ? 29.411 33.194 110.780 1.00 10.93 402 LEU A CA 1
ATOM 3283 C C . LEU A 1 420 ? 28.449 32.681 109.700 1.00 10.88 402 LEU A C 1
ATOM 3284 O O . LEU A 1 420 ? 27.811 33.467 108.993 1.00 11.53 402 LEU A O 1
ATOM 3289 N N . ASN A 1 421 ? 28.350 31.363 109.577 1.00 10.31 403 ASN A N 1
ATOM 3290 C CA . ASN A 1 421 ? 27.441 30.725 108.618 1.00 11.35 403 ASN A CA 1
ATOM 3291 C C . ASN A 1 421 ? 26.027 31.191 108.850 1.00 13.11 403 ASN A C 1
ATOM 3292 O O . ASN A 1 421 ? 25.342 31.658 107.911 1.00 11.45 403 ASN A O 1
ATOM 3297 N N . ASP A 1 422 ? 25.564 31.032 110.091 1.00 10.45 404 ASP A N 1
ATOM 3298 C CA . ASP A 1 422 ? 24.215 31.412 110.439 1.00 10.43 404 ASP A CA 1
ATOM 3299 C C . ASP A 1 422 ? 23.938 32.910 110.309 1.00 13.00 404 ASP A C 1
ATOM 3300 O O . ASP A 1 422 ? 22.841 33.291 109.889 1.00 14.25 404 ASP A O 1
ATOM 3305 N N . ARG A 1 423 ? 24.903 33.757 110.645 1.00 11.26 405 ARG A N 1
ATOM 3306 C CA . ARG A 1 423 ? 24.719 35.202 110.570 1.00 11.96 405 ARG A CA 1
ATOM 3307 C C . ARG A 1 423 ? 24.655 35.711 109.125 1.00 12.22 405 ARG A C 1
ATOM 3308 O O . ARG A 1 423 ? 23.828 36.590 108.813 1.00 12.72 405 ARG A O 1
ATOM 3316 N N . TYR A 1 424 ? 25.530 35.192 108.258 1.00 9.69 406 TYR A N 1
ATOM 3317 C CA . TYR A 1 424 ? 25.722 35.778 106.916 1.00 9.12 406 TYR A CA 1
ATOM 3318 C C . TYR A 1 424 ? 25.217 35.010 105.704 1.00 10.16 406 TYR A C 1
ATOM 3319 O O . TYR A 1 424 ? 25.028 35.625 104.640 1.00 10.83 406 TYR A O 1
ATOM 3328 N N . GLU A 1 425 ? 24.988 33.694 105.826 1.00 10.64 407 GLU A N 1
ATOM 3329 C CA . GLU A 1 425 ? 24.461 32.915 104.698 1.00 10.65 407 GLU A CA 1
ATOM 3330 C C . GLU A 1 425 ? 22.954 33.109 104.612 1.00 9.72 407 GLU A C 1
ATOM 3331 O O . GLU A 1 425 ? 22.248 32.904 105.592 1.00 10.39 407 GLU A O 1
ATOM 3337 N N . LEU A 1 426 ? 22.447 33.437 103.428 1.00 11.51 408 LEU A N 1
ATOM 3338 C CA . LEU A 1 426 ? 21.003 33.449 103.195 1.00 11.54 408 LEU A CA 1
ATOM 3339 C C . LEU A 1 426 ? 20.399 32.061 103.452 1.00 11.85 408 LEU A C 1
ATOM 3340 O O . LEU A 1 426 ? 19.227 31.931 103.901 1.00 14.20 408 LEU A O 1
ATOM 3345 N N . ASP A 1 427 ? 21.179 31.027 103.109 1.00 8.10 409 ASP A N 1
ATOM 3346 C CA . ASP A 1 427 ? 20.772 29.630 103.280 1.00 8.89 409 ASP A CA 1
ATOM 3347 C C . ASP A 1 427 ? 21.113 29.026 104.637 1.00 9.74 409 ASP A C 1
ATOM 3348 O O . ASP A 1 427 ? 20.918 27.834 104.837 1.00 11.07 409 ASP A O 1
ATOM 3353 N N . GLY A 1 428 ? 21.555 29.870 105.570 1.00 10.77 410 GLY A N 1
ATOM 3354 C CA . GLY A 1 428 ? 22.044 29.435 106.883 1.00 11.51 410 GLY A CA 1
ATOM 3355 C C . GLY A 1 428 ? 20.970 29.049 107.868 1.00 12.54 410 GLY A C 1
ATOM 3356 O O . GLY A 1 428 ? 19.776 29.162 107.575 1.00 11.66 410 GLY A O 1
ATOM 3357 N N . ARG A 1 429 ? 21.398 28.582 109.048 1.00 11.40 411 ARG A N 1
ATOM 3358 C CA . ARG A 1 429 ? 20.477 28.090 110.063 1.00 12.75 411 ARG A CA 1
ATOM 3359 C C . ARG A 1 429 ? 19.702 26.909 109.482 1.00 11.73 411 ARG A C 1
ATOM 3360 O O . ARG A 1 429 ? 18.476 26.855 109.510 1.00 12.28 411 ARG A O 1
ATOM 3368 N N . ASP A 1 430 ? 20.460 25.944 108.961 1.00 10.49 412 ASP A N 1
ATOM 3369 C CA . ASP A 1 430 ? 19.908 24.887 108.091 1.00 8.91 412 ASP A CA 1
ATOM 3370 C C . ASP A 1 430 ? 20.608 23.585 108.397 1.00 9.08 412 ASP A C 1
ATOM 3371 O O . ASP A 1 430 ? 21.818 23.610 108.641 1.00 10.30 412 ASP A O 1
ATOM 3376 N N . PRO A 1 431 ? 19.890 22.440 108.354 1.00 9.38 413 PRO A N 1
ATOM 3377 C CA . PRO A 1 431 ? 20.626 21.198 108.517 1.00 9.07 413 PRO A CA 1
ATOM 3378 C C . PRO A 1 431 ? 21.839 21.047 107.587 1.00 10.16 413 PRO A C 1
ATOM 3379 O O . PRO A 1 431 ? 22.829 20.462 107.986 1.00 9.47 413 PRO A O 1
ATOM 3383 N N . ASN A 1 432 ? 21.743 21.512 106.344 1.00 9.29 414 ASN A N 1
ATOM 3384 C CA . ASN A 1 432 ? 22.876 21.446 105.406 1.00 8.85 414 ASN A CA 1
ATOM 3385 C C . ASN A 1 432 ? 24.116 22.156 105.966 1.00 10.44 414 ASN A C 1
ATOM 3386 O O . ASN A 1 432 ? 25.256 21.741 105.686 1.00 11.25 414 ASN A O 1
ATOM 3391 N N . GLY A 1 433 ? 23.904 23.253 106.702 1.00 9.85 415 GLY A N 1
ATOM 3392 C CA . GLY A 1 433 ? 25.003 23.995 107.295 1.00 10.58 415 GLY A CA 1
ATOM 3393 C C . GLY A 1 433 ? 25.646 23.228 108.429 1.00 8.85 415 GLY A C 1
ATOM 3394 O O . GLY A 1 433 ? 26.904 23.070 108.500 1.00 9.34 415 GLY A O 1
ATOM 3395 N N . TYR A 1 434 ? 24.828 22.772 109.355 1.00 8.70 416 TYR A N 1
ATOM 3396 C CA . TYR A 1 434 ? 25.394 22.007 110.463 1.00 9.30 416 TYR A CA 1
ATOM 3397 C C . TYR A 1 434 ? 26.118 20.787 109.963 1.00 9.41 416 TYR A C 1
ATOM 3398 O O . TYR A 1 434 ? 27.239 20.490 110.417 1.00 7.81 416 TYR A O 1
ATOM 3407 N N . ALA A 1 435 ? 25.528 20.063 109.025 1.00 8.56 417 ALA A N 1
ATOM 3408 C CA . ALA A 1 435 ? 26.183 18.862 108.490 1.00 8.25 417 ALA A CA 1
ATOM 3409 C C . ALA A 1 435 ? 27.416 19.170 107.657 1.00 8.10 417 ALA A C 1
ATOM 3410 O O . ALA A 1 435 ? 28.381 18.410 107.689 1.00 10.67 417 ALA A O 1
ATOM 3412 N N . GLY A 1 436 ? 27.405 20.281 106.916 1.00 10.53 418 GLY A N 1
ATOM 3413 C CA . GLY A 1 436 ? 28.552 20.692 106.127 1.00 9.45 418 GLY A CA 1
ATOM 3414 C C . GLY A 1 436 ? 29.709 21.150 106.991 1.00 11.34 418 GLY A C 1
ATOM 3415 O O . GLY A 1 436 ? 30.853 20.851 106.706 1.00 10.87 418 GLY A O 1
ATOM 3416 N N . ILE A 1 437 ? 29.385 21.881 108.046 1.00 9.50 419 ILE A N 1
ATOM 3417 C CA . ILE A 1 437 ? 30.397 22.287 109.002 1.00 8.98 419 ILE A CA 1
ATOM 3418 C C . ILE A 1 437 ? 30.945 21.076 109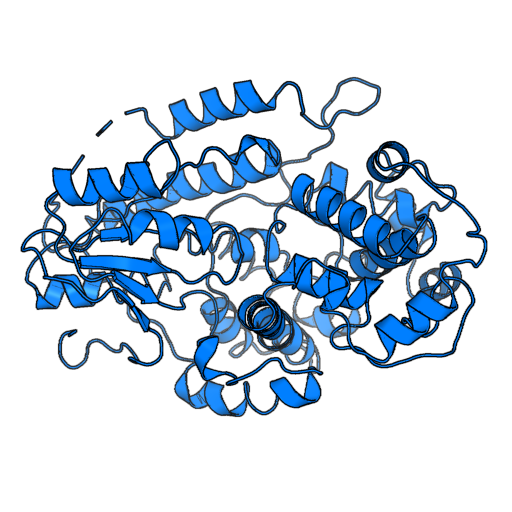.737 1.00 12.63 419 ILE A C 1
ATOM 3419 O O . ILE A 1 437 ? 32.155 20.980 109.932 1.00 10.30 419 ILE A O 1
ATOM 3424 N N . ALA A 1 438 ? 30.103 20.124 110.094 1.00 10.18 420 ALA A N 1
ATOM 3425 C CA . ALA A 1 438 ? 30.576 18.917 110.776 1.00 10.18 420 ALA A CA 1
ATOM 3426 C C . ALA A 1 438 ? 31.436 18.022 109.859 1.00 10.20 420 ALA A C 1
ATOM 3427 O O . ALA A 1 438 ? 32.380 17.361 110.296 1.00 11.57 420 ALA A O 1
ATOM 3429 N N . TRP A 1 439 ? 31.099 17.986 108.563 1.00 9.43 421 TRP A N 1
ATOM 3430 C CA . TRP A 1 439 ? 31.944 17.296 107.591 1.00 7.60 421 TRP A CA 1
ATOM 3431 C C . TRP A 1 439 ? 33.314 17.938 107.546 1.00 10.79 421 TRP A C 1
ATOM 3432 O O . TRP A 1 439 ? 34.334 17.241 107.583 1.00 12.72 421 TRP A O 1
ATOM 3443 N N . SER A 1 440 ? 33.308 19.275 107.487 1.00 10.52 422 SER A N 1
ATOM 3444 C CA . SER A 1 440 ? 34.532 20.064 107.288 1.00 11.13 422 SER A CA 1
ATOM 3445 C C . SER A 1 440 ? 35.489 19.981 108.467 1.00 10.35 422 SER A C 1
ATOM 3446 O O . SER A 1 440 ? 36.703 19.763 108.302 1.00 11.59 422 SER A O 1
ATOM 3449 N N . ILE A 1 441 ? 34.947 20.190 109.652 1.00 10.18 423 ILE A N 1
ATOM 3450 C CA . ILE A 1 441 ? 35.726 20.267 110.880 1.00 10.54 423 ILE A CA 1
ATOM 3451 C C . ILE A 1 441 ? 35.902 18.931 111.578 1.00 11.30 423 ILE A C 1
ATOM 3452 O O . ILE A 1 441 ? 36.906 18.694 112.214 1.00 13.25 423 ILE A O 1
ATOM 3457 N N . GLY A 1 442 ? 34.921 18.048 111.460 1.00 9.98 424 GLY A N 1
ATOM 3458 C CA . GLY A 1 442 ? 34.871 16.820 112.226 1.00 11.38 424 GLY A CA 1
ATOM 3459 C C . GLY A 1 442 ? 34.856 15.532 111.444 1.00 12.72 424 GLY A C 1
ATOM 3460 O O . GLY A 1 442 ? 34.835 14.455 112.036 1.00 13.29 424 GLY A O 1
ATOM 3461 N N . GLY A 1 443 ? 34.914 15.628 110.119 1.00 12.66 425 GLY A N 1
ATOM 3462 C CA . GLY A 1 443 ? 34.945 14.449 109.283 1.00 12.16 425 GLY A CA 1
ATOM 3463 C C . GLY A 1 443 ? 33.658 13.659 109.258 1.00 12.73 425 GLY A C 1
ATOM 3464 O O . GLY A 1 443 ? 33.653 12.515 108.815 1.00 11.62 425 GLY A O 1
ATOM 3465 N N . VAL A 1 444 ? 32.564 14.258 109.717 1.00 9.86 426 VAL A N 1
ATOM 3466 C CA . VAL A 1 444 ? 31.257 13.610 109.603 1.00 12.58 426 VAL A CA 1
ATOM 3467 C C . VAL A 1 444 ? 30.979 13.313 108.123 1.00 11.07 426 VAL A C 1
ATOM 3468 O O . VAL A 1 444 ? 31.095 14.179 107.277 1.00 10.42 426 VAL A O 1
ATOM 3472 N N . HIS A 1 445 ? 30.653 12.062 107.809 1.00 11.76 427 HIS A N 1
ATOM 3473 C CA . HIS A 1 445 ? 30.422 11.640 106.429 1.00 12.28 427 HIS A CA 1
ATOM 3474 C C . HIS A 1 445 ? 31.668 11.681 105.541 1.00 14.76 427 HI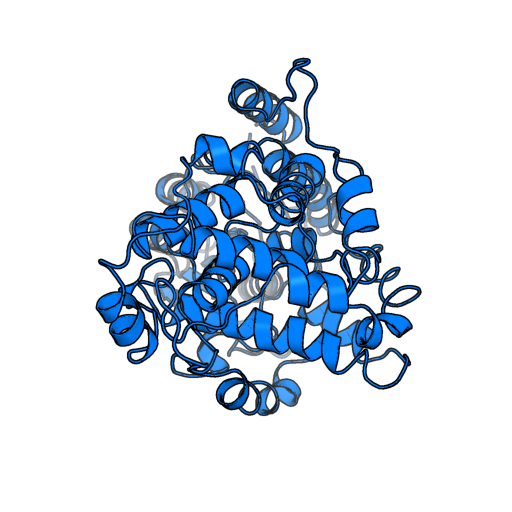S A C 1
ATOM 3475 O O . HIS A 1 445 ? 31.579 11.707 104.320 1.00 15.63 427 HIS A O 1
ATOM 3482 N N . ASP A 1 446 ? 32.833 11.645 106.174 1.00 13.87 428 ASP A N 1
ATOM 3483 C CA . ASP A 1 446 ? 34.075 11.572 105.438 1.00 15.99 428 ASP A CA 1
ATOM 3484 C C . ASP A 1 446 ? 34.908 10.432 106.025 1.00 19.82 428 ASP A C 1
ATOM 3485 O O . ASP A 1 446 ? 34.505 9.790 106.990 1.00 19.04 428 ASP A O 1
ATOM 3490 N N . ARG A 1 447 ? 36.051 10.168 105.412 1.00 22.21 429 ARG A N 1
ATOM 3491 C CA . ARG A 1 447 ? 36.966 9.170 105.904 1.00 21.91 429 ARG A CA 1
ATOM 3492 C C . ARG A 1 447 ? 38.217 9.861 106.465 1.00 18.90 429 ARG A C 1
ATOM 3493 O O . ARG A 1 447 ? 38.410 11.081 106.290 1.00 20.58 429 ARG A O 1
ATOM 3501 N N . ALA A 1 448 ? 39.043 9.071 107.131 1.00 22.23 430 ALA A N 1
ATOM 3502 C CA . ALA A 1 448 ? 40.323 9.523 107.621 1.00 20.06 430 ALA A CA 1
ATOM 3503 C C . ALA A 1 448 ? 41.328 9.683 106.480 1.00 23.42 430 ALA A C 1
ATOM 3504 O O . ALA A 1 448 ? 41.409 8.841 105.559 1.00 20.41 430 ALA A O 1
ATOM 3506 N N . TRP A 1 449 ? 42.082 10.776 106.553 1.00 18.54 431 TRP A N 1
ATOM 3507 C CA . TRP A 1 449 ? 43.138 11.069 105.602 1.00 20.73 431 TRP A CA 1
ATOM 3508 C C . TRP A 1 449 ? 44.472 11.058 106.332 1.00 22.99 431 TRP A C 1
ATOM 3509 O O . TRP A 1 449 ? 44.538 10.698 107.511 1.00 23.56 431 TRP A O 1
ATOM 3520 N N . GLY A 1 450 ? 45.535 11.425 105.616 1.00 25.22 432 GLY A N 1
ATOM 3521 C CA . GLY A 1 450 ? 46.887 11.435 106.160 1.00 25.54 432 GLY A CA 1
ATOM 3522 C C . GLY A 1 450 ? 47.035 12.309 107.393 1.00 24.77 432 GLY A C 1
ATOM 3523 O O . GLY A 1 450 ? 46.564 13.431 107.411 1.00 24.03 432 GLY A O 1
ATOM 3524 N N . GLU A 1 451 ? 47.713 11.801 108.418 1.00 23.38 433 GLU A N 1
ATOM 3525 C CA . GLU A 1 451 ? 47.738 12.494 109.700 1.00 22.62 433 GLU A CA 1
ATOM 3526 C C . GLU A 1 451 ? 48.628 13.736 109.625 1.00 21.69 433 GLU A C 1
ATOM 3527 O O . GLU A 1 451 ? 49.743 13.671 109.136 1.00 26.31 433 GLU A O 1
ATOM 3533 N N . ARG A 1 452 ? 48.095 14.866 110.086 1.00 20.21 434 ARG A N 1
ATOM 3534 C CA . ARG A 1 452 ? 48.826 16.117 110.189 1.00 20.29 434 ARG A CA 1
ATOM 3535 C C . ARG A 1 452 ? 48.722 16.657 111.608 1.00 22.35 434 ARG A C 1
ATOM 3536 O O . ARG A 1 452 ? 47.828 16.265 112.378 1.00 18.29 434 ARG A O 1
ATOM 3544 N N . GLU A 1 453 ? 49.644 17.546 111.947 1.00 21.78 435 GLU A N 1
ATOM 3545 C CA . GLU A 1 453 ? 49.568 18.267 113.202 1.00 20.37 435 GLU A CA 1
ATOM 3546 C C . GLU A 1 453 ? 48.340 19.179 113.141 1.00 18.19 435 GLU A C 1
ATOM 3547 O O . GLU A 1 453 ? 47.912 19.591 112.042 1.00 17.95 435 GLU A O 1
ATOM 3553 N N . VAL A 1 454 ? 47.803 19.491 114.323 1.00 17.24 436 VAL A N 1
ATOM 3554 C CA . VAL A 1 454 ? 46.617 20.339 114.538 1.00 18.06 436 VAL A CA 1
ATOM 3555 C C . VAL A 1 454 ? 45.328 19.694 114.042 1.00 17.97 436 VAL A C 1
ATOM 3556 O O . VAL A 1 454 ? 44.447 19.420 114.836 1.00 15.27 436 VAL A O 1
ATOM 3560 N N . THR A 1 455 ? 45.234 19.427 112.745 1.00 16.21 437 THR A N 1
ATOM 3561 C CA . THR A 1 455 ? 44.020 18.892 112.152 1.00 14.51 437 THR A CA 1
ATOM 3562 C C . THR A 1 455 ? 43.962 17.367 112.135 1.00 14.91 437 THR A C 1
ATOM 3563 O O . THR A 1 455 ? 42.994 16.798 111.675 1.00 15.52 437 THR A O 1
ATOM 3567 N N . GLY A 1 456 ? 45.002 16.687 112.604 1.00 16.03 438 GLY A N 1
ATOM 3568 C CA . GLY A 1 456 ? 44.979 15.225 112.647 1.00 15.51 438 GLY A CA 1
ATOM 3569 C C . GLY A 1 456 ? 44.670 14.612 111.293 1.00 15.24 438 GLY A C 1
ATOM 3570 O O . GLY A 1 456 ? 45.237 15.022 110.280 1.00 17.61 438 GLY A O 1
ATOM 3571 N N . LYS A 1 457 ? 43.743 13.656 111.280 1.00 16.40 439 LYS A N 1
ATOM 3572 C CA . LYS A 1 457 ? 43.383 12.933 110.066 1.00 16.13 439 LYS A CA 1
ATOM 3573 C C . LYS A 1 457 ? 42.184 13.555 109.325 1.00 15.40 439 LYS A C 1
ATOM 3574 O O . LYS A 1 457 ? 41.711 13.000 108.348 1.00 17.52 439 LYS A O 1
ATOM 3580 N N . ILE A 1 458 ? 41.703 14.709 109.779 1.00 14.53 440 ILE A N 1
ATOM 3581 C CA . ILE A 1 458 ? 40.629 15.429 109.049 1.00 15.14 440 ILE A CA 1
ATOM 3582 C C . ILE A 1 458 ? 41.134 15.897 107.681 1.00 16.66 440 ILE A C 1
ATOM 3583 O O . ILE A 1 458 ? 42.212 16.474 107.572 1.00 17.20 440 ILE A O 1
ATOM 3588 N N . ARG A 1 459 ? 40.378 15.595 106.631 1.00 13.98 441 ARG A N 1
ATOM 3589 C CA . ARG A 1 459 ? 40.737 16.022 105.276 1.00 14.48 441 ARG A CA 1
ATOM 3590 C C . ARG A 1 459 ? 41.216 17.479 105.243 1.00 14.00 441 ARG A C 1
ATOM 3591 O O . ARG A 1 459 ? 40.564 18.382 105.765 1.00 13.83 441 ARG A O 1
ATOM 3599 N N . TYR A 1 460 ? 42.383 17.677 104.618 1.00 15.31 442 TYR A N 1
ATOM 3600 C CA . TYR A 1 460 ? 43.038 18.969 104.513 1.00 15.10 442 TYR A CA 1
ATOM 3601 C C . TYR A 1 460 ? 42.907 19.548 103.120 1.00 17.52 442 TYR A C 1
ATOM 3602 O O . TYR A 1 460 ? 43.082 18.825 102.139 1.00 22.47 442 TYR A O 1
ATOM 3611 N N . MET A 1 461 ? 42.666 20.855 103.033 1.00 15.01 443 MET A N 1
ATOM 3612 C CA A MET A 1 461 ? 42.547 21.532 101.749 0.50 15.18 443 MET A CA 1
ATOM 3613 C CA B MET A 1 461 ? 42.539 21.552 101.753 0.50 16.06 443 MET A CA 1
ATOM 3614 C C . MET A 1 461 ? 43.515 22.702 101.724 1.00 18.04 443 MET A C 1
ATOM 3615 O O . MET A 1 461 ? 43.291 23.736 102.347 1.00 19.30 443 MET A O 1
ATOM 3624 N N . SER A 1 462 ? 44.625 22.518 101.023 1.00 18.90 444 SER A N 1
ATOM 3625 C CA . SER A 1 462 ? 45.669 23.485 101.063 1.00 19.16 444 SER A CA 1
ATOM 3626 C C . SER A 1 462 ? 45.413 24.617 100.068 1.00 20.29 444 SER A C 1
ATOM 3627 O O . SER A 1 462 ? 44.696 24.444 99.068 1.00 17.28 444 SER A O 1
ATOM 3630 N N . TYR A 1 463 ? 46.019 25.762 100.367 1.00 19.87 445 TYR A N 1
ATOM 3631 C CA . TYR A 1 463 ? 45.992 26.947 99.508 1.00 19.17 445 TYR A CA 1
ATOM 3632 C C . TYR A 1 463 ? 46.583 26.582 98.146 1.00 21.08 445 TYR A C 1
ATOM 3633 O O . TYR A 1 463 ? 46.010 26.846 97.087 1.00 19.59 445 TYR A O 1
ATOM 3642 N N . GLU A 1 464 ? 47.739 25.930 98.178 1.00 19.63 446 GLU A N 1
ATOM 3643 C CA . GLU A 1 464 ? 48.406 25.549 96.933 1.00 28.07 446 GLU A CA 1
ATOM 3644 C C . GLU A 1 464 ? 47.607 24.515 96.098 1.00 27.01 446 GLU A C 1
ATOM 3645 O O . GLU A 1 464 ? 47.609 24.586 94.860 1.00 27.07 446 GLU A O 1
ATOM 3651 N N . GLY A 1 465 ? 46.924 23.578 96.765 1.00 24.10 447 GLY A N 1
ATOM 3652 C CA . GLY A 1 465 ? 45.936 22.696 96.114 1.00 24.50 447 GLY A CA 1
ATOM 3653 C C . GLY A 1 465 ? 44.825 23.442 95.391 1.00 26.82 447 GLY A C 1
ATOM 3654 O O . GLY A 1 465 ? 44.410 23.061 94.286 1.00 30.13 447 GLY A O 1
ATOM 3655 N N . CYS A 1 466 ? 44.322 24.506 96.011 1.00 23.62 448 CYS A N 1
ATOM 3656 C CA . CYS A 1 466 ? 43.347 25.372 95.357 1.00 22.43 448 CYS A CA 1
ATOM 3657 C C . CYS A 1 466 ? 43.941 26.073 94.138 1.00 23.72 448 CYS A C 1
ATOM 3658 O O . CYS A 1 466 ? 43.267 26.176 93.109 1.00 26.99 448 CYS A O 1
ATOM 3661 N N . LYS A 1 467 ? 45.167 26.571 94.262 1.00 25.34 449 LYS A N 1
ATOM 3662 C CA . LYS A 1 467 ? 45.817 27.262 93.132 1.00 26.45 449 LYS A CA 1
ATOM 3663 C C . LYS A 1 467 ? 45.976 26.332 91.945 1.00 29.30 449 LYS A C 1
ATOM 3664 O O . LYS A 1 467 ? 45.855 26.759 90.797 1.00 31.32 449 LYS A O 1
ATOM 3670 N N . ARG A 1 468 ? 46.215 25.056 92.217 1.00 30.90 450 ARG A N 1
ATOM 3671 C CA . ARG A 1 468 ? 46.294 24.056 91.158 1.00 35.50 450 ARG A CA 1
ATOM 3672 C C . ARG A 1 468 ? 44.925 23.797 90.526 1.00 35.07 450 ARG A C 1
ATOM 3673 O O . ARG A 1 468 ? 44.846 23.502 89.336 1.00 37.96 450 ARG A O 1
ATOM 3681 N N . LYS A 1 469 ? 43.856 23.934 91.310 1.00 31.29 451 LYS A N 1
ATOM 3682 C CA . LYS A 1 469 ? 42.522 23.516 90.888 1.00 33.31 451 LYS A CA 1
ATOM 3683 C C . LYS A 1 469 ? 41.724 24.584 90.133 1.00 31.83 451 LYS A C 1
ATOM 3684 O O . LYS A 1 469 ? 40.956 24.253 89.224 1.00 33.26 451 LYS A O 1
ATOM 3690 N N . PHE A 1 470 ? 41.873 25.850 90.507 1.00 28.13 452 PHE A N 1
ATOM 3691 C CA . PHE A 1 470 ? 41.121 26.930 89.850 1.00 25.15 452 PHE A CA 1
ATOM 3692 C C . PHE A 1 470 ? 41.911 28.227 89.920 1.00 24.19 452 PHE A C 1
ATOM 3693 O O . PHE A 1 470 ? 42.973 28.266 90.533 1.00 22.74 452 PHE A O 1
ATOM 3701 N N . ASP A 1 471 ? 41.403 29.279 89.275 1.00 22.85 453 ASP A N 1
ATOM 3702 C CA . ASP A 1 471 ? 42.099 30.576 89.201 1.00 22.81 453 ASP A CA 1
ATOM 3703 C C . ASP A 1 471 ? 41.867 31.371 90.477 1.00 19.81 453 ASP A C 1
ATOM 3704 O O . ASP A 1 471 ? 40.934 32.173 90.581 1.00 24.26 453 ASP A O 1
ATOM 3709 N N . VAL A 1 472 ? 42.706 31.092 91.471 1.00 20.37 454 VAL A N 1
ATOM 3710 C CA . VAL A 1 472 ? 42.615 31.702 92.782 1.00 19.79 454 VAL A CA 1
ATOM 3711 C C . VAL A 1 472 ? 42.729 33.232 92.691 1.00 21.27 454 VAL A C 1
ATOM 3712 O O . VAL A 1 472 ? 41.973 33.951 93.337 1.00 22.79 454 VAL A O 1
ATOM 3716 N N . LYS A 1 473 ? 43.658 33.728 91.878 1.00 22.49 455 LYS A N 1
ATOM 3717 C CA . LYS A 1 473 ? 43.858 35.170 91.748 1.00 23.90 455 LYS A CA 1
ATOM 3718 C C . LYS A 1 473 ? 42.586 35.878 91.275 1.00 23.05 455 LYS A C 1
ATOM 3719 O O . LYS A 1 473 ? 42.231 36.945 91.783 1.00 25.27 455 LYS A O 1
ATOM 3722 N N . LEU A 1 474 ? 41.873 35.257 90.340 1.00 24.91 456 LEU A N 1
ATOM 3723 C CA . LEU A 1 474 ? 40.642 35.822 89.807 1.00 23.80 456 LEU A CA 1
ATOM 3724 C C . LEU A 1 474 ? 39.559 35.861 90.893 1.00 24.46 456 LEU A C 1
ATOM 3725 O O . LEU A 1 474 ? 38.873 36.869 91.048 1.00 22.90 456 LEU A O 1
ATOM 3730 N N . TYR A 1 475 ? 39.420 34.765 91.646 1.00 22.82 457 TYR A N 1
ATOM 3731 C CA . TYR A 1 475 ? 38.441 34.706 92.746 1.00 20.78 457 TYR A CA 1
ATOM 3732 C C . TYR A 1 475 ? 38.737 35.837 93.733 1.00 22.22 457 TYR A C 1
ATOM 3733 O O . TYR A 1 475 ? 37.841 36.548 94.160 1.00 22.15 457 TYR A O 1
ATOM 3742 N N . ILE A 1 476 ? 40.017 36.034 94.055 1.00 19.02 458 ILE A N 1
ATOM 3743 C CA . ILE A 1 476 ? 40.407 37.046 95.004 1.00 20.51 458 ILE A CA 1
ATOM 3744 C C . ILE A 1 476 ? 40.096 38.438 94.446 1.00 23.04 458 ILE A C 1
ATOM 3745 O O . ILE A 1 476 ? 39.605 39.288 95.171 1.00 25.26 458 ILE A O 1
ATOM 3750 N N . GLU A 1 477 ? 40.361 38.654 93.156 1.00 26.76 459 GLU A N 1
ATOM 3751 C CA . GLU A 1 477 ? 40.055 39.944 92.506 1.00 30.96 459 GLU A CA 1
ATOM 3752 C C . GLU A 1 477 ? 38.557 40.225 92.546 1.00 30.24 459 GLU A C 1
ATOM 3753 O O . GLU A 1 477 ? 38.153 41.351 92.816 1.00 34.03 459 GLU A O 1
ATOM 3759 N N . LYS A 1 478 ? 37.737 39.200 92.302 1.00 25.95 460 LYS A N 1
ATOM 3760 C CA . LYS A 1 478 ? 36.280 39.354 92.309 1.00 27.72 460 LYS A CA 1
ATOM 3761 C C . LYS A 1 478 ? 35.742 39.850 93.653 1.00 28.76 460 LYS A C 1
ATOM 3762 O O . LYS A 1 478 ? 34.742 40.558 93.675 1.00 30.68 460 LYS A O 1
ATOM 3768 N N . TYR A 1 479 ? 36.409 39.478 94.751 1.00 26.49 461 TYR A N 1
ATOM 3769 C CA . TYR A 1 479 ? 35.923 39.720 96.128 1.00 26.35 461 TYR A CA 1
ATOM 3770 C C . TYR A 1 479 ? 36.934 40.494 96.965 1.00 33.65 461 TYR A C 1
ATOM 3771 O O . TYR A 1 479 ? 37.267 40.117 98.098 1.00 38.20 461 TYR A O 1
ATOM 3780 N N . SER A 1 480 ? 37.418 41.587 96.386 1.00 39.14 462 SER A N 1
ATOM 3781 C CA . SER A 1 480 ? 38.296 42.521 97.077 1.00 44.94 462 SER A CA 1
ATOM 3782 C C . SER A 1 480 ? 38.302 43.854 96.334 1.00 47.97 462 SER A C 1
ATOM 3783 O O . SER A 1 480 ? 38.552 44.902 96.930 1.00 53.61 462 SER A O 1
#

CATH classification: 3.40.50.620 (+2 more: 1.25.40.80, 1.10.579.10)

InterPro domains:
  IPR006050 DNA photolyase, N-terminal [PF00875] (21-180)
  IPR006050 DNA photolyase, N-terminal [PS51645] (19-149)
  IPR008148 DNA photolyase class 2 [TIGR00591] (3-461)
  IPR014729 Rossmann-like alpha/beta/alpha sandwich fold [G3DSA:3.40.50.620] (1-143)
  IPR036134 Cryptochrome/DNA photolyase, FAD-binding domain-like superfamily [SSF48173] (228-461)
  IPR036155 Cryptochrome/photolyase, N-terminal domain superfamily [SSF52425] (20-189)
  IPR052219 DNA Photolyase Class-2 [PTHR10211] (3-459)

B-factor: mean 22.4, std 10.75, range [7.32, 68.06]

Secondary structure (DSSP, 8-state):
---TT----GGGEEEEE-----SS-EEEE-SS---SSS-HHHHHHHHHHHHHTS-EEEEEEE-TTGGGS-HHHHHHHHHHHHHHHHHHHHTT--EEEEES-HHHHHHHHHHHTT-SEEEEE---SHHHHHHHHHHHHH--S-EEEE--SSSS-HHHH-SS--SSHHHHHHHHHHHHHHH--PPPPPPPPSS----HHHHHHHHHHHHGGG--B-TTS-B---TTS---SHHHHHHHHHHIIIIIHHHHHHHTT-TTS--S---HHHHHTTSS-HHHHHHHHHH----TTHHHHHHIIIIIIHHHHHHHHHH-TTTTSGGGS-HHHHHHHHHTTTSPPS----HHHHHTT-SS-HHHHHHHHHHHHHS---HHHHHHHHHHHHHTSSSHHHHHHHHHHHHHHH-TT-SSHHHHHHHHHHHH-TTS-----BTTTBTS----HHHHHHHS-HHHHHHHT-

Organism: Methanosarcina mazei (strain ATCC BAA-159 / DSM 3647 / Goe1 / Go1 / JCM 11833 / OCM 88) (NCBI:txid192952)